Protein AF-A0A2A5DKU2-F1 (afdb_monomer)

Foldseek 3Di:
DAPLVVPDDPVLCLQFDDQPPVLDFLQLLLLQLLLLLLLLVVCVPPVQAPFNLVQLCVQQQHDNRGQGDQVSSQVSCNVLVAGEGEGDWDFDPLSQLSCLLSRYQYAHSAGDGPVQSQHALTGHNLLRVSQQRSCSVVSLVSVLSNVLSVLLNFFQAAPLVVQLSVLVVQLSLLVRFPPRDPVSNVVSVVSNVVSVVPCPDQGLNLLSVLLCCLPQAFAWEADQLRTHDRHSVLSSHSVLVVVQNDPQAAEAEDALCSSVDDDDSVDRHNYHYYYNDSVSSVVRSVVSSCVGQFQAWADVSLVSQQNRQAWKWWAFPQQKIKTARWPDFDADPRFTFKTKGAAQMWIDGNLGTDPPDASVVANGTAMEGAAAAPVCRVVLWAAPVVCVVQVDDQQDWGWGAHPLRKIKIFHFHDWDDDPRTTFWTKGAQMWIQHNVRDIDTDRIHTYGNHRGTRGMGGDDSDPVRSDDPHTDRSDHRSPPSPDDDPLRVLLSVLSVLLVVQVPQDPVGRDPCNVVSLVVSLCCCVVDLNLALSSLLSSLLSLVVCVVVDVVSVVSNVVSVCSLCPCVSDDPVSNVSSVSSVVSSVVVVVVVVVD

Solvent-accessible surface area (backbone atoms only — not comparable to full-atom values): 31641 Å² total; per-residue (Å²): 130,16,68,27,57,76,64,51,65,72,74,59,54,66,52,49,57,80,72,67,67,88,71,60,47,42,55,50,27,46,46,44,22,52,52,45,49,51,37,44,57,61,36,66,76,68,67,41,31,69,49,61,56,67,58,18,26,57,61,34,42,47,58,55,75,38,72,60,56,55,70,49,25,6,59,35,24,35,85,75,62,21,16,44,44,32,23,41,51,82,66,60,67,59,59,55,30,42,35,26,39,51,32,24,46,73,24,18,64,50,70,73,53,85,88,36,73,78,58,65,99,61,72,17,31,54,39,36,48,60,12,49,45,24,48,47,77,42,58,66,54,40,53,44,46,25,51,48,14,57,54,57,48,37,34,44,53,38,52,62,56,54,52,31,50,53,29,48,48,56,32,49,42,40,71,72,23,93,81,56,49,73,66,58,43,52,52,31,50,50,48,27,58,50,40,62,68,66,61,87,70,85,37,60,35,57,31,50,51,26,43,42,44,44,34,64,30,44,14,28,39,38,48,82,90,68,53,18,44,65,6,12,57,36,56,51,18,65,67,54,43,59,48,62,78,36,90,85,24,43,74,40,76,60,51,65,70,47,40,77,50,83,84,60,91,93,52,83,67,68,57,38,26,25,24,70,41,66,63,50,52,51,50,34,51,53,56,52,49,62,73,32,35,44,61,59,12,42,69,70,22,50,52,51,40,36,72,18,64,40,49,22,23,43,28,34,76,78,33,42,30,43,14,22,23,38,71,50,68,45,72,56,95,91,38,56,44,32,43,30,31,41,40,53,39,40,46,24,48,74,86,38,71,42,87,90,51,53,33,79,81,26,56,90,27,48,40,34,39,35,44,49,54,58,96,28,58,88,73,65,59,41,49,62,63,56,39,65,76,68,66,64,48,75,78,37,78,47,77,46,70,37,69,76,66,26,35,44,36,24,31,29,65,46,77,44,69,55,98,73,28,47,45,31,42,32,24,36,68,16,35,43,32,37,64,87,72,50,72,48,80,35,70,52,33,38,38,32,42,37,66,49,45,47,21,26,25,26,40,58,78,48,67,74,83,70,49,80,88,81,66,80,80,69,59,79,54,55,74,65,78,74,74,69,54,76,69,50,45,55,49,28,57,50,40,42,51,54,47,55,59,67,70,41,46,94,91,54,63,53,96,54,49,63,62,52,50,53,50,51,51,47,51,48,73,74,43,91,62,76,45,51,69,59,52,50,55,52,48,50,56,47,70,75,48,34,90,80,40,76,68,48,51,57,51,48,52,54,50,50,49,57,74,68,38,72,87,72,40,55,76,67,50,42,50,53,37,53,54,50,50,53,51,53,56,52,54,53,56,53,63,76,77,109

Sequence (594 aa):
MSRAVDQLPQYLSKYITQQNYENYTFINHAVWRYILRQNLQFFGKEKKSLACYGKGLIETGIPIDSIPKISAIDQKLDHLGWGAVPVCGFIPPVAFLEFQANCVLPIARDIRSYKHVNYTPAPDIIHEAAGHAPILIETNYADFLKMYGSIATKTIDSKENIELYESIRVLSDLKEAKRSTKEEILVAEKSFNQCLKQIDDVSESAEIVRLYWWTAEYGLLGDLKSPKIYGAGLLSSVGESYNSLTDKVKKLPLTIDCINYGYDITKQQPQLFVADSFQNMVDVLKEFEKTMAYRVGGLESLKKAQKAGIVTTTTFKNKLSISGILYDMKIHFDNIQTIQWTIAVQAGVDSTPIKEWDTADHQNGLMGLLSVPLDYKDSGMVDKDYLQKGGFKIGENISVQLDNDVIVKGCLFDIYEFEGYLQSFYLKEAKIIWSNKKENDYEELFWIFDTKVTSVYGGPLDQQSFGEHLIGEASTSPNDLSGLNEEEIIMNEALQKIRELRESSETQIPLNFIEELECLAKIYLSSNLKHWLFALELYEICIINFHLNPMLFSWLNELAIIVNDGDLFNEEDSKLLDDGLKIINNKLKGRKNA

Nearest PDB structures (foldseek):
  7vgm-assembly1_A  TM=9.073E-01  e=1.807E-50  Bacillus cereus ATCC 14579
  4esm-assembly1_A  TM=8.416E-01  e=5.212E-16  Chromobacterium violaceum ATCC 12472
  4etl-assembly1_A  TM=8.514E-01  e=5.749E-16  Chromobacterium violaceum ATCC 12472
  3tk4-assembly1_A  TM=8.416E-01  e=9.394E-16  Chromobacterium violaceum
  1ltz-assembly1_A  TM=8.751E-01  e=3.052E-15  Chromobacterium violaceum

pLDDT: mean 86.21, std 11.24, range [34.41, 98.56]

Mean predicted aligned error: 8.33 Å

Radius of gyration: 30.23 Å; Cα contacts (8 Å, |Δi|>4): 1051; chains: 1; bounding box: 75×45×93 Å

Structure (mmCIF, N/CA/C/O backbone):
data_AF-A0A2A5DKU2-F1
#
_entry.id   AF-A0A2A5DKU2-F1
#
loop_
_atom_site.group_PDB
_atom_site.id
_atom_site.type_symbol
_atom_site.label_atom_id
_atom_site.label_alt_id
_atom_site.label_comp_id
_atom_site.label_asym_id
_atom_site.label_entity_id
_atom_site.label_seq_id
_atom_site.pdbx_PDB_ins_code
_atom_site.Cartn_x
_atom_site.Cartn_y
_atom_site.Cartn_z
_atom_site.occupancy
_atom_site.B_iso_or_equiv
_atom_site.auth_seq_id
_atom_site.auth_comp_id
_atom_site.auth_asym_id
_atom_site.auth_atom_id
_atom_site.pdbx_PDB_model_num
ATOM 1 N N . MET A 1 1 ? -2.839 21.452 -9.598 1.00 83.38 1 MET A N 1
ATOM 2 C CA . MET A 1 1 ? -2.710 20.026 -9.260 1.00 83.38 1 MET A CA 1
ATOM 3 C C . MET A 1 1 ? -4.006 19.353 -9.679 1.00 83.38 1 MET A C 1
ATOM 5 O O . MET A 1 1 ? -4.928 20.069 -10.070 1.00 83.38 1 MET A O 1
ATOM 9 N N . SER A 1 2 ? -4.055 18.027 -9.719 1.00 92.94 2 SER A N 1
ATOM 10 C CA . SER A 1 2 ? -5.308 17.297 -9.930 1.00 92.94 2 SER A CA 1
ATOM 11 C C . SER A 1 2 ? -6.274 17.502 -8.760 1.00 92.94 2 SER A C 1
ATOM 13 O O . SER A 1 2 ? -5.868 17.835 -7.643 1.00 92.94 2 SER A O 1
ATOM 15 N N . ARG A 1 3 ? -7.563 17.243 -8.998 1.00 95.06 3 ARG A N 1
ATOM 16 C CA . ARG A 1 3 ? -8.593 17.318 -7.951 1.00 95.06 3 ARG A CA 1
ATOM 17 C C . ARG A 1 3 ? -8.357 16.310 -6.830 1.00 95.06 3 ARG A C 1
ATOM 19 O O . ARG A 1 3 ? -8.675 16.613 -5.687 1.00 95.06 3 ARG A O 1
ATOM 26 N N . ALA A 1 4 ? -7.813 15.136 -7.157 1.00 94.88 4 ALA A N 1
ATOM 27 C CA . ALA A 1 4 ? -7.487 14.107 -6.173 1.00 94.88 4 ALA A CA 1
ATOM 28 C C . ALA A 1 4 ? -6.402 14.599 -5.202 1.00 94.88 4 ALA A C 1
ATOM 30 O O . ALA A 1 4 ? -6.559 14.474 -3.992 1.00 94.88 4 ALA A O 1
ATOM 31 N N . VAL A 1 5 ? -5.349 15.242 -5.721 1.00 95.81 5 VAL A N 1
ATOM 32 C CA . VAL A 1 5 ? -4.280 15.819 -4.891 1.00 95.81 5 VAL A CA 1
ATOM 33 C C . VAL A 1 5 ? -4.787 16.983 -4.037 1.00 95.81 5 VAL A C 1
ATOM 35 O O . VAL A 1 5 ? -4.440 17.062 -2.863 1.00 95.81 5 VAL A O 1
ATOM 38 N N . ASP A 1 6 ? -5.650 17.846 -4.580 1.00 94.81 6 ASP A N 1
ATOM 39 C CA . ASP A 1 6 ? -6.237 18.969 -3.829 1.00 94.81 6 ASP A CA 1
ATOM 40 C C . ASP A 1 6 ? -7.149 18.513 -2.667 1.00 94.81 6 ASP A C 1
ATOM 42 O O . ASP A 1 6 ? -7.383 19.275 -1.729 1.00 94.81 6 ASP A O 1
ATOM 46 N N . GLN A 1 7 ? -7.671 17.282 -2.723 1.00 94.31 7 GLN A N 1
ATOM 47 C CA . GLN A 1 7 ? -8.542 16.685 -1.701 1.00 94.31 7 GLN A CA 1
ATOM 48 C C . GLN A 1 7 ? -7.791 15.810 -0.690 1.00 94.31 7 GLN A C 1
ATOM 50 O O . GLN A 1 7 ? -8.422 15.263 0.216 1.00 94.31 7 GLN A O 1
ATOM 55 N N . LEU A 1 8 ? -6.469 15.665 -0.828 1.00 93.69 8 LEU A N 1
ATOM 56 C CA . LEU A 1 8 ? -5.686 14.833 0.077 1.00 93.69 8 LEU A CA 1
ATOM 57 C C . LEU A 1 8 ? -5.777 15.335 1.524 1.00 93.69 8 LEU A C 1
ATOM 59 O O . LEU A 1 8 ? -5.641 16.539 1.771 1.00 93.69 8 LEU A O 1
ATOM 63 N N . PRO A 1 9 ? -5.913 14.420 2.498 1.00 90.88 9 PRO A N 1
ATOM 64 C CA . PRO A 1 9 ? -5.773 14.767 3.901 1.00 90.88 9 PRO A CA 1
ATOM 65 C C . PRO A 1 9 ? -4.437 15.461 4.185 1.00 90.88 9 PRO A C 1
ATOM 67 O O . PRO A 1 9 ? -3.373 15.008 3.757 1.00 90.88 9 PRO A O 1
ATOM 70 N N . GLN A 1 10 ? -4.480 16.559 4.943 1.00 88.56 10 GLN A N 1
ATOM 71 C CA . GLN A 1 10 ? -3.320 17.429 5.141 1.00 88.56 10 GLN A CA 1
ATOM 72 C C . GLN A 1 10 ? -2.131 16.702 5.786 1.00 88.56 10 GLN A C 1
ATOM 74 O O . GLN A 1 10 ? -0.990 16.982 5.438 1.00 88.56 10 GLN A O 1
ATOM 79 N N . TYR A 1 11 ? -2.362 15.741 6.685 1.00 86.75 11 TYR A N 1
ATOM 80 C CA . TYR A 1 11 ? -1.273 14.998 7.334 1.00 86.75 11 TYR A CA 1
ATOM 81 C C . TYR A 1 11 ? -0.466 14.124 6.366 1.00 86.75 11 TYR A C 1
ATOM 83 O O . TYR A 1 11 ? 0.673 13.790 6.682 1.00 86.75 11 TYR A O 1
ATOM 91 N N . LEU A 1 12 ? -0.999 13.776 5.188 1.00 89.62 12 LEU A N 1
ATOM 92 C CA . LEU A 1 12 ? -0.234 13.058 4.167 1.00 89.62 12 LEU A CA 1
ATOM 93 C C . LEU A 1 12 ? 0.782 13.962 3.463 1.00 89.62 12 LEU A C 1
ATOM 95 O O . LEU A 1 12 ? 1.741 13.460 2.874 1.00 89.62 12 LEU A O 1
ATOM 99 N N . SER A 1 13 ? 0.638 15.291 3.554 1.00 88.75 13 SER A N 1
ATOM 100 C CA . SER A 1 13 ? 1.531 16.226 2.865 1.00 88.75 13 SER A CA 1
ATOM 101 C C . SER A 1 13 ? 2.982 16.120 3.328 1.00 88.75 13 SER A C 1
ATOM 103 O O . SER A 1 13 ? 3.875 16.486 2.572 1.00 88.75 13 SER A O 1
ATOM 105 N N . LYS A 1 14 ? 3.241 15.606 4.538 1.00 85.75 14 LYS A N 1
ATOM 106 C CA . LYS A 1 14 ? 4.607 15.398 5.043 1.00 85.75 14 LYS A CA 1
ATOM 107 C C . LYS A 1 14 ? 5.389 14.343 4.258 1.00 85.75 14 LYS A C 1
ATOM 109 O O . LYS A 1 14 ? 6.610 14.409 4.227 1.00 85.75 14 LYS A O 1
ATOM 114 N N . TYR A 1 15 ? 4.700 13.405 3.604 1.00 88.06 15 TYR A N 1
ATOM 115 C CA . TYR A 1 15 ? 5.321 12.397 2.735 1.00 88.06 15 TYR A CA 1
ATOM 116 C C . TYR A 1 15 ? 5.567 12.913 1.314 1.00 88.06 15 TYR A C 1
ATOM 118 O O . TYR A 1 15 ? 6.329 12.309 0.558 1.00 88.06 15 TYR A O 1
ATOM 126 N N . ILE A 1 16 ? 4.940 14.036 0.949 1.00 91.25 16 ILE A N 1
ATOM 127 C CA . ILE A 1 16 ? 5.096 14.664 -0.360 1.00 91.25 16 ILE A CA 1
ATOM 128 C C . ILE A 1 16 ? 6.370 15.508 -0.356 1.00 91.25 16 ILE A C 1
ATOM 130 O O . ILE A 1 16 ? 6.590 16.343 0.519 1.00 91.25 16 ILE A O 1
ATOM 134 N N . THR A 1 17 ? 7.211 15.317 -1.367 1.00 89.50 17 THR A N 1
ATOM 135 C CA . THR A 1 17 ? 8.458 16.070 -1.541 1.00 89.50 17 THR A CA 1
ATOM 136 C C . THR A 1 17 ? 8.422 16.953 -2.792 1.00 89.50 17 THR A C 1
ATOM 138 O O . THR A 1 17 ? 7.383 17.155 -3.410 1.00 89.50 17 THR A O 1
ATOM 141 N N . GLN A 1 18 ? 9.558 17.524 -3.185 1.00 89.25 18 GLN A N 1
ATOM 142 C CA . GLN A 1 18 ? 9.715 18.167 -4.488 1.00 89.25 18 GLN A CA 1
ATOM 143 C C . GLN A 1 18 ? 10.496 17.257 -5.435 1.00 89.25 18 GLN A C 1
ATOM 145 O O . GLN A 1 18 ? 11.501 16.646 -5.057 1.00 89.25 18 GLN A O 1
ATOM 150 N N . GLN A 1 19 ? 10.051 17.181 -6.688 1.00 91.69 19 GLN A N 1
ATOM 151 C CA . GLN A 1 19 ? 10.846 16.597 -7.761 1.00 91.69 19 GLN A CA 1
ATOM 152 C C . GLN A 1 19 ? 11.788 17.678 -8.302 1.00 91.69 19 GLN A C 1
ATOM 154 O O . GLN A 1 19 ? 11.411 18.473 -9.164 1.00 91.69 19 GLN A O 1
ATOM 159 N N . ASN A 1 20 ? 13.018 17.711 -7.796 1.00 88.69 20 ASN A N 1
ATOM 160 C CA . ASN A 1 20 ? 14.067 18.557 -8.358 1.00 88.69 20 ASN A CA 1
ATOM 161 C C . ASN A 1 20 ? 14.441 17.985 -9.730 1.00 88.69 20 ASN A C 1
ATOM 163 O O . ASN A 1 20 ? 15.185 17.021 -9.817 1.00 88.69 20 ASN A O 1
ATOM 167 N N . TYR A 1 21 ? 13.861 18.506 -10.809 1.00 89.94 21 TYR A N 1
ATOM 168 C CA . TYR A 1 21 ? 14.032 17.900 -12.135 1.00 89.94 21 TYR A CA 1
ATOM 169 C C . TYR A 1 21 ? 15.458 18.069 -12.683 1.00 89.94 21 TYR A C 1
ATOM 171 O O . TYR A 1 21 ? 15.994 17.153 -13.294 1.00 89.94 21 TYR A O 1
ATOM 179 N N . GLU A 1 22 ? 16.099 19.204 -12.390 1.00 89.06 22 GLU A N 1
ATOM 180 C CA . GLU A 1 22 ? 17.475 19.529 -12.819 1.00 89.06 22 GLU A CA 1
ATOM 181 C C . GLU A 1 22 ? 18.542 18.597 -12.227 1.00 89.06 22 GLU A C 1
ATOM 183 O O . GLU A 1 22 ? 19.691 18.576 -12.655 1.00 89.06 22 GLU A O 1
ATOM 188 N N . ASN A 1 23 ? 18.152 17.820 -11.224 1.00 87.56 23 ASN A N 1
ATOM 189 C CA . ASN A 1 23 ? 18.995 16.854 -10.547 1.00 87.56 23 ASN A CA 1
ATOM 190 C C . ASN A 1 23 ? 19.135 15.546 -11.360 1.00 87.56 23 ASN A C 1
ATOM 192 O O . ASN A 1 23 ? 20.064 14.774 -11.116 1.00 87.56 23 ASN A O 1
ATOM 196 N N . TYR A 1 24 ? 18.257 15.289 -12.341 1.00 90.56 24 TYR A N 1
ATOM 197 C CA . TYR A 1 24 ? 18.423 14.157 -13.250 1.00 90.56 24 TYR A CA 1
ATOM 198 C C . TYR A 1 24 ? 19.539 14.424 -14.255 1.00 90.56 24 TYR A C 1
ATOM 200 O O . TYR A 1 24 ? 19.489 15.344 -15.068 1.00 90.56 24 TYR A O 1
ATOM 208 N N . THR A 1 25 ? 20.528 13.544 -14.248 1.00 92.62 25 THR A N 1
ATOM 209 C CA . THR A 1 25 ? 21.622 13.566 -15.217 1.00 92.62 25 THR A CA 1
ATOM 210 C C . THR A 1 25 ? 21.158 13.029 -16.575 1.00 92.62 25 THR A C 1
ATOM 212 O O . THR A 1 25 ? 20.168 12.298 -16.691 1.00 92.62 25 THR A O 1
ATOM 215 N N . PHE A 1 26 ? 21.899 13.320 -17.641 1.00 93.44 26 PHE A N 1
ATOM 216 C CA . PHE A 1 26 ? 21.654 12.735 -18.961 1.00 93.44 26 PHE A CA 1
ATOM 217 C C . PHE A 1 26 ? 21.873 11.218 -18.969 1.00 93.44 26 PHE A C 1
ATOM 219 O O . PHE A 1 26 ? 21.216 10.514 -19.739 1.00 93.44 26 PHE A O 1
ATOM 226 N N . ILE A 1 27 ? 22.704 10.708 -18.053 1.00 92.81 27 ILE A N 1
ATOM 227 C CA . ILE A 1 27 ? 22.825 9.276 -17.757 1.00 92.81 27 ILE A CA 1
ATOM 228 C C . ILE A 1 27 ? 21.477 8.724 -17.284 1.00 92.81 27 ILE A C 1
ATOM 230 O O . ILE A 1 27 ? 20.988 7.741 -17.836 1.00 92.81 27 ILE A O 1
ATOM 234 N N . ASN A 1 28 ? 20.830 9.386 -16.319 1.00 93.00 28 ASN A N 1
ATOM 235 C CA . ASN A 1 28 ? 19.519 8.968 -15.822 1.00 93.00 28 ASN A CA 1
ATOM 236 C C . ASN A 1 28 ? 18.463 8.960 -16.938 1.00 93.00 28 ASN A C 1
ATOM 238 O O . ASN A 1 28 ? 17.713 7.994 -17.081 1.00 93.00 28 ASN A O 1
ATOM 242 N N . HIS A 1 29 ? 18.432 9.999 -17.776 1.00 95.06 29 HIS A N 1
ATOM 243 C CA . HIS A 1 29 ? 17.532 10.040 -18.931 1.00 95.06 29 HIS A CA 1
ATOM 244 C C . HIS A 1 29 ? 17.796 8.912 -19.941 1.00 95.06 29 HIS A C 1
ATOM 246 O O . HIS A 1 29 ? 16.848 8.397 -20.536 1.00 95.06 29 HIS A O 1
ATOM 252 N N . ALA A 1 30 ? 19.057 8.518 -20.139 1.00 94.88 30 ALA A N 1
ATOM 253 C CA . ALA A 1 30 ? 19.415 7.393 -20.998 1.00 94.88 30 ALA A CA 1
ATOM 254 C C . ALA A 1 30 ? 18.987 6.043 -20.406 1.00 94.88 30 ALA A C 1
ATOM 256 O O . ALA A 1 30 ? 18.407 5.233 -21.126 1.00 94.88 30 ALA A O 1
ATOM 257 N N . VAL A 1 31 ? 19.168 5.834 -19.096 1.00 93.56 31 VAL A N 1
ATOM 258 C CA . VAL A 1 31 ? 18.673 4.640 -18.385 1.00 93.56 31 VAL A CA 1
ATOM 259 C C . VAL A 1 31 ? 17.155 4.513 -18.520 1.00 93.56 31 VAL A C 1
ATOM 261 O O . VAL A 1 31 ? 16.661 3.463 -18.933 1.00 93.56 31 VAL A O 1
ATOM 264 N N . TRP A 1 32 ? 16.419 5.599 -18.254 1.00 95.12 32 TRP A N 1
ATOM 265 C CA . TRP A 1 32 ? 14.967 5.658 -18.445 1.00 95.12 32 TRP A CA 1
ATOM 266 C C . TRP A 1 32 ? 14.571 5.225 -19.858 1.00 95.12 32 TRP A C 1
ATOM 268 O O . TRP A 1 32 ? 13.784 4.299 -20.048 1.00 95.12 32 TRP A O 1
ATOM 278 N N . ARG A 1 33 ? 15.160 5.870 -20.867 1.00 94.88 33 ARG A N 1
ATOM 279 C CA . ARG A 1 33 ? 14.844 5.618 -22.273 1.00 94.88 33 ARG A CA 1
ATOM 280 C C . ARG A 1 33 ? 15.151 4.189 -22.694 1.00 94.88 33 ARG A C 1
ATOM 282 O O . ARG A 1 33 ? 14.356 3.590 -23.418 1.00 94.88 33 ARG A O 1
ATOM 289 N N . TYR A 1 34 ? 16.283 3.651 -22.252 1.00 94.12 34 TYR A N 1
ATOM 290 C CA . TYR A 1 34 ? 16.650 2.267 -22.503 1.00 94.12 34 TYR A CA 1
ATOM 291 C C . TYR A 1 34 ? 15.564 1.319 -21.972 1.00 94.12 34 TYR A C 1
ATOM 293 O O . TYR A 1 34 ? 14.987 0.556 -22.749 1.00 94.12 34 TYR A O 1
ATOM 301 N N . ILE A 1 35 ? 15.196 1.436 -20.691 1.00 92.38 35 ILE A N 1
ATOM 302 C CA . ILE A 1 35 ? 14.215 0.545 -20.052 1.00 92.38 35 ILE A CA 1
ATOM 303 C C . ILE A 1 35 ? 12.828 0.674 -20.696 1.00 92.38 35 ILE A C 1
ATOM 305 O O . ILE A 1 35 ? 12.220 -0.331 -21.066 1.00 92.38 35 ILE A O 1
ATOM 309 N N . LEU A 1 36 ? 12.333 1.895 -20.914 1.00 92.88 36 LEU A N 1
ATOM 310 C CA . LEU A 1 36 ? 11.000 2.113 -21.486 1.00 92.88 36 LEU A CA 1
ATOM 311 C C . LEU A 1 36 ? 10.882 1.563 -22.916 1.00 92.88 36 LEU A C 1
ATOM 313 O O . LEU A 1 36 ? 9.843 1.012 -23.289 1.00 92.88 36 LEU A O 1
ATOM 317 N N . ARG A 1 37 ? 11.945 1.657 -23.724 1.00 91.81 37 ARG A N 1
ATOM 318 C CA . ARG A 1 37 ? 11.971 1.065 -25.072 1.00 91.81 37 ARG A CA 1
ATOM 319 C C . ARG A 1 37 ? 11.966 -0.463 -25.025 1.00 91.81 37 ARG A C 1
ATOM 321 O O . ARG A 1 37 ? 11.273 -1.080 -25.838 1.00 91.81 37 ARG A O 1
ATOM 328 N N . GLN A 1 38 ? 12.685 -1.062 -24.075 1.00 89.44 38 GLN A N 1
ATOM 329 C CA . GLN A 1 38 ? 12.661 -2.506 -23.824 1.00 89.44 38 GLN A CA 1
ATOM 330 C C . GLN A 1 38 ? 11.262 -2.984 -23.431 1.00 89.44 38 GLN A C 1
ATOM 332 O O . GLN A 1 38 ? 10.724 -3.890 -24.076 1.00 89.44 38 GLN A O 1
ATOM 337 N N . ASN A 1 39 ? 10.626 -2.310 -22.470 1.00 88.94 39 ASN A N 1
ATOM 338 C CA . ASN A 1 39 ? 9.259 -2.618 -22.049 1.00 88.94 39 ASN A CA 1
ATOM 339 C C . ASN A 1 39 ? 8.280 -2.508 -23.228 1.00 88.94 39 ASN A C 1
ATOM 341 O O . ASN A 1 39 ? 7.533 -3.444 -23.513 1.00 88.94 39 ASN A O 1
ATOM 345 N N . LEU A 1 40 ? 8.319 -1.405 -23.985 1.00 87.94 40 LEU A N 1
ATOM 346 C CA . LEU A 1 40 ? 7.454 -1.214 -25.152 1.00 87.94 40 LEU A CA 1
ATOM 347 C C . LEU A 1 40 ? 7.636 -2.294 -26.218 1.00 87.94 40 LEU A C 1
ATOM 349 O O . LEU A 1 40 ? 6.650 -2.745 -26.804 1.00 87.94 40 LEU A O 1
ATOM 353 N N . GLN A 1 41 ? 8.873 -2.712 -26.493 1.00 86.56 41 GLN A N 1
ATOM 354 C CA . GLN A 1 41 ? 9.118 -3.773 -27.463 1.00 86.56 41 GLN A CA 1
ATOM 355 C C . GLN A 1 41 ? 8.508 -5.100 -27.000 1.00 86.56 41 GLN A C 1
ATOM 357 O O . GLN A 1 41 ? 7.899 -5.803 -27.814 1.00 86.56 41 GLN A O 1
ATOM 362 N N . PHE A 1 42 ? 8.671 -5.437 -25.720 1.00 85.75 42 PHE A N 1
ATOM 363 C CA . PHE A 1 42 ? 8.160 -6.677 -25.149 1.00 85.75 42 PHE A CA 1
ATOM 364 C C . PHE A 1 42 ? 6.625 -6.699 -25.109 1.00 85.75 42 PHE A C 1
ATOM 366 O O . PHE A 1 42 ? 6.002 -7.634 -25.619 1.00 85.75 42 PHE A O 1
ATOM 373 N N . PHE A 1 43 ? 6.000 -5.645 -24.578 1.00 85.31 43 PHE A N 1
ATOM 374 C CA . PHE A 1 43 ? 4.545 -5.579 -24.425 1.00 85.31 43 PHE A CA 1
ATOM 375 C C . PHE A 1 43 ? 3.810 -5.263 -25.737 1.00 85.31 43 PHE A C 1
ATOM 377 O O . PHE A 1 43 ? 2.693 -5.741 -25.950 1.00 85.31 43 PHE A O 1
ATOM 384 N N . GLY A 1 44 ? 4.435 -4.514 -26.651 1.00 71.06 44 GLY A N 1
ATOM 385 C CA . GLY A 1 44 ? 3.820 -4.068 -27.904 1.00 71.06 44 GLY A CA 1
ATOM 386 C C . GLY A 1 44 ? 3.662 -5.149 -28.979 1.00 71.06 44 GLY A C 1
ATOM 387 O O . GLY A 1 44 ? 2.727 -5.075 -29.773 1.00 71.06 44 GLY A O 1
ATOM 388 N N . LYS A 1 45 ? 4.535 -6.167 -29.024 1.00 61.22 45 LYS A N 1
ATOM 389 C CA . LYS A 1 45 ? 4.532 -7.173 -30.108 1.00 61.22 45 LYS A CA 1
ATOM 390 C C . LYS A 1 45 ? 3.488 -8.280 -29.954 1.00 61.22 45 LYS A C 1
ATOM 392 O O . LYS A 1 45 ? 3.047 -8.830 -30.957 1.00 61.22 45 LYS A O 1
ATOM 397 N N . GLU A 1 46 ? 3.102 -8.620 -28.726 1.00 58.34 46 GLU A N 1
ATOM 398 C CA . GLU A 1 46 ? 2.386 -9.878 -28.455 1.00 58.34 46 GLU A CA 1
ATOM 399 C C . GLU A 1 46 ? 1.111 -9.710 -27.609 1.00 58.34 46 GLU A C 1
ATOM 401 O O . GLU A 1 46 ? 0.536 -10.702 -27.174 1.00 58.34 46 GLU A O 1
ATOM 406 N N . LYS A 1 47 ? 0.635 -8.473 -27.375 1.00 68.06 47 LYS A N 1
ATOM 407 C CA . LYS A 1 47 ? -0.521 -8.190 -26.489 1.00 68.06 47 LYS A CA 1
ATOM 408 C C . LYS A 1 47 ? -0.393 -8.885 -25.116 1.00 68.06 47 LYS A C 1
ATOM 410 O O . LYS A 1 47 ? -1.385 -9.346 -24.550 1.00 68.06 47 LYS A O 1
ATOM 415 N N . LYS A 1 48 ? 0.848 -8.963 -24.615 1.00 78.94 48 LYS A N 1
ATOM 416 C CA . LYS A 1 48 ? 1.241 -9.625 -23.358 1.00 78.94 48 LYS A CA 1
ATOM 417 C C . LYS A 1 48 ? 0.792 -8.873 -22.112 1.00 78.94 48 LYS A C 1
ATOM 419 O O . LYS A 1 48 ? 0.726 -9.476 -21.050 1.00 78.94 48 LYS A O 1
ATOM 424 N N . SER A 1 49 ? 0.499 -7.582 -22.235 1.00 80.81 49 SER A N 1
ATOM 425 C CA . SER A 1 49 ? -0.036 -6.754 -21.158 1.00 80.81 49 SER A CA 1
ATOM 426 C C . SER A 1 49 ? -1.545 -6.564 -21.300 1.00 80.81 49 SER A C 1
ATOM 428 O O . SER A 1 49 ? -2.093 -6.594 -22.408 1.00 80.81 49 SER A O 1
ATOM 430 N N . LEU A 1 50 ? -2.217 -6.370 -20.167 1.00 69.00 50 LEU A N 1
ATOM 431 C CA . LEU A 1 50 ? -3.662 -6.190 -20.093 1.00 69.00 50 LEU A CA 1
ATOM 432 C C . LEU A 1 50 ? -4.136 -4.907 -20.788 1.00 69.00 50 LEU A C 1
ATOM 434 O O . LEU A 1 50 ? -4.899 -4.982 -21.754 1.00 69.00 50 LEU A O 1
ATOM 438 N N . ALA A 1 51 ? -3.621 -3.761 -20.343 1.00 62.84 51 ALA A N 1
ATOM 439 C CA . ALA A 1 51 ? -3.710 -2.512 -21.079 1.00 62.84 51 ALA A CA 1
ATOM 440 C C . ALA A 1 51 ? -2.736 -2.579 -22.262 1.00 62.84 51 ALA A C 1
ATOM 442 O O . ALA A 1 51 ? -1.670 -3.198 -22.169 1.00 62.84 51 ALA A O 1
ATOM 443 N N . CYS A 1 52 ? -3.047 -1.927 -23.384 1.00 75.94 52 CYS A N 1
ATOM 444 C CA . CYS A 1 52 ? -2.007 -1.629 -24.367 1.00 75.94 52 CYS A CA 1
ATOM 445 C C . CYS A 1 52 ? -0.979 -0.741 -23.654 1.00 75.94 52 CYS A C 1
ATOM 447 O O . CYS A 1 52 ? -1.230 0.447 -23.485 1.00 75.94 52 CYS A O 1
ATOM 449 N N . TYR A 1 53 ? 0.133 -1.318 -23.186 1.00 87.50 53 TYR A N 1
ATOM 450 C CA . TYR A 1 53 ? 1.078 -0.649 -22.286 1.00 87.50 53 TYR A CA 1
ATOM 451 C C . TYR A 1 53 ? 1.519 0.712 -22.840 1.00 87.50 53 TYR A C 1
ATOM 453 O O . TYR A 1 53 ? 1.499 1.715 -22.136 1.00 87.50 53 TYR A O 1
ATOM 461 N N . GLY A 1 54 ? 1.777 0.780 -24.151 1.00 88.69 54 GLY A N 1
ATOM 462 C CA . GLY A 1 54 ? 2.086 2.036 -24.837 1.00 88.69 54 GLY A CA 1
ATOM 463 C C . GLY A 1 54 ? 0.951 3.064 -24.833 1.00 88.69 54 GLY A C 1
ATOM 464 O O . GLY A 1 54 ? 1.222 4.250 -24.686 1.00 88.69 54 GLY A O 1
ATOM 465 N N . LYS A 1 55 ? -0.314 2.635 -24.945 1.00 90.56 55 LYS A N 1
ATOM 466 C CA . LYS A 1 55 ? -1.474 3.528 -24.785 1.00 90.56 55 LYS A CA 1
ATOM 467 C C . LYS A 1 55 ? -1.537 4.074 -23.355 1.00 90.56 55 LYS A C 1
ATOM 469 O O . LYS A 1 55 ? -1.712 5.275 -23.192 1.00 90.56 55 LYS A O 1
ATOM 474 N N . GLY A 1 56 ? -1.342 3.207 -22.358 1.00 92.88 56 GLY A N 1
ATOM 475 C CA . GLY A 1 56 ? -1.298 3.581 -20.944 1.00 92.88 56 GLY A CA 1
ATOM 476 C C . GLY A 1 56 ? -0.263 4.661 -20.671 1.00 92.88 56 GLY A C 1
ATOM 477 O O . GLY A 1 56 ? -0.623 5.725 -20.187 1.00 92.88 56 GLY A O 1
ATOM 478 N N . LEU A 1 57 ? 0.984 4.447 -21.103 1.00 94.19 57 LEU A N 1
ATOM 479 C CA . LEU A 1 57 ? 2.056 5.439 -20.968 1.00 94.19 57 LEU A CA 1
ATOM 480 C C . LEU A 1 57 ? 1.666 6.807 -21.557 1.00 94.19 57 LEU A C 1
ATOM 482 O O . LEU A 1 57 ? 1.906 7.840 -20.939 1.00 94.19 57 LEU A O 1
ATOM 486 N N . ILE A 1 58 ? 1.038 6.834 -22.738 1.00 93.44 58 ILE A N 1
ATOM 487 C CA . ILE A 1 58 ? 0.620 8.084 -23.392 1.00 93.44 58 ILE A CA 1
ATOM 488 C C . ILE A 1 58 ? -0.482 8.793 -22.595 1.00 93.44 58 ILE A C 1
ATOM 490 O O . ILE A 1 58 ? -0.391 9.999 -22.352 1.00 93.44 58 ILE A O 1
ATOM 494 N N . GLU A 1 59 ? -1.530 8.066 -22.205 1.00 94.00 59 GLU A N 1
ATOM 495 C CA . GLU A 1 59 ? -2.688 8.641 -21.510 1.00 94.00 59 GLU A CA 1
ATOM 496 C C . GLU A 1 59 ? -2.339 9.117 -20.095 1.00 94.00 59 GLU A C 1
ATOM 498 O O . GLU A 1 59 ? -2.926 10.093 -19.629 1.00 94.00 59 GLU A O 1
ATOM 503 N N . THR A 1 60 ? -1.319 8.529 -19.465 1.00 95.44 60 THR A N 1
ATOM 504 C CA . THR A 1 60 ? -0.836 8.914 -18.130 1.00 95.44 60 THR A CA 1
ATOM 505 C C . THR A 1 60 ? 0.350 9.880 -18.155 1.00 95.44 60 THR A C 1
ATOM 507 O O . THR A 1 60 ? 0.913 10.196 -17.111 1.00 95.44 60 THR A O 1
ATOM 510 N N . GLY A 1 61 ? 0.730 10.399 -19.328 1.00 94.88 61 GLY A N 1
ATOM 511 C CA . GLY A 1 61 ? 1.735 11.462 -19.435 1.00 94.88 61 GLY A CA 1
ATOM 512 C C . GLY A 1 61 ? 3.183 11.005 -19.294 1.00 94.88 61 GLY A C 1
ATOM 513 O O . GLY A 1 61 ? 4.025 11.791 -18.863 1.00 94.88 61 GLY A O 1
ATOM 514 N N . ILE A 1 62 ? 3.480 9.759 -19.655 1.00 96.25 62 ILE A N 1
ATOM 515 C CA . ILE A 1 62 ? 4.793 9.138 -19.498 1.00 96.25 62 ILE A CA 1
ATOM 516 C C . ILE A 1 62 ? 5.510 9.090 -20.855 1.00 96.25 62 ILE A C 1
ATOM 518 O O . ILE A 1 62 ? 5.153 8.287 -21.723 1.00 96.25 62 ILE A O 1
ATOM 522 N N . PRO A 1 63 ? 6.535 9.935 -21.071 1.00 95.19 63 PRO A N 1
ATOM 523 C CA . PRO A 1 63 ? 7.315 9.916 -22.293 1.00 95.19 63 PRO A CA 1
ATOM 524 C C . PRO A 1 63 ? 8.329 8.771 -22.292 1.00 95.19 63 PRO A C 1
ATOM 526 O O . PRO A 1 63 ? 8.830 8.333 -21.257 1.00 95.19 63 PRO A O 1
ATOM 529 N N . ILE A 1 64 ? 8.683 8.318 -23.493 1.00 93.12 64 ILE A N 1
ATOM 530 C CA . ILE A 1 64 ? 9.626 7.209 -23.680 1.00 93.12 64 ILE A CA 1
ATOM 531 C C . ILE A 1 64 ? 11.073 7.682 -23.587 1.00 93.12 64 ILE A C 1
ATOM 533 O O . ILE A 1 64 ? 11.911 6.984 -23.034 1.00 93.12 64 ILE A O 1
ATOM 537 N N . ASP A 1 65 ? 11.381 8.866 -24.115 1.00 92.31 65 ASP A N 1
ATOM 538 C CA . ASP A 1 65 ? 12.769 9.294 -24.307 1.00 92.31 65 ASP A CA 1
ATOM 539 C C . ASP A 1 65 ? 13.343 10.123 -23.147 1.00 92.31 65 ASP A C 1
ATOM 541 O O . ASP A 1 65 ? 14.537 10.427 -23.154 1.00 92.31 65 ASP A O 1
ATOM 545 N N . SER A 1 66 ? 12.535 10.459 -22.138 1.00 93.88 66 SER A N 1
ATOM 546 C CA . SER A 1 66 ? 12.957 11.251 -20.980 1.00 93.88 66 SER A CA 1
ATOM 547 C C . SER A 1 66 ? 12.117 10.946 -19.743 1.00 93.88 66 SER A C 1
ATOM 549 O O . SER A 1 66 ? 10.911 10.758 -19.860 1.00 93.88 66 SER A O 1
ATOM 551 N N . ILE A 1 67 ? 12.733 11.014 -18.561 1.00 96.81 67 ILE A N 1
ATOM 552 C CA . ILE A 1 67 ? 12.046 10.970 -17.266 1.00 96.81 67 ILE A CA 1
ATOM 553 C C . ILE A 1 67 ? 10.925 12.031 -17.218 1.00 96.81 67 ILE A C 1
ATOM 555 O O . ILE A 1 67 ? 11.187 13.199 -17.538 1.00 96.81 67 ILE A O 1
ATOM 559 N N . PRO A 1 68 ? 9.686 11.663 -16.845 1.00 96.75 68 PRO A N 1
ATOM 560 C CA . PRO A 1 68 ? 8.563 12.587 -16.759 1.00 96.75 68 PRO A CA 1
ATOM 561 C C . PRO A 1 68 ? 8.700 13.554 -15.584 1.00 96.75 68 PRO A C 1
ATOM 563 O O . PRO A 1 68 ? 9.239 13.227 -14.524 1.00 96.75 68 PRO A O 1
ATOM 566 N N . LYS A 1 69 ? 8.108 14.740 -15.743 1.00 96.88 69 LYS A N 1
ATOM 567 C CA . LYS A 1 69 ? 7.739 15.561 -14.588 1.00 96.88 69 LYS A CA 1
ATOM 568 C C . LYS A 1 69 ? 6.515 14.926 -13.931 1.00 96.88 69 LYS A C 1
ATOM 570 O O . LYS A 1 69 ? 5.501 14.744 -14.600 1.00 96.88 69 LYS A O 1
ATOM 575 N N . ILE A 1 70 ? 6.577 14.633 -12.636 1.00 97.19 70 ILE A N 1
ATOM 576 C CA . ILE A 1 70 ? 5.463 14.039 -11.880 1.00 97.19 70 ILE A CA 1
ATOM 577 C C . ILE A 1 70 ? 4.240 14.963 -11.908 1.00 97.19 70 ILE A C 1
ATOM 579 O O . ILE A 1 70 ? 3.117 14.491 -12.014 1.00 97.19 70 ILE A O 1
ATOM 583 N N . SER A 1 71 ? 4.443 16.282 -11.967 1.00 96.62 71 SER A N 1
ATOM 584 C CA . SER A 1 71 ? 3.357 17.247 -12.181 1.00 96.62 71 SER A CA 1
ATOM 585 C C . SER A 1 71 ? 2.657 17.115 -13.540 1.00 96.62 71 SER A C 1
ATOM 587 O O . SER A 1 71 ? 1.479 17.444 -13.652 1.00 96.62 71 SER A O 1
ATOM 589 N N . ALA A 1 72 ? 3.347 16.632 -14.579 1.00 96.31 72 ALA A N 1
ATOM 590 C CA . ALA A 1 72 ? 2.725 16.341 -15.870 1.00 96.31 72 ALA A CA 1
ATOM 591 C C . ALA A 1 72 ? 1.915 15.036 -15.821 1.00 96.31 72 ALA A C 1
ATOM 593 O O . ALA A 1 72 ? 0.847 14.973 -16.428 1.00 96.31 72 ALA A O 1
ATOM 594 N N . ILE A 1 73 ? 2.389 14.033 -15.069 1.00 97.75 73 ILE A N 1
ATOM 595 C CA . ILE A 1 73 ? 1.624 12.809 -14.781 1.00 97.75 73 ILE A CA 1
ATOM 596 C C . ILE A 1 73 ? 0.358 13.167 -13.994 1.00 97.75 73 ILE A C 1
ATOM 598 O O . ILE A 1 73 ? -0.731 12.797 -14.411 1.00 97.75 73 ILE A O 1
ATOM 602 N N . ASP A 1 74 ? 0.474 13.963 -12.928 1.00 98.00 74 ASP A N 1
ATOM 603 C CA . ASP A 1 74 ? -0.655 14.438 -12.115 1.00 98.00 74 ASP A CA 1
ATOM 604 C C . ASP A 1 74 ? -1.750 15.102 -12.968 1.00 98.00 74 ASP A C 1
ATOM 606 O O . ASP A 1 74 ? -2.914 14.709 -12.929 1.00 98.00 74 ASP A O 1
ATOM 610 N N . GLN A 1 75 ? -1.367 16.051 -13.829 1.00 96.62 75 GLN A N 1
ATOM 611 C CA . GLN A 1 75 ? -2.300 16.704 -14.754 1.00 96.62 75 GLN A CA 1
ATOM 612 C C . GLN A 1 75 ? -2.973 15.718 -15.712 1.00 96.62 75 GLN A C 1
ATOM 614 O O . GLN A 1 75 ? -4.135 15.896 -16.079 1.00 96.62 75 GLN A O 1
ATOM 619 N N . LYS A 1 76 ? -2.240 14.693 -16.154 1.00 96.31 76 LYS A N 1
ATOM 620 C CA . LYS A 1 76 ? -2.769 13.664 -17.043 1.00 96.31 76 LYS A CA 1
ATOM 621 C C . LYS A 1 76 ? -3.666 12.681 -16.312 1.00 96.31 76 LYS A C 1
ATOM 623 O O . LYS A 1 76 ? -4.618 12.237 -16.926 1.00 96.31 76 LYS A O 1
ATOM 628 N N . LEU A 1 77 ? -3.457 12.388 -15.036 1.00 96.81 77 LEU A N 1
ATOM 629 C CA . LEU A 1 77 ? -4.329 11.485 -14.285 1.00 96.81 77 LEU A CA 1
ATOM 630 C C . LEU A 1 77 ? -5.672 12.123 -13.885 1.00 96.81 77 LEU A C 1
ATOM 632 O O . LEU A 1 77 ? -6.646 11.392 -13.709 1.00 96.81 77 LEU A O 1
ATOM 636 N N . ASP A 1 78 ? -5.781 13.458 -13.832 1.00 96.50 78 ASP A N 1
ATOM 637 C CA . ASP A 1 78 ? -6.993 14.145 -13.336 1.00 96.50 78 ASP A CA 1
ATOM 638 C C . ASP A 1 78 ? -8.282 13.775 -14.100 1.00 96.50 78 ASP A C 1
ATOM 640 O O . ASP A 1 78 ? -9.367 13.677 -13.515 1.00 96.50 78 ASP A O 1
ATOM 644 N N . HIS A 1 79 ? -8.181 13.508 -15.409 1.00 92.38 79 HIS A N 1
ATOM 645 C CA . HIS A 1 79 ? -9.332 13.076 -16.216 1.00 92.38 79 HIS A CA 1
ATOM 646 C C . HIS A 1 79 ? -9.783 11.636 -15.918 1.00 92.38 79 HIS A C 1
ATOM 648 O O . HIS A 1 79 ? -10.930 11.296 -16.201 1.00 92.38 79 HIS A O 1
ATOM 654 N N . LEU A 1 80 ? -8.908 10.816 -15.328 1.00 92.25 80 LEU A N 1
ATOM 655 C CA . LEU A 1 80 ? -9.207 9.469 -14.832 1.00 92.25 80 LEU A CA 1
ATOM 656 C C . LEU A 1 80 ? -9.724 9.494 -13.384 1.00 92.25 80 LEU A C 1
ATOM 658 O O . LEU A 1 80 ? -10.043 8.447 -12.831 1.00 92.25 80 LEU A O 1
ATOM 662 N N . GLY A 1 81 ? -9.807 10.675 -12.758 1.00 95.62 81 GLY A N 1
ATOM 663 C CA . GLY A 1 81 ? -10.148 10.818 -11.341 1.00 95.62 81 GLY A CA 1
ATOM 664 C C . GLY A 1 81 ? -9.000 10.462 -10.396 1.00 95.62 81 GLY A C 1
ATOM 665 O O . GLY A 1 81 ? -9.246 10.280 -9.206 1.00 95.62 81 GLY A O 1
ATOM 666 N N . TRP A 1 82 ? -7.775 10.367 -10.920 1.00 97.69 82 TRP A N 1
ATOM 667 C CA . TRP A 1 82 ? -6.564 10.079 -10.158 1.00 97.69 82 TRP A CA 1
ATOM 668 C C . TRP A 1 82 ? -5.611 11.276 -10.141 1.00 97.69 82 TRP A C 1
ATOM 670 O O . TRP A 1 82 ? -5.736 12.205 -10.935 1.00 97.69 82 TRP A O 1
ATOM 680 N N . GLY A 1 83 ? -4.637 11.243 -9.240 1.00 97.81 83 GLY A N 1
ATOM 681 C CA . GLY A 1 83 ? -3.550 12.214 -9.156 1.00 97.81 83 GLY A CA 1
ATOM 682 C C . GLY A 1 83 ? -2.203 11.546 -8.920 1.00 97.81 83 GLY A C 1
ATOM 683 O O . GLY A 1 83 ? -2.132 10.331 -8.730 1.00 97.81 83 GLY A O 1
ATOM 684 N N . ALA A 1 84 ? -1.128 12.331 -8.913 1.00 97.81 84 ALA A N 1
ATOM 685 C CA . ALA A 1 84 ? 0.199 11.829 -8.563 1.00 97.81 84 ALA A CA 1
ATOM 686 C C . ALA A 1 84 ? 0.989 12.832 -7.726 1.00 97.81 84 ALA A C 1
ATOM 688 O O . ALA A 1 84 ? 0.943 14.038 -7.972 1.00 97.81 84 ALA A O 1
ATOM 689 N N . VAL A 1 85 ? 1.760 12.324 -6.764 1.00 97.12 85 VAL A N 1
ATOM 690 C CA . VAL A 1 85 ? 2.616 13.143 -5.896 1.00 97.12 85 VAL A CA 1
ATOM 691 C C . VAL A 1 85 ? 4.028 12.564 -5.824 1.00 97.12 85 VAL A C 1
ATOM 693 O O . VAL A 1 85 ? 4.185 11.347 -5.766 1.00 97.12 85 VAL A O 1
ATOM 696 N N . PRO A 1 86 ? 5.077 13.400 -5.838 1.00 95.06 86 PRO A N 1
ATOM 697 C CA . PRO A 1 86 ? 6.441 12.929 -5.620 1.00 95.06 86 PRO A CA 1
ATOM 698 C C . PRO A 1 86 ? 6.671 12.551 -4.150 1.00 95.06 86 PRO A C 1
ATOM 700 O O . PRO A 1 86 ? 6.332 13.328 -3.257 1.00 95.06 86 PRO A O 1
ATOM 703 N N . VAL A 1 87 ? 7.331 11.419 -3.903 1.00 91.19 87 VAL A N 1
ATOM 704 C CA . VAL A 1 87 ? 7.756 10.972 -2.562 1.00 91.19 87 VAL A CA 1
ATOM 705 C C . VAL A 1 87 ? 9.256 10.643 -2.520 1.00 91.19 87 VAL A C 1
ATOM 707 O O . VAL A 1 87 ? 9.903 10.465 -3.559 1.00 91.19 87 VAL A O 1
ATOM 710 N N . CYS A 1 88 ? 9.831 10.610 -1.315 1.00 78.25 88 CYS A N 1
ATOM 711 C CA . CYS A 1 88 ? 11.216 10.193 -1.073 1.00 78.25 88 CYS A CA 1
ATOM 712 C C . CYS A 1 88 ? 11.274 8.676 -0.855 1.00 78.25 88 CYS A C 1
ATOM 714 O O . CYS A 1 88 ? 10.926 8.232 0.232 1.00 78.25 88 CYS A O 1
ATOM 716 N N . GLY A 1 89 ? 11.736 7.907 -1.848 1.00 73.38 89 GLY A N 1
ATOM 717 C CA . GLY A 1 89 ? 11.945 6.459 -1.710 1.00 73.38 89 GLY A CA 1
ATOM 718 C C . GLY A 1 89 ? 10.776 5.727 -1.036 1.00 73.38 89 GLY A C 1
ATOM 719 O O . GLY A 1 89 ? 9.623 5.888 -1.437 1.00 73.38 89 GLY A O 1
ATOM 720 N N . PHE A 1 90 ? 11.086 4.944 0.001 1.00 75.62 90 PHE A N 1
ATOM 721 C CA . PHE A 1 90 ? 10.093 4.252 0.822 1.00 75.62 90 PHE A CA 1
ATOM 722 C C . PHE A 1 90 ? 9.338 5.220 1.738 1.00 75.62 90 PHE A C 1
ATOM 724 O O . PHE A 1 90 ? 9.930 5.911 2.569 1.00 75.62 90 PHE A O 1
ATOM 731 N N . ILE A 1 91 ? 8.012 5.184 1.639 1.00 83.19 91 ILE A N 1
ATOM 732 C CA . ILE A 1 91 ? 7.108 5.769 2.629 1.00 83.19 91 ILE A CA 1
ATOM 733 C C . ILE A 1 91 ? 6.420 4.651 3.424 1.00 83.19 91 ILE A C 1
ATOM 735 O O . ILE A 1 91 ? 6.294 3.534 2.912 1.00 83.19 91 ILE A O 1
ATOM 739 N N . PRO A 1 92 ? 5.965 4.928 4.661 1.00 84.00 92 PRO A N 1
ATOM 740 C CA . PRO A 1 92 ? 5.278 3.936 5.479 1.00 84.00 92 PRO A CA 1
ATOM 741 C C . PRO A 1 92 ? 4.132 3.265 4.703 1.00 84.00 92 PRO A C 1
ATOM 743 O O . PRO A 1 92 ? 3.340 3.984 4.083 1.00 84.00 92 PRO A O 1
ATOM 746 N N . PRO A 1 93 ? 3.997 1.923 4.734 1.00 83.81 93 PRO A N 1
ATOM 747 C CA . PRO A 1 93 ? 3.025 1.211 3.902 1.00 83.81 93 PRO A CA 1
ATOM 748 C C . PRO A 1 93 ? 1.588 1.714 4.071 1.00 83.81 93 PRO A C 1
ATOM 750 O O . PRO A 1 93 ? 0.881 1.905 3.087 1.00 83.81 93 PRO A O 1
ATOM 753 N N . VAL A 1 94 ? 1.173 2.021 5.304 1.00 84.19 94 VAL A N 1
ATOM 754 C CA . VAL A 1 94 ? -0.161 2.579 5.584 1.00 84.19 94 VAL A CA 1
ATOM 755 C C . VAL A 1 94 ? -0.375 3.913 4.860 1.00 84.19 94 VAL A C 1
ATOM 757 O O . VAL A 1 94 ? -1.427 4.109 4.258 1.00 84.19 94 VAL A O 1
ATOM 760 N N . ALA A 1 95 ? 0.632 4.793 4.834 1.00 88.12 95 ALA A N 1
ATOM 761 C CA . ALA A 1 95 ? 0.549 6.071 4.127 1.00 88.12 95 ALA A CA 1
ATOM 762 C C . ALA A 1 95 ? 0.469 5.873 2.604 1.00 88.12 95 ALA A C 1
ATOM 764 O O . ALA A 1 95 ? -0.340 6.521 1.943 1.00 88.12 95 ALA A O 1
ATOM 765 N N . PHE A 1 96 ? 1.259 4.948 2.044 1.00 90.31 96 PHE A N 1
ATOM 766 C CA . PHE A 1 96 ? 1.188 4.588 0.622 1.00 90.31 96 PHE A CA 1
ATOM 767 C C . PHE A 1 96 ? -0.221 4.128 0.221 1.00 90.31 96 PHE A C 1
ATOM 769 O O . PHE A 1 96 ? -0.789 4.600 -0.765 1.00 90.31 96 PHE A O 1
ATOM 776 N N . LEU A 1 97 ? -0.811 3.243 1.022 1.00 91.62 97 LEU A N 1
ATOM 777 C CA . LEU A 1 97 ? -2.145 2.694 0.785 1.00 91.62 97 LEU A CA 1
ATOM 778 C C . LEU A 1 97 ? -3.245 3.741 0.954 1.00 91.62 97 LEU A C 1
ATOM 780 O O . LEU A 1 97 ? -4.247 3.719 0.238 1.00 91.62 97 LEU A O 1
ATOM 784 N N . GLU A 1 98 ? -3.042 4.695 1.853 1.00 93.56 98 GLU A N 1
ATOM 785 C CA . GLU A 1 98 ? -3.961 5.804 2.046 1.00 93.56 98 GLU A CA 1
ATOM 786 C C . GLU A 1 98 ? -3.939 6.809 0.888 1.00 93.56 98 GLU A C 1
ATOM 788 O O . GLU A 1 98 ? -4.998 7.309 0.498 1.00 93.56 98 GLU A O 1
ATOM 793 N N . PHE A 1 99 ? -2.781 7.052 0.262 1.00 96.19 99 PHE A N 1
ATOM 794 C CA . PHE A 1 99 ? -2.741 7.790 -1.004 1.00 96.19 99 PHE A CA 1
ATOM 795 C C . PHE A 1 99 ? -3.612 7.099 -2.063 1.00 96.19 99 PHE A C 1
ATOM 797 O O . PHE A 1 99 ? -4.446 7.757 -2.689 1.00 96.19 99 PHE A O 1
ATOM 804 N N . GLN A 1 100 ? -3.511 5.773 -2.202 1.00 95.69 100 GLN A N 1
ATOM 805 C CA . GLN A 1 100 ? -4.334 5.023 -3.159 1.00 95.69 100 GLN A CA 1
ATOM 806 C C . GLN A 1 100 ? -5.829 5.051 -2.819 1.00 95.69 100 GLN A C 1
ATOM 808 O O . GLN A 1 100 ? -6.657 5.195 -3.720 1.00 95.69 100 GLN A O 1
ATOM 813 N N . ALA A 1 101 ? -6.193 4.986 -1.534 1.00 96.31 101 ALA A N 1
ATOM 814 C CA . ALA A 1 101 ? -7.580 5.153 -1.086 1.00 96.31 101 ALA A CA 1
ATOM 815 C C . ALA A 1 101 ? -8.169 6.506 -1.535 1.00 96.31 101 ALA A C 1
ATOM 817 O O . ALA A 1 101 ? -9.350 6.604 -1.884 1.00 96.31 101 ALA A O 1
ATOM 818 N N . ASN A 1 102 ? -7.317 7.532 -1.603 1.00 97.25 102 ASN A N 1
ATOM 819 C CA . ASN A 1 102 ? -7.634 8.875 -2.082 1.00 97.25 102 ASN A CA 1
ATOM 820 C C . ASN A 1 102 ? -7.370 9.077 -3.588 1.00 97.25 102 ASN A C 1
ATOM 822 O O . ASN A 1 102 ? -7.384 10.207 -4.067 1.00 97.25 102 ASN A O 1
ATOM 826 N N . CYS A 1 103 ? -7.190 7.996 -4.357 1.00 97.62 103 CYS A N 1
ATOM 827 C CA . CYS A 1 103 ? -6.944 8.032 -5.806 1.00 97.62 103 CYS A CA 1
ATOM 828 C C . CYS A 1 103 ? -5.678 8.821 -6.187 1.00 97.62 103 CYS A C 1
ATOM 830 O O . CYS A 1 103 ? -5.622 9.459 -7.237 1.00 97.62 103 CYS A O 1
ATOM 832 N N . VAL A 1 104 ? -4.651 8.809 -5.342 1.00 98.00 104 VAL A N 1
ATOM 833 C CA . VAL A 1 104 ? -3.363 9.444 -5.622 1.00 98.00 104 VAL A CA 1
ATOM 834 C C . VAL A 1 104 ? -2.274 8.383 -5.680 1.00 98.00 104 VAL A C 1
ATOM 836 O O . VAL A 1 104 ? -2.167 7.539 -4.797 1.00 98.00 104 VAL A O 1
ATOM 839 N N . LEU A 1 105 ? -1.450 8.438 -6.725 1.00 96.69 105 LEU A N 1
ATOM 840 C CA . LEU A 1 105 ? -0.277 7.590 -6.878 1.00 96.69 105 LEU A CA 1
ATOM 841 C C . LEU A 1 105 ? 0.962 8.300 -6.295 1.00 96.69 105 LEU A C 1
ATOM 843 O O . LEU A 1 105 ? 1.397 9.316 -6.853 1.00 96.69 105 LEU A O 1
ATOM 847 N N . PRO A 1 106 ? 1.543 7.812 -5.188 1.00 95.88 106 PRO A N 1
ATOM 848 C CA . PRO A 1 106 ? 2.838 8.289 -4.721 1.00 95.88 106 PRO A CA 1
ATOM 849 C C . PRO A 1 106 ? 3.941 7.737 -5.634 1.00 95.88 106 PRO A C 1
ATOM 851 O O . PRO A 1 106 ? 4.051 6.535 -5.837 1.00 95.88 106 PRO A O 1
ATOM 854 N N . ILE A 1 107 ? 4.757 8.620 -6.209 1.00 95.25 107 ILE A N 1
ATOM 855 C CA . ILE A 1 107 ? 5.817 8.260 -7.155 1.00 95.25 107 ILE A CA 1
ATOM 856 C C . ILE A 1 107 ? 7.168 8.600 -6.537 1.00 95.25 107 ILE A C 1
ATOM 858 O O . ILE A 1 107 ? 7.473 9.773 -6.295 1.00 95.25 107 ILE A O 1
ATOM 862 N N . ALA A 1 108 ? 7.997 7.581 -6.309 1.00 91.38 108 ALA A N 1
ATOM 863 C CA . ALA A 1 108 ? 9.381 7.769 -5.901 1.00 91.38 108 ALA A CA 1
ATOM 864 C C . ALA A 1 108 ? 10.108 8.623 -6.950 1.00 91.38 108 ALA A C 1
ATOM 866 O O . ALA A 1 108 ? 10.081 8.326 -8.144 1.00 91.38 108 ALA A O 1
ATOM 867 N N . ARG A 1 109 ? 10.742 9.719 -6.523 1.00 89.50 109 ARG A N 1
ATOM 868 C CA . ARG A 1 109 ? 11.438 10.631 -7.451 1.00 89.50 109 ARG A CA 1
ATOM 869 C C . ARG A 1 109 ? 12.785 10.092 -7.937 1.00 89.50 109 ARG A C 1
ATOM 871 O O . ARG A 1 109 ? 13.295 10.557 -8.951 1.00 89.50 109 ARG A O 1
ATOM 878 N N . ASP A 1 110 ? 13.386 9.169 -7.203 1.00 86.06 110 ASP A N 1
ATOM 879 C CA . ASP A 1 110 ? 14.707 8.630 -7.508 1.00 86.06 110 ASP A CA 1
ATOM 880 C C . ASP A 1 110 ? 14.649 7.658 -8.690 1.00 86.06 110 ASP A C 1
ATOM 882 O O . ASP A 1 110 ? 13.610 7.076 -8.972 1.00 86.06 110 ASP A O 1
ATOM 886 N N . ILE A 1 111 ? 15.754 7.492 -9.413 1.00 88.00 111 ILE A N 1
ATOM 887 C CA . ILE A 1 111 ? 15.878 6.538 -10.523 1.00 88.00 111 ILE A CA 1
ATOM 888 C C . ILE A 1 111 ? 17.093 5.653 -10.283 1.00 88.00 111 ILE A C 1
ATOM 890 O O . ILE A 1 111 ? 18.142 6.145 -9.864 1.00 88.00 111 ILE A O 1
ATOM 894 N N . ARG A 1 112 ? 16.960 4.358 -10.577 1.00 85.81 112 ARG A N 1
ATOM 895 C CA . ARG A 1 11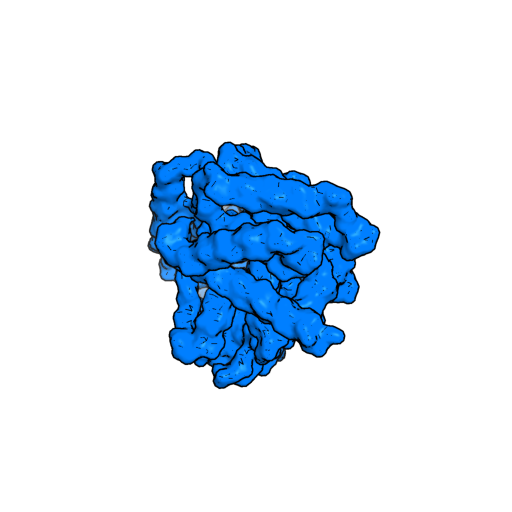2 ? 18.060 3.397 -10.461 1.00 85.81 112 ARG A CA 1
ATOM 896 C C . ARG A 1 112 ? 19.280 3.776 -11.313 1.00 85.81 112 ARG A C 1
ATOM 898 O O . ARG A 1 112 ? 19.174 4.416 -12.364 1.00 85.81 112 ARG A O 1
ATOM 905 N N . SER A 1 113 ? 20.451 3.323 -10.872 1.00 84.19 113 SER A N 1
ATOM 906 C CA . SER A 1 113 ? 21.716 3.477 -11.599 1.00 84.19 113 SER A CA 1
ATOM 907 C C . SER A 1 113 ? 21.774 2.607 -12.863 1.00 84.19 113 SER A C 1
ATOM 909 O O . SER A 1 113 ? 21.138 1.556 -12.945 1.00 84.19 113 SER A O 1
ATOM 911 N N . TYR A 1 114 ? 22.624 2.987 -13.823 1.00 85.44 114 TYR A N 1
ATOM 912 C CA . TYR A 1 114 ? 22.945 2.168 -15.001 1.00 85.44 114 TYR A CA 1
ATOM 913 C C . TYR A 1 114 ? 23.580 0.810 -14.645 1.00 85.44 114 TYR A C 1
ATOM 915 O O . TYR A 1 114 ? 23.610 -0.079 -15.488 1.00 85.44 114 TYR A O 1
ATOM 923 N N . LYS A 1 115 ? 24.068 0.642 -13.407 1.00 81.62 115 LYS A N 1
ATOM 924 C CA . LYS A 1 115 ? 24.589 -0.630 -12.878 1.00 81.62 115 LYS A CA 1
ATOM 925 C C . LYS A 1 115 ? 23.489 -1.592 -12.420 1.00 81.62 115 LYS A C 1
ATOM 927 O O . LYS A 1 115 ? 23.743 -2.778 -12.287 1.00 81.62 115 LYS A O 1
ATOM 932 N N . HIS A 1 116 ? 22.281 -1.087 -12.167 1.00 79.50 116 HIS A N 1
ATOM 933 C CA . HIS A 1 116 ? 21.161 -1.839 -11.589 1.00 79.50 116 HIS A CA 1
ATOM 934 C C . HIS A 1 116 ? 19.943 -1.832 -12.532 1.00 79.50 116 HIS A C 1
ATOM 936 O O . HIS A 1 116 ? 18.795 -1.776 -12.101 1.00 79.50 116 HIS A O 1
ATOM 942 N N . VAL A 1 117 ? 20.170 -1.856 -13.853 1.00 83.00 117 VAL A N 1
ATOM 943 C CA . VAL A 1 117 ? 19.097 -1.742 -14.863 1.00 83.00 117 VAL A CA 1
ATOM 944 C C . VAL A 1 117 ? 18.086 -2.883 -14.763 1.00 83.00 117 VAL A C 1
ATOM 946 O O . VAL A 1 117 ? 16.880 -2.642 -14.835 1.00 83.00 117 VAL A O 1
ATOM 949 N N . ASN A 1 118 ? 18.568 -4.113 -14.574 1.00 75.00 118 ASN A N 1
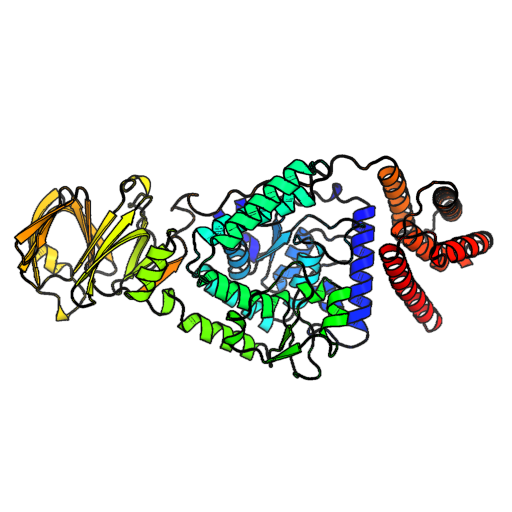ATOM 950 C CA . ASN A 1 118 ? 17.731 -5.312 -14.574 1.00 75.00 118 ASN A CA 1
ATOM 951 C C . ASN A 1 118 ? 16.868 -5.457 -13.314 1.00 75.00 118 ASN A C 1
ATOM 953 O O . ASN A 1 118 ? 15.813 -6.085 -13.380 1.00 75.00 118 ASN A O 1
ATOM 957 N N . TYR A 1 119 ? 17.314 -4.911 -12.181 1.00 67.31 119 TYR A N 1
ATOM 958 C CA . TYR A 1 119 ? 16.638 -5.034 -10.894 1.00 67.31 119 TYR A CA 1
ATOM 959 C C . TYR A 1 119 ? 17.169 -3.987 -9.907 1.00 67.31 119 TYR A C 1
ATOM 961 O O . TYR A 1 119 ? 18.378 -3.785 -9.816 1.00 67.31 119 TYR A O 1
ATOM 969 N N . THR A 1 120 ? 16.268 -3.377 -9.136 1.00 68.31 120 THR A N 1
ATOM 970 C CA . THR A 1 120 ? 16.592 -2.517 -7.989 1.00 68.31 120 THR A CA 1
ATOM 971 C C . THR A 1 120 ? 15.829 -3.022 -6.762 1.00 68.31 120 THR A C 1
ATOM 973 O O . THR A 1 120 ? 14.650 -3.351 -6.889 1.00 68.31 120 THR A O 1
ATOM 976 N N . PRO A 1 121 ? 16.463 -3.099 -5.578 1.00 59.88 121 PRO A N 1
ATOM 977 C CA . PRO A 1 121 ? 15.777 -3.466 -4.341 1.00 59.88 121 PRO A CA 1
ATOM 978 C C . PRO A 1 121 ? 14.817 -2.381 -3.825 1.00 59.88 121 PRO A C 1
ATOM 980 O O . PRO A 1 121 ? 13.967 -2.688 -2.993 1.00 59.88 121 PRO A O 1
ATOM 983 N N . ALA A 1 122 ? 14.943 -1.140 -4.306 1.00 68.94 122 ALA A N 1
ATOM 984 C CA . ALA A 1 122 ? 14.117 -0.006 -3.897 1.00 68.94 122 ALA A CA 1
ATOM 985 C C . ALA A 1 122 ? 13.171 0.440 -5.025 1.00 68.94 122 ALA A C 1
ATOM 987 O O . ALA A 1 122 ? 13.625 0.515 -6.175 1.00 68.94 122 ALA A O 1
ATOM 988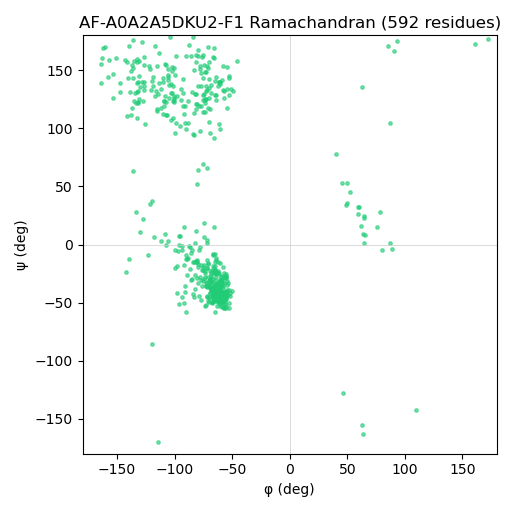 N N . PRO A 1 123 ? 11.908 0.802 -4.724 1.00 77.69 123 PRO A N 1
ATOM 989 C CA . PRO A 1 123 ? 11.020 1.443 -5.685 1.00 77.69 123 PRO A CA 1
ATOM 990 C C . PRO A 1 123 ? 11.635 2.738 -6.221 1.00 77.69 123 PRO A C 1
ATOM 992 O O . PRO A 1 123 ? 12.126 3.579 -5.467 1.00 77.69 123 PRO A O 1
ATOM 995 N N . ASP A 1 124 ? 11.605 2.895 -7.539 1.00 88.38 124 ASP A N 1
ATOM 996 C CA . ASP A 1 124 ? 12.125 4.059 -8.247 1.00 88.38 124 ASP A CA 1
ATOM 997 C C . ASP A 1 124 ? 11.064 4.624 -9.202 1.00 88.38 124 ASP A C 1
ATOM 999 O O . ASP A 1 124 ? 9.995 4.043 -9.401 1.00 88.38 124 ASP A O 1
ATOM 1003 N N . ILE A 1 125 ? 11.348 5.763 -9.829 1.00 92.94 125 ILE A N 1
ATOM 1004 C CA . ILE A 1 125 ? 10.408 6.441 -10.725 1.00 92.94 125 ILE A CA 1
ATOM 1005 C C . ILE A 1 125 ? 9.990 5.561 -11.907 1.00 92.94 125 ILE A C 1
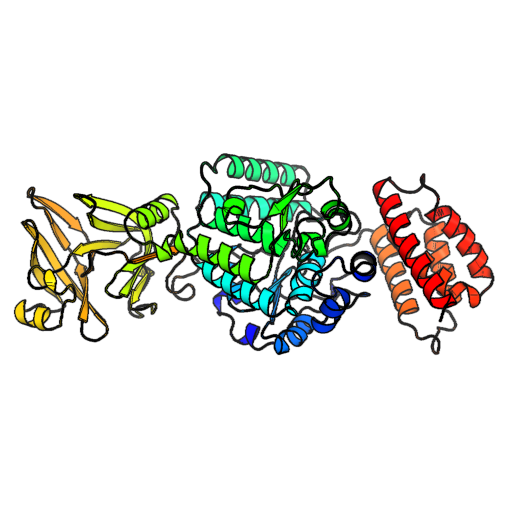ATOM 1007 O O . ILE A 1 125 ? 8.897 5.731 -12.436 1.00 92.94 125 ILE A O 1
ATOM 1011 N N . ILE A 1 126 ? 10.829 4.611 -12.335 1.00 92.81 126 ILE A N 1
ATOM 1012 C CA . ILE A 1 126 ? 10.470 3.654 -13.387 1.00 92.81 126 ILE A CA 1
ATOM 1013 C C . ILE A 1 126 ? 9.417 2.679 -12.867 1.00 92.81 126 ILE A C 1
ATOM 1015 O O . ILE A 1 126 ? 8.407 2.476 -13.538 1.00 92.81 126 ILE A O 1
ATOM 1019 N N . HIS A 1 127 ? 9.640 2.090 -11.693 1.00 92.06 127 HIS A N 1
ATOM 1020 C CA . HIS A 1 127 ? 8.685 1.185 -11.064 1.00 92.06 127 HIS A CA 1
ATOM 1021 C C . HIS A 1 127 ? 7.331 1.865 -10.833 1.00 92.06 127 HIS A C 1
ATOM 1023 O O . HIS A 1 127 ? 6.308 1.397 -11.329 1.00 92.06 127 HIS A O 1
ATOM 1029 N N . GLU A 1 128 ? 7.337 3.022 -10.178 1.00 93.25 128 GLU A N 1
ATOM 1030 C CA . GLU A 1 128 ? 6.101 3.705 -9.799 1.00 93.25 128 GLU A CA 1
ATOM 1031 C C . GLU A 1 128 ? 5.398 4.338 -11.002 1.00 93.25 128 GLU A C 1
ATOM 1033 O O . GLU A 1 128 ? 4.226 4.072 -11.272 1.00 93.25 128 GLU A O 1
ATOM 1038 N N . ALA A 1 129 ? 6.112 5.148 -11.793 1.00 95.06 129 ALA A N 1
ATOM 1039 C CA . ALA A 1 129 ? 5.480 5.823 -12.916 1.00 95.06 129 ALA A CA 1
ATOM 1040 C C . ALA A 1 129 ? 5.192 4.842 -14.051 1.00 95.06 129 ALA A C 1
ATOM 1042 O O . ALA A 1 129 ? 4.062 4.784 -14.511 1.00 95.06 129 ALA A O 1
ATOM 1043 N N . ALA A 1 130 ? 6.172 4.068 -14.522 1.00 93.06 130 ALA A N 1
ATOM 1044 C CA . ALA A 1 130 ? 5.999 3.223 -15.705 1.00 93.06 130 ALA A CA 1
ATOM 1045 C C . ALA A 1 130 ? 5.465 1.812 -15.400 1.00 93.06 130 ALA A C 1
ATOM 1047 O O . ALA A 1 130 ? 5.068 1.122 -16.339 1.00 93.06 130 ALA A O 1
ATOM 1048 N N . GLY A 1 131 ? 5.447 1.372 -14.139 1.00 93.19 131 GLY A N 1
ATOM 1049 C CA . GLY A 1 131 ? 4.808 0.123 -13.716 1.00 93.19 131 GLY A CA 1
ATOM 1050 C C . GLY A 1 131 ? 3.343 0.324 -13.328 1.00 93.19 131 GLY A C 1
ATOM 1051 O O . GLY A 1 131 ? 2.469 -0.280 -13.949 1.00 93.19 131 GLY A O 1
ATOM 1052 N N . HIS A 1 132 ? 3.065 1.197 -12.351 1.00 94.62 132 HIS A N 1
ATOM 1053 C CA . HIS A 1 132 ? 1.718 1.365 -11.780 1.00 94.62 132 HIS A CA 1
ATOM 1054 C C . HIS A 1 132 ? 0.808 2.299 -12.577 1.00 94.62 132 HIS A C 1
ATOM 1056 O O . HIS A 1 132 ? -0.366 1.989 -12.778 1.00 94.62 132 HIS A O 1
ATOM 1062 N N . ALA A 1 133 ? 1.304 3.440 -13.063 1.00 95.31 133 ALA A N 1
ATOM 1063 C CA . ALA A 1 133 ? 0.415 4.416 -13.696 1.00 95.31 133 ALA A CA 1
ATOM 1064 C C . ALA A 1 133 ? -0.270 3.909 -14.987 1.00 95.31 133 ALA A C 1
ATOM 1066 O O . ALA A 1 133 ? -1.477 4.114 -15.107 1.00 95.31 133 ALA A O 1
ATOM 1067 N N . PRO A 1 134 ? 0.402 3.228 -15.948 1.00 94.12 134 PRO A N 1
ATOM 1068 C CA . PRO A 1 134 ? -0.171 2.950 -17.270 1.00 94.12 134 PRO A CA 1
ATOM 1069 C C . PRO A 1 134 ? -1.436 2.098 -17.245 1.00 94.12 134 PRO A C 1
ATOM 1071 O O . PRO A 1 134 ? -2.225 2.149 -18.185 1.00 94.12 134 PRO A O 1
ATOM 1074 N N . ILE A 1 135 ? -1.621 1.294 -16.199 1.00 93.50 135 ILE A N 1
ATOM 1075 C CA . ILE A 1 135 ? -2.796 0.443 -16.042 1.00 93.50 135 ILE A CA 1
ATOM 1076 C C . ILE A 1 135 ? -3.997 1.186 -15.439 1.00 93.50 135 ILE A C 1
ATOM 1078 O O . ILE A 1 135 ? -5.122 0.723 -15.593 1.00 93.50 135 ILE A O 1
ATOM 1082 N N . LEU A 1 136 ? -3.814 2.375 -14.852 1.00 95.00 136 LEU A N 1
ATOM 1083 C CA . LEU A 1 136 ? -4.914 3.183 -14.301 1.00 95.00 136 LEU A CA 1
ATOM 1084 C C . LEU A 1 136 ? -5.940 3.627 -15.358 1.00 95.00 136 LEU A C 1
ATOM 1086 O O . LEU A 1 136 ? -7.048 4.022 -15.006 1.00 95.00 136 LEU A O 1
ATOM 1090 N N . ILE A 1 137 ? -5.614 3.521 -16.652 1.00 93.81 137 ILE A N 1
ATOM 1091 C CA . ILE A 1 137 ? -6.587 3.724 -17.737 1.00 93.81 137 ILE A CA 1
ATOM 1092 C C . ILE A 1 137 ? -7.697 2.654 -17.736 1.00 93.81 137 ILE A C 1
ATOM 1094 O O . ILE A 1 137 ? -8.773 2.868 -18.296 1.00 93.81 137 ILE A O 1
ATOM 1098 N N . GLU A 1 138 ? -7.444 1.492 -17.124 1.00 94.06 138 GLU A N 1
ATOM 1099 C CA . GLU A 1 138 ? -8.428 0.435 -16.908 1.00 94.06 138 GLU A CA 1
ATOM 1100 C C . GLU A 1 138 ? -9.239 0.758 -15.647 1.00 94.06 138 GLU A C 1
ATOM 1102 O O . GLU A 1 138 ? -8.854 0.424 -14.530 1.00 94.06 138 GLU A O 1
ATOM 1107 N N . THR A 1 139 ? -10.390 1.403 -15.826 1.00 92.44 139 THR A N 1
ATOM 1108 C CA . THR A 1 139 ? -11.254 1.885 -14.725 1.00 92.44 139 THR A CA 1
ATOM 1109 C C . THR A 1 139 ? -11.571 0.833 -13.657 1.00 92.44 139 THR A C 1
ATOM 1111 O O . THR A 1 139 ? -11.489 1.132 -12.473 1.00 92.44 139 THR A O 1
ATOM 1114 N N . ASN A 1 140 ? -11.829 -0.421 -14.043 1.00 94.38 140 ASN A N 1
ATOM 1115 C CA . ASN A 1 140 ? -12.066 -1.508 -13.082 1.00 94.38 140 ASN A CA 1
ATOM 1116 C C . ASN A 1 140 ? -10.841 -1.801 -12.193 1.00 94.38 140 ASN A C 1
ATOM 1118 O O . ASN A 1 140 ? -10.998 -2.189 -11.037 1.00 94.38 140 ASN A O 1
ATOM 1122 N N . TYR A 1 141 ? -9.625 -1.642 -12.727 1.00 95.56 141 TYR A N 1
ATOM 1123 C CA . TYR A 1 141 ? -8.392 -1.771 -11.948 1.00 95.56 141 TYR A CA 1
ATOM 1124 C C . TYR A 1 141 ? -8.217 -0.590 -10.996 1.00 95.56 141 TYR A C 1
ATOM 1126 O O . TYR A 1 141 ? -7.900 -0.775 -9.825 1.00 95.56 141 TYR A O 1
ATOM 1134 N N . ALA A 1 142 ? -8.461 0.621 -11.497 1.00 95.38 142 ALA A N 1
ATOM 1135 C CA . ALA A 1 142 ? -8.398 1.840 -10.708 1.00 95.38 142 ALA A CA 1
ATOM 1136 C C . ALA A 1 142 ? -9.384 1.787 -9.521 1.00 95.38 142 ALA A C 1
ATOM 1138 O O . ALA A 1 142 ? -9.006 2.050 -8.380 1.00 95.38 142 ALA A O 1
ATOM 1139 N N . ASP A 1 143 ? -10.620 1.344 -9.754 1.00 96.00 143 ASP A N 1
ATOM 1140 C CA . ASP A 1 143 ? -11.618 1.147 -8.698 1.00 96.00 143 ASP A CA 1
ATOM 1141 C C . ASP A 1 143 ? -11.194 0.063 -7.695 1.00 96.00 143 ASP A C 1
ATOM 1143 O O . ASP A 1 143 ? -11.384 0.225 -6.485 1.00 96.00 143 ASP A O 1
ATOM 1147 N N . PHE A 1 144 ? -10.578 -1.023 -8.178 1.00 97.19 144 PHE A N 1
ATOM 1148 C CA . PHE A 1 144 ? -10.002 -2.054 -7.316 1.00 97.19 144 PHE A CA 1
ATOM 1149 C C . PHE A 1 144 ? -8.902 -1.488 -6.409 1.00 97.19 144 PHE A C 1
ATOM 1151 O O . PHE A 1 144 ? -8.972 -1.714 -5.205 1.00 97.19 144 PHE A O 1
ATOM 1158 N N . LEU A 1 145 ? -7.939 -0.720 -6.936 1.00 96.56 145 LEU A N 1
ATOM 1159 C CA . LEU A 1 145 ? -6.865 -0.118 -6.133 1.00 96.56 145 LEU A CA 1
ATOM 1160 C C . LEU A 1 145 ? -7.405 0.849 -5.075 1.00 96.56 145 LEU A C 1
ATOM 1162 O O . LEU A 1 145 ? -6.984 0.802 -3.920 1.00 96.56 145 LEU A O 1
ATOM 1166 N N . LYS A 1 146 ? -8.390 1.680 -5.433 1.00 97.12 146 LYS A N 1
ATOM 1167 C CA . LYS A 1 146 ? -9.051 2.580 -4.479 1.00 97.12 146 LYS A CA 1
ATOM 1168 C C . LYS A 1 146 ? -9.706 1.809 -3.332 1.00 97.12 146 LYS A C 1
ATOM 1170 O O . LYS A 1 146 ? -9.562 2.167 -2.159 1.00 97.12 146 LYS A O 1
ATOM 1175 N N . MET A 1 147 ? -10.450 0.754 -3.667 1.00 97.88 147 MET A N 1
ATOM 1176 C CA . MET A 1 147 ? -11.111 -0.094 -2.677 1.00 97.88 147 MET A CA 1
ATOM 1177 C C . MET A 1 147 ? -10.088 -0.850 -1.826 1.00 97.88 147 MET A C 1
ATOM 1179 O O . MET A 1 147 ? -10.248 -0.907 -0.609 1.00 97.88 147 MET A O 1
ATOM 1183 N N . TYR A 1 148 ? -9.027 -1.368 -2.448 1.00 97.94 148 TYR A N 1
ATOM 1184 C CA . TYR A 1 148 ? -7.913 -2.013 -1.767 1.00 97.94 148 TYR A CA 1
ATOM 1185 C C . TYR A 1 148 ? -7.304 -1.073 -0.725 1.00 97.94 148 TYR A C 1
ATOM 1187 O O . TYR A 1 148 ? -7.290 -1.424 0.451 1.00 97.94 148 TYR A O 1
ATOM 1195 N N . GLY A 1 149 ? -6.901 0.144 -1.108 1.00 96.62 149 GLY A N 1
ATOM 1196 C CA . GLY A 1 149 ? -6.347 1.130 -0.173 1.00 96.62 149 GLY A CA 1
ATOM 1197 C C . GLY A 1 149 ? -7.310 1.468 0.972 1.00 96.62 149 GLY A C 1
ATOM 1198 O O . GLY A 1 149 ? -6.915 1.525 2.137 1.00 96.62 149 GLY A O 1
ATOM 1199 N N . SER A 1 150 ? -8.604 1.609 0.673 1.00 95.94 150 SER A N 1
ATOM 1200 C CA . SER A 1 150 ? -9.631 1.920 1.682 1.00 95.94 150 SER A CA 1
ATOM 1201 C C . SER A 1 150 ? -9.808 0.810 2.726 1.00 95.94 150 SER A C 1
ATOM 1203 O O . SER A 1 150 ? -10.067 1.096 3.892 1.00 95.94 150 SER A O 1
ATOM 1205 N N . ILE A 1 151 ? -9.673 -0.455 2.321 1.00 97.00 151 ILE A N 1
ATOM 1206 C CA . ILE A 1 151 ? -9.740 -1.615 3.221 1.00 97.00 151 ILE A CA 1
ATOM 1207 C C . ILE A 1 151 ? -8.413 -1.772 3.971 1.00 97.00 151 ILE A C 1
ATOM 1209 O O . ILE A 1 151 ? -8.397 -1.969 5.185 1.00 97.00 151 ILE A O 1
ATOM 1213 N N . ALA A 1 152 ? -7.294 -1.641 3.260 1.00 95.00 152 ALA A N 1
ATOM 1214 C CA . ALA A 1 152 ? -5.964 -1.870 3.801 1.00 95.00 152 ALA A CA 1
ATOM 1215 C C . ALA A 1 152 ? -5.581 -0.856 4.888 1.00 95.00 152 ALA A C 1
ATOM 1217 O O . ALA A 1 152 ? -4.958 -1.223 5.874 1.00 95.00 152 ALA A O 1
ATOM 1218 N N . THR A 1 153 ? -6.040 0.394 4.791 1.00 92.19 153 THR A N 1
ATOM 1219 C CA . THR A 1 153 ? -5.841 1.398 5.856 1.00 92.19 153 THR A CA 1
ATOM 1220 C C . THR A 1 153 ? -6.539 1.050 7.177 1.00 92.19 153 THR A C 1
ATOM 1222 O O . THR A 1 153 ? -6.263 1.680 8.193 1.00 92.19 153 THR A O 1
ATOM 1225 N N . LYS A 1 154 ? -7.432 0.050 7.201 1.00 94.38 154 LYS A N 1
ATOM 1226 C CA . LYS A 1 154 ? -8.112 -0.428 8.416 1.00 94.38 154 LYS A CA 1
ATOM 1227 C C . LYS A 1 154 ? -7.461 -1.658 9.048 1.00 94.38 154 LYS A C 1
ATOM 1229 O O . LYS A 1 154 ? -7.900 -2.063 10.127 1.00 94.38 154 LYS A O 1
ATOM 1234 N N . THR A 1 155 ? -6.441 -2.252 8.426 1.00 94.38 155 THR A N 1
ATOM 1235 C CA . THR A 1 155 ? -5.770 -3.433 8.987 1.00 94.38 155 THR A CA 1
ATOM 1236 C C . THR A 1 155 ? -5.081 -3.121 10.304 1.00 94.38 155 THR A C 1
ATOM 1238 O O . THR A 1 155 ? -4.472 -2.063 10.456 1.00 94.38 155 THR A O 1
ATOM 1241 N N . ILE A 1 156 ? -5.094 -4.079 11.224 1.00 93.94 156 ILE A N 1
ATOM 1242 C CA . ILE A 1 156 ? -4.236 -4.036 12.409 1.00 93.94 156 ILE A CA 1
ATOM 1243 C C . ILE A 1 156 ? -2.847 -4.578 12.035 1.00 93.94 156 ILE A C 1
ATOM 1245 O O . ILE A 1 156 ? -2.695 -5.763 11.723 1.00 93.94 156 ILE A O 1
ATOM 1249 N N . ASP A 1 157 ? -1.838 -3.707 12.061 1.00 90.12 157 ASP A N 1
ATOM 1250 C CA . ASP A 1 157 ? -0.433 -4.101 11.907 1.00 90.12 157 ASP A CA 1
ATOM 1251 C C . ASP A 1 157 ? 0.183 -4.559 13.238 1.00 90.12 157 ASP A C 1
ATOM 1253 O O . ASP A 1 157 ? -0.489 -4.541 14.263 1.00 90.12 157 ASP A O 1
ATOM 1257 N N . SER A 1 158 ? 1.447 -4.978 13.244 1.00 88.12 158 SER A N 1
ATOM 1258 C CA . SER A 1 158 ? 2.200 -5.272 14.466 1.00 88.12 158 SER A CA 1
ATOM 1259 C C . SER A 1 158 ? 3.379 -4.323 14.644 1.00 88.12 158 SER A C 1
ATOM 1261 O O . SER A 1 158 ? 3.951 -3.808 13.680 1.00 88.12 158 SER A O 1
ATOM 1263 N N . LYS A 1 159 ? 3.781 -4.120 15.899 1.00 85.56 159 LYS A N 1
ATOM 1264 C CA . LYS A 1 159 ? 4.981 -3.352 16.229 1.00 85.56 159 LYS A CA 1
ATOM 1265 C C . LYS A 1 159 ? 6.233 -3.922 15.548 1.00 85.56 159 LYS A C 1
ATOM 1267 O O . LYS A 1 159 ? 7.037 -3.161 15.017 1.00 85.56 159 LYS A O 1
ATOM 1272 N N . GLU A 1 160 ? 6.366 -5.245 15.500 1.00 87.38 160 GLU A N 1
ATOM 1273 C CA . GLU A 1 160 ? 7.504 -5.935 14.883 1.00 87.38 160 GLU A CA 1
ATOM 1274 C C . GLU A 1 160 ? 7.584 -5.670 13.372 1.00 87.38 160 GLU A C 1
ATOM 1276 O O . GLU A 1 160 ? 8.676 -5.505 12.828 1.00 87.38 160 GLU A O 1
ATOM 1281 N N . ASN A 1 161 ? 6.441 -5.572 12.684 1.00 85.69 161 ASN A N 1
ATOM 1282 C CA . ASN A 1 161 ? 6.409 -5.234 11.261 1.00 85.69 161 ASN A CA 1
ATOM 1283 C C . ASN A 1 161 ? 6.832 -3.788 10.998 1.00 85.69 161 ASN A C 1
ATOM 1285 O O . ASN A 1 161 ? 7.537 -3.529 10.023 1.00 85.69 161 ASN A O 1
ATOM 1289 N N . ILE A 1 162 ? 6.431 -2.851 11.864 1.00 83.69 162 ILE A N 1
ATOM 1290 C CA . ILE A 1 162 ? 6.854 -1.447 11.774 1.00 83.69 162 ILE A CA 1
ATOM 1291 C C . ILE A 1 162 ? 8.377 -1.352 11.945 1.00 83.69 162 ILE A C 1
ATOM 1293 O O . ILE A 1 162 ? 9.050 -0.682 11.162 1.00 83.69 162 ILE A O 1
ATOM 1297 N N . GLU A 1 163 ? 8.940 -2.073 12.917 1.00 85.81 163 GLU A N 1
ATOM 1298 C CA . GLU A 1 163 ? 10.391 -2.141 13.127 1.00 85.81 163 GLU A CA 1
ATOM 1299 C C . GLU A 1 163 ? 11.118 -2.798 11.939 1.00 85.81 163 GLU A C 1
ATOM 1301 O O . GLU A 1 163 ? 12.156 -2.298 11.493 1.00 85.81 163 GLU A O 1
ATOM 1306 N N . LEU A 1 164 ? 10.556 -3.874 11.369 1.00 86.38 164 LEU A N 1
ATOM 1307 C CA . LEU A 1 164 ? 11.090 -4.494 10.157 1.00 86.38 164 LEU A CA 1
ATOM 1308 C C . LEU A 1 164 ? 11.107 -3.501 8.990 1.00 86.38 164 LEU A C 1
ATOM 1310 O O . LEU A 1 164 ? 12.138 -3.383 8.325 1.00 86.38 164 LEU A O 1
ATOM 1314 N N . TYR A 1 165 ? 10.006 -2.782 8.760 1.00 85.12 165 TYR A N 1
ATOM 1315 C CA . TYR A 1 165 ? 9.901 -1.763 7.716 1.00 85.12 165 TYR A CA 1
ATOM 1316 C C . TYR A 1 165 ? 10.992 -0.690 7.861 1.00 85.12 165 TYR A C 1
ATOM 1318 O O . TYR A 1 165 ? 11.719 -0.412 6.906 1.00 85.12 165 TYR A O 1
ATOM 1326 N N . GLU A 1 166 ? 11.174 -0.135 9.060 1.00 83.88 166 GLU A N 1
ATOM 1327 C CA . GLU A 1 166 ? 12.218 0.869 9.284 1.00 83.88 166 GLU A CA 1
ATOM 1328 C C . GLU A 1 166 ? 13.621 0.293 9.042 1.00 83.88 166 GLU A C 1
ATOM 1330 O O . GLU A 1 166 ? 14.473 0.950 8.442 1.00 83.88 166 GLU A O 1
ATOM 1335 N N . SER A 1 167 ? 13.864 -0.963 9.431 1.00 85.44 167 SER A N 1
ATOM 1336 C CA . SER A 1 167 ? 15.162 -1.609 9.216 1.00 85.44 167 SER A CA 1
ATOM 1337 C C . SER A 1 167 ? 15.488 -1.844 7.732 1.00 85.44 167 SER A C 1
ATOM 1339 O O . SER A 1 167 ? 16.627 -1.609 7.319 1.00 85.44 167 SER A O 1
ATOM 1341 N N . ILE A 1 168 ? 14.509 -2.259 6.910 1.00 83.69 168 ILE A N 1
ATOM 1342 C CA . ILE A 1 168 ? 14.719 -2.453 5.466 1.00 83.69 168 ILE A CA 1
ATOM 1343 C C . ILE A 1 168 ? 14.853 -1.121 4.739 1.00 83.69 168 ILE A C 1
ATOM 1345 O O . ILE A 1 168 ? 15.678 -1.013 3.834 1.00 83.69 168 ILE A O 1
ATOM 1349 N N . ARG A 1 169 ? 14.113 -0.093 5.169 1.00 82.56 169 ARG A N 1
ATOM 1350 C CA . ARG A 1 169 ? 14.249 1.263 4.638 1.00 82.56 169 ARG A CA 1
ATOM 1351 C C . ARG A 1 169 ? 15.671 1.779 4.837 1.00 82.56 169 ARG A C 1
ATOM 1353 O O . ARG A 1 169 ? 16.324 2.126 3.860 1.00 82.56 169 ARG A O 1
ATOM 1360 N N . VAL A 1 170 ? 16.182 1.738 6.071 1.00 81.88 170 VAL A N 1
ATOM 1361 C CA . VAL A 1 170 ? 17.557 2.165 6.392 1.00 81.88 170 VAL A CA 1
ATOM 1362 C C . VAL A 1 170 ? 18.593 1.374 5.588 1.00 81.88 170 VAL A C 1
ATOM 1364 O O . VAL A 1 170 ? 19.551 1.946 5.071 1.00 81.88 170 VAL A O 1
ATOM 1367 N N . LEU A 1 171 ? 18.409 0.058 5.451 1.00 83.31 171 LEU A N 1
ATOM 1368 C CA . LEU A 1 171 ? 19.300 -0.774 4.647 1.00 83.31 171 LEU A CA 1
ATOM 1369 C C . LEU A 1 171 ? 19.275 -0.389 3.160 1.00 83.31 171 LEU A C 1
ATOM 1371 O O . LEU A 1 171 ? 20.329 -0.306 2.530 1.00 83.31 171 LEU A O 1
ATOM 1375 N N . SER A 1 172 ? 18.085 -0.177 2.601 1.00 78.50 172 SER A N 1
ATOM 1376 C CA . SER A 1 172 ? 17.906 0.237 1.210 1.00 78.50 172 SER A CA 1
ATOM 1377 C C . SER A 1 172 ? 18.561 1.590 0.951 1.00 78.50 172 SER A C 1
ATOM 1379 O O . SER A 1 172 ? 19.312 1.745 -0.010 1.00 78.50 172 SER A O 1
ATOM 1381 N N . ASP A 1 173 ? 18.327 2.539 1.853 1.00 76.31 173 ASP A N 1
ATOM 1382 C CA . ASP A 1 173 ? 18.892 3.879 1.818 1.00 76.31 173 ASP A CA 1
ATOM 1383 C C . ASP A 1 173 ? 20.432 3.836 1.771 1.00 76.31 173 ASP A C 1
ATOM 1385 O O . ASP A 1 173 ? 21.060 4.463 0.917 1.00 76.31 173 ASP A O 1
ATOM 1389 N N . LEU A 1 174 ? 21.057 3.026 2.631 1.00 78.19 174 LEU A N 1
ATOM 1390 C CA . LEU A 1 174 ? 22.514 2.861 2.657 1.00 78.19 174 LEU A CA 1
ATOM 1391 C C . LEU A 1 174 ? 23.075 2.130 1.426 1.00 78.19 174 LEU A C 1
ATOM 1393 O O . LEU A 1 174 ? 24.221 2.368 1.053 1.00 78.19 174 LEU A O 1
ATOM 1397 N N . LYS A 1 175 ? 22.313 1.228 0.796 1.00 76.38 175 LYS A N 1
ATOM 1398 C CA . LYS A 1 175 ? 22.771 0.496 -0.401 1.00 76.38 175 LYS A CA 1
ATOM 1399 C C . LYS A 1 175 ? 22.824 1.369 -1.650 1.00 76.38 175 LYS A C 1
ATOM 1401 O O . LYS A 1 175 ? 23.705 1.164 -2.482 1.00 76.38 175 LYS A O 1
ATOM 1406 N N . GLU A 1 176 ? 21.917 2.333 -1.766 1.00 70.38 176 GLU A N 1
ATOM 1407 C CA . GLU A 1 176 ? 21.873 3.257 -2.905 1.00 70.38 176 GLU A CA 1
ATOM 1408 C C . GLU A 1 176 ? 22.674 4.549 -2.657 1.00 70.38 176 GLU A C 1
ATOM 1410 O O . GLU A 1 176 ? 23.057 5.244 -3.600 1.00 70.38 176 GLU A O 1
ATOM 1415 N N . ALA A 1 177 ? 23.003 4.863 -1.401 1.00 70.56 177 ALA A N 1
ATOM 1416 C CA . ALA A 1 177 ? 23.816 6.021 -1.058 1.00 70.56 177 ALA A CA 1
ATOM 1417 C C . ALA A 1 177 ? 25.251 5.922 -1.613 1.00 70.56 177 ALA A C 1
ATOM 1419 O O . ALA A 1 177 ? 26.030 5.029 -1.277 1.00 70.56 177 ALA A O 1
ATOM 1420 N N . LYS A 1 178 ? 25.668 6.936 -2.386 1.00 65.38 178 LYS A N 1
ATOM 1421 C CA . LYS A 1 178 ? 27.008 7.009 -3.009 1.00 65.38 178 LYS A CA 1
ATOM 1422 C C . LYS A 1 178 ? 28.185 6.930 -2.026 1.00 65.38 178 LYS A C 1
ATOM 1424 O O . LYS A 1 178 ? 29.290 6.578 -2.433 1.00 65.38 178 LYS A O 1
ATOM 1429 N N . ARG A 1 179 ? 27.988 7.348 -0.770 1.00 71.69 179 ARG A N 1
ATOM 1430 C CA . ARG A 1 179 ? 29.055 7.510 0.240 1.00 71.69 179 ARG A CA 1
ATOM 1431 C C . ARG A 1 179 ? 28.982 6.513 1.392 1.00 71.69 179 ARG A C 1
ATOM 1433 O O . ARG A 1 179 ? 29.796 6.617 2.305 1.00 71.69 179 ARG A O 1
ATOM 1440 N N . SER A 1 180 ? 28.038 5.578 1.365 1.00 79.06 180 SER A N 1
ATOM 1441 C CA . SER A 1 180 ? 27.917 4.598 2.438 1.00 79.06 180 SER A CA 1
ATOM 1442 C C . SER A 1 180 ? 29.098 3.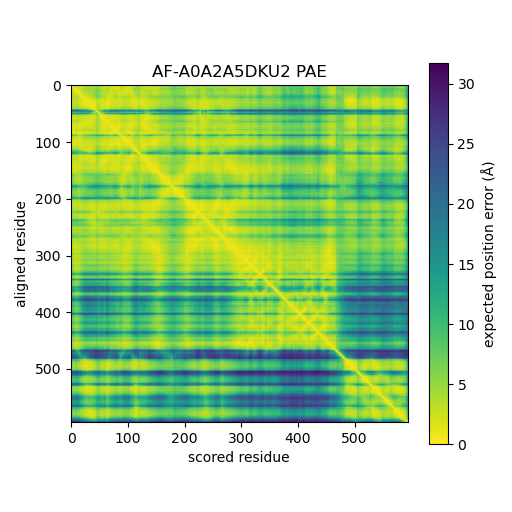634 2.450 1.00 79.06 180 SER A C 1
ATOM 1444 O O . SER A 1 180 ? 29.575 3.157 1.418 1.00 79.06 180 SER A O 1
ATOM 1446 N N . THR A 1 181 ? 29.593 3.364 3.650 1.00 85.06 181 THR A N 1
ATOM 1447 C CA . THR A 1 181 ? 30.682 2.424 3.905 1.00 85.06 181 THR A CA 1
ATOM 1448 C C . THR A 1 181 ? 30.160 0.988 3.933 1.00 85.06 181 THR A C 1
ATOM 1450 O O . THR A 1 181 ? 28.984 0.725 4.198 1.00 85.06 181 THR A O 1
ATOM 1453 N N . LYS A 1 182 ? 31.049 0.017 3.690 1.00 88.12 182 LYS A N 1
ATOM 1454 C CA . LYS A 1 182 ? 30.684 -1.406 3.783 1.00 88.12 182 LYS A CA 1
ATOM 1455 C C . LYS A 1 182 ? 30.273 -1.778 5.207 1.00 88.12 182 LYS A C 1
ATOM 1457 O O . LYS A 1 182 ? 29.394 -2.612 5.392 1.00 88.12 182 LYS A O 1
ATOM 1462 N N . GLU A 1 183 ? 30.896 -1.156 6.200 1.00 90.62 183 GLU A N 1
ATOM 1463 C CA . GLU A 1 183 ? 30.607 -1.341 7.616 1.00 90.62 183 GLU A CA 1
ATOM 1464 C C . GLU A 1 183 ? 29.191 -0.869 7.975 1.00 90.62 183 GLU A C 1
ATOM 1466 O O . GLU A 1 183 ? 28.470 -1.604 8.648 1.00 90.62 183 GLU A O 1
ATOM 1471 N N . GLU A 1 184 ? 28.758 0.301 7.490 1.00 87.81 184 GLU A N 1
ATOM 1472 C CA . GLU A 1 184 ? 27.387 0.802 7.688 1.00 87.81 184 GLU A CA 1
ATOM 1473 C C . GLU A 1 184 ? 26.345 -0.141 7.080 1.00 87.81 184 GLU A C 1
ATOM 1475 O O . GLU A 1 184 ? 25.371 -0.497 7.747 1.00 87.81 184 GLU A O 1
ATOM 1480 N N . ILE A 1 185 ? 26.583 -0.609 5.850 1.00 86.75 185 ILE A N 1
ATOM 1481 C CA . ILE A 1 185 ? 25.697 -1.568 5.178 1.00 86.75 185 ILE A CA 1
ATOM 1482 C C . ILE A 1 185 ? 25.622 -2.873 5.981 1.00 86.75 185 ILE A C 1
ATOM 1484 O O . ILE A 1 185 ? 24.527 -3.362 6.240 1.00 86.75 185 ILE A O 1
ATOM 1488 N N . LEU A 1 186 ? 26.753 -3.412 6.452 1.00 91.81 186 LEU A N 1
ATOM 1489 C CA . LEU A 1 186 ? 26.778 -4.640 7.260 1.00 91.81 186 LEU A CA 1
ATOM 1490 C C . LEU A 1 186 ? 26.017 -4.499 8.587 1.00 91.81 186 LEU A C 1
ATOM 1492 O O . LEU A 1 186 ? 25.358 -5.445 9.028 1.00 91.81 186 LEU A O 1
ATOM 1496 N N . VAL A 1 187 ? 26.096 -3.335 9.240 1.00 92.81 187 VAL A N 1
ATOM 1497 C CA . VAL A 1 187 ? 25.333 -3.055 10.467 1.00 92.81 187 VAL A CA 1
ATOM 1498 C C . VAL A 1 187 ? 23.833 -3.023 10.172 1.00 92.81 187 VAL A C 1
ATOM 1500 O O . VAL A 1 187 ? 23.065 -3.674 10.886 1.00 92.81 187 VAL A O 1
ATOM 1503 N N . ALA A 1 188 ? 23.418 -2.336 9.105 1.00 88.38 188 ALA A N 1
ATOM 1504 C CA . ALA A 1 188 ? 22.018 -2.287 8.691 1.00 88.38 188 ALA A CA 1
ATOM 1505 C C . ALA A 1 188 ? 21.486 -3.671 8.281 1.00 88.38 188 ALA A C 1
ATOM 1507 O O . ALA A 1 188 ? 20.400 -4.061 8.707 1.00 88.38 188 ALA A O 1
ATOM 1508 N N . GLU A 1 189 ? 22.276 -4.471 7.555 1.00 91.31 189 GLU A N 1
ATOM 1509 C CA . GLU A 1 189 ? 21.928 -5.854 7.204 1.00 91.31 189 GLU A CA 1
ATOM 1510 C C . GLU A 1 189 ? 21.745 -6.724 8.447 1.00 91.31 189 GLU A C 1
ATOM 1512 O O . GLU A 1 189 ? 20.821 -7.538 8.513 1.00 91.31 189 GLU A O 1
ATOM 1517 N N . LYS A 1 190 ? 22.602 -6.566 9.460 1.00 92.50 190 LYS A N 1
ATOM 1518 C CA . LYS A 1 190 ? 22.461 -7.303 10.718 1.00 92.50 190 LYS A CA 1
ATOM 1519 C C . LYS A 1 190 ? 21.190 -6.901 11.467 1.00 92.50 190 LYS A C 1
ATOM 1521 O O . LYS A 1 190 ? 20.514 -7.794 11.972 1.00 92.50 190 LYS A O 1
ATOM 1526 N N . SER A 1 191 ? 20.877 -5.605 11.515 1.00 91.19 191 SER A N 1
ATOM 1527 C CA . SER A 1 191 ? 19.651 -5.083 12.132 1.00 91.19 191 SER A CA 1
ATOM 1528 C C . SER A 1 191 ? 18.402 -5.649 11.446 1.00 91.19 191 SER A C 1
ATOM 1530 O O . SER A 1 191 ? 17.576 -6.287 12.094 1.00 91.19 191 SER A O 1
ATOM 1532 N N . PHE A 1 192 ? 18.335 -5.557 10.114 1.00 89.81 192 PHE A N 1
ATOM 1533 C CA . PHE A 1 192 ? 17.244 -6.120 9.313 1.00 89.81 192 PHE A CA 1
ATOM 1534 C C . PHE A 1 192 ? 17.046 -7.622 9.569 1.00 89.81 192 PHE A C 1
ATOM 1536 O O . PHE A 1 192 ? 15.940 -8.083 9.849 1.00 89.81 192 PHE A O 1
ATOM 1543 N N . ASN A 1 193 ? 18.135 -8.397 9.564 1.00 89.81 193 ASN A N 1
ATOM 1544 C CA . ASN A 1 193 ? 18.082 -9.833 9.843 1.00 89.81 193 ASN A CA 1
ATOM 1545 C C . ASN A 1 193 ? 17.664 -10.168 11.286 1.00 89.81 193 ASN A C 1
ATOM 1547 O O . ASN A 1 193 ? 17.244 -11.297 11.546 1.00 89.81 193 ASN A O 1
ATOM 1551 N N . GLN A 1 194 ? 17.836 -9.250 12.242 1.00 91.50 194 GLN A N 1
ATOM 1552 C CA . GLN A 1 194 ? 17.352 -9.421 13.612 1.00 91.50 194 GLN A CA 1
ATOM 1553 C C . GLN A 1 194 ? 15.846 -9.173 13.691 1.00 91.50 194 GLN A C 1
ATOM 1555 O O . GLN A 1 194 ? 15.150 -10.039 14.216 1.00 91.50 194 GLN A O 1
ATOM 1560 N N . CYS A 1 195 ? 15.349 -8.076 13.110 1.00 88.19 195 CYS A N 1
ATOM 1561 C CA . CYS A 1 195 ? 13.913 -7.788 13.029 1.00 88.19 195 CYS A CA 1
ATOM 1562 C C . CYS A 1 195 ? 13.159 -8.925 12.324 1.00 88.19 195 CYS A C 1
ATOM 1564 O O . CYS A 1 195 ? 12.154 -9.414 12.829 1.00 88.19 195 CYS A O 1
ATOM 1566 N N . LEU A 1 196 ? 13.704 -9.447 11.218 1.00 86.12 196 LEU A N 1
ATOM 1567 C CA . LEU A 1 196 ? 13.090 -10.550 10.472 1.00 86.12 196 LEU A CA 1
ATOM 1568 C C . LEU A 1 196 ? 12.917 -11.830 11.312 1.00 86.12 196 LEU A C 1
ATOM 1570 O O . LEU A 1 196 ? 11.987 -12.595 11.083 1.00 86.12 196 LEU A O 1
ATOM 1574 N N . LYS A 1 197 ? 13.801 -12.074 12.290 1.00 87.25 197 LYS A N 1
ATOM 1575 C CA . LYS A 1 197 ? 13.736 -13.245 13.184 1.00 87.25 197 LYS A CA 1
ATOM 1576 C C . LYS A 1 197 ? 12.757 -13.085 14.345 1.00 87.25 197 LYS A C 1
ATOM 1578 O O . LYS A 1 197 ? 12.500 -14.074 15.018 1.00 87.25 197 LYS A O 1
ATOM 1583 N N . GLN A 1 198 ? 12.296 -11.867 14.620 1.00 85.56 198 GLN A N 1
ATOM 1584 C CA . GLN A 1 198 ? 11.351 -11.573 15.703 1.00 85.56 198 GLN A CA 1
ATOM 1585 C C . GLN A 1 198 ? 9.891 -11.706 15.257 1.00 85.56 198 GLN A C 1
ATOM 1587 O O . GLN A 1 198 ? 8.992 -11.697 16.093 1.00 85.56 198 GLN A O 1
ATOM 1592 N N . ILE A 1 199 ? 9.646 -11.830 13.951 1.00 83.38 199 ILE A N 1
ATOM 1593 C CA . ILE A 1 199 ? 8.304 -12.034 13.414 1.00 83.38 199 ILE A CA 1
ATOM 1594 C C . ILE A 1 199 ? 7.914 -13.499 13.619 1.00 83.38 199 ILE A C 1
ATOM 1596 O O . ILE A 1 199 ? 8.284 -14.371 12.832 1.00 83.38 199 ILE A O 1
ATOM 1600 N N . ASP A 1 200 ? 7.162 -13.746 14.689 1.00 75.62 200 ASP A N 1
ATOM 1601 C CA . ASP A 1 200 ? 6.673 -15.080 15.048 1.00 75.62 200 ASP A CA 1
ATOM 1602 C C . ASP A 1 200 ? 5.357 -15.444 14.335 1.00 75.62 200 ASP A C 1
ATOM 1604 O O . ASP A 1 200 ? 5.128 -16.613 14.034 1.00 75.62 200 ASP A O 1
ATOM 1608 N N . ASP A 1 201 ? 4.510 -14.453 14.024 1.00 82.12 201 ASP A N 1
ATOM 1609 C CA . ASP A 1 201 ? 3.194 -14.643 13.400 1.00 82.12 201 ASP A CA 1
ATOM 1610 C C . ASP A 1 201 ? 2.929 -13.621 12.286 1.00 82.12 201 ASP A C 1
ATOM 1612 O O . ASP A 1 201 ? 3.443 -12.503 12.293 1.00 82.12 201 ASP A O 1
ATOM 1616 N N . VAL A 1 202 ? 2.068 -13.994 11.336 1.00 85.81 202 VAL A N 1
ATOM 1617 C CA . VAL A 1 202 ? 1.628 -13.106 10.252 1.00 85.81 202 VAL A CA 1
ATOM 1618 C C . VAL A 1 202 ? 0.521 -12.187 10.775 1.00 85.81 202 VAL A C 1
ATOM 1620 O O . VAL A 1 202 ? -0.509 -12.663 11.250 1.00 85.81 202 VAL A O 1
ATOM 1623 N N . SER A 1 203 ? 0.733 -10.870 10.714 1.00 91.00 203 SER A N 1
ATOM 1624 C CA . SER A 1 203 ? -0.296 -9.885 11.069 1.00 91.00 203 SER A CA 1
ATOM 1625 C C . SER A 1 203 ? -1.361 -9.756 9.972 1.00 91.00 203 SER A C 1
ATOM 1627 O O . SER A 1 203 ? -1.129 -10.110 8.817 1.00 91.00 203 SER A O 1
ATOM 1629 N N . GLU A 1 204 ? -2.514 -9.177 10.317 1.00 93.06 204 GLU A N 1
ATOM 1630 C CA . GLU A 1 204 ? -3.578 -8.878 9.345 1.00 93.06 204 GLU A CA 1
ATOM 1631 C C . GLU A 1 204 ? -3.088 -7.919 8.240 1.00 93.06 204 GLU A C 1
ATOM 1633 O O . GLU A 1 204 ? -3.436 -8.088 7.072 1.00 93.06 204 GLU A O 1
ATOM 1638 N N . SER A 1 205 ? -2.219 -6.959 8.585 1.00 92.06 205 SER A N 1
ATOM 1639 C CA . SER A 1 205 ? -1.518 -6.102 7.614 1.00 92.06 205 SER A CA 1
ATOM 1640 C C . SER A 1 205 ? -0.619 -6.919 6.671 1.00 92.06 205 SER A C 1
ATOM 1642 O O . SER A 1 205 ? -0.680 -6.768 5.452 1.00 92.06 205 SER A O 1
ATOM 1644 N N . ALA A 1 206 ? 0.166 -7.868 7.193 1.00 90.94 206 ALA A N 1
ATOM 1645 C CA . ALA A 1 206 ? 1.038 -8.700 6.362 1.00 90.94 206 ALA A CA 1
ATOM 1646 C C . ALA A 1 206 ? 0.255 -9.614 5.396 1.00 90.94 206 ALA A C 1
ATOM 1648 O O . ALA A 1 206 ? 0.704 -9.847 4.272 1.00 90.94 206 ALA A O 1
ATOM 1649 N N . GLU A 1 207 ? -0.915 -10.116 5.799 1.00 94.81 207 GLU A N 1
ATOM 1650 C CA . GLU A 1 207 ? -1.808 -10.888 4.924 1.00 94.81 207 GLU A CA 1
ATOM 1651 C C . GLU A 1 207 ? -2.321 -10.048 3.751 1.00 94.81 207 GLU A C 1
ATOM 1653 O O . GLU A 1 207 ? -2.227 -10.487 2.600 1.00 94.81 207 GLU A O 1
ATOM 1658 N N . ILE A 1 208 ? -2.806 -8.827 4.013 1.00 95.06 208 ILE A N 1
ATOM 1659 C CA . ILE A 1 208 ? -3.307 -7.972 2.935 1.00 95.06 208 ILE A CA 1
ATOM 1660 C C . ILE A 1 208 ? -2.171 -7.541 2.003 1.00 95.06 208 ILE A C 1
ATOM 1662 O O . ILE A 1 208 ? -2.324 -7.586 0.786 1.00 95.06 208 ILE A O 1
ATOM 1666 N N . VAL A 1 209 ? -0.989 -7.229 2.543 1.00 93.12 209 VAL A N 1
ATOM 1667 C CA . VAL A 1 209 ? 0.188 -6.868 1.740 1.00 93.12 209 VAL A CA 1
ATOM 1668 C C . VAL A 1 209 ? 0.593 -8.007 0.799 1.00 93.12 209 VAL A C 1
ATOM 1670 O O . VAL A 1 209 ? 0.964 -7.749 -0.345 1.00 93.12 209 VAL A O 1
ATOM 1673 N N . ARG A 1 210 ? 0.456 -9.276 1.207 1.00 95.56 210 ARG A N 1
ATOM 1674 C CA . ARG A 1 210 ? 0.644 -10.418 0.291 1.00 95.56 210 ARG A CA 1
ATOM 1675 C C . ARG A 1 210 ? -0.406 -10.440 -0.816 1.00 95.56 210 ARG A C 1
ATOM 1677 O O . ARG A 1 210 ? -0.053 -10.713 -1.959 1.00 95.56 210 ARG A O 1
ATOM 1684 N N . LEU A 1 211 ? -1.667 -10.123 -0.513 1.00 97.12 211 LEU A N 1
ATOM 1685 C CA . LEU A 1 211 ? -2.705 -9.973 -1.539 1.00 97.12 211 LEU A CA 1
ATOM 1686 C C . LEU A 1 211 ? -2.303 -8.894 -2.552 1.00 97.12 211 LEU A C 1
ATOM 1688 O O . LEU A 1 211 ? -2.365 -9.152 -3.752 1.00 97.12 211 LEU A O 1
ATOM 1692 N N . TYR A 1 212 ? -1.829 -7.729 -2.099 1.00 96.06 212 TYR A N 1
ATOM 1693 C CA . TYR A 1 212 ? -1.312 -6.676 -2.985 1.00 96.06 212 TYR A CA 1
ATOM 1694 C C . TYR A 1 212 ? -0.137 -7.158 -3.833 1.00 96.06 212 TYR A C 1
ATOM 1696 O O . TYR A 1 212 ? -0.130 -6.974 -5.050 1.00 96.06 212 TYR A O 1
ATOM 1704 N N . TRP A 1 213 ? 0.823 -7.846 -3.211 1.00 95.88 213 TRP A N 1
ATOM 1705 C CA . TRP A 1 213 ? 1.994 -8.384 -3.894 1.00 95.88 213 TRP A CA 1
ATOM 1706 C C . TRP A 1 213 ? 1.605 -9.330 -5.033 1.00 95.88 213 TRP A C 1
ATOM 1708 O O . TRP A 1 213 ? 2.051 -9.184 -6.169 1.00 95.88 213 TRP A O 1
ATOM 1718 N N . TRP A 1 214 ? 0.704 -10.272 -4.760 1.00 97.56 214 TRP A N 1
ATOM 1719 C CA . TRP A 1 214 ? 0.237 -11.242 -5.750 1.00 97.56 214 TRP A CA 1
ATOM 1720 C C . TRP A 1 214 ? -0.794 -10.685 -6.736 1.00 97.56 214 TRP A C 1
ATOM 1722 O O . TRP A 1 214 ? -1.206 -11.406 -7.646 1.00 97.56 214 TRP A O 1
ATOM 1732 N N . THR A 1 215 ? -1.187 -9.417 -6.584 1.00 97.00 215 THR A N 1
ATOM 1733 C CA . THR A 1 215 ? -2.104 -8.724 -7.489 1.00 97.00 215 THR A CA 1
ATOM 1734 C C . THR A 1 215 ? -1.458 -7.491 -8.127 1.00 97.00 215 THR A C 1
ATOM 1736 O O . THR A 1 215 ? -0.934 -7.579 -9.233 1.00 97.00 215 THR A O 1
ATOM 1739 N N . ALA A 1 216 ? -1.483 -6.337 -7.471 1.00 95.69 216 ALA A N 1
ATOM 1740 C CA . ALA A 1 216 ? -0.990 -5.075 -8.017 1.00 95.69 216 ALA A CA 1
ATOM 1741 C C . ALA A 1 216 ? 0.502 -5.100 -8.408 1.00 95.69 216 ALA A C 1
ATOM 1743 O O . ALA A 1 216 ? 0.881 -4.434 -9.369 1.00 95.69 216 ALA A O 1
ATOM 1744 N N . GLU A 1 217 ? 1.341 -5.894 -7.733 1.00 94.62 217 GLU A N 1
ATOM 1745 C CA . GLU A 1 217 ? 2.782 -5.962 -8.034 1.00 94.62 217 GLU A CA 1
ATOM 1746 C C . GLU A 1 217 ? 3.150 -7.061 -9.040 1.00 94.62 217 GLU A C 1
ATOM 1748 O O . GLU A 1 217 ? 3.815 -6.802 -10.044 1.00 94.62 217 GLU A O 1
ATOM 1753 N N . TYR A 1 218 ? 2.689 -8.291 -8.808 1.00 95.56 218 TYR A N 1
ATOM 1754 C CA . TYR A 1 218 ? 3.078 -9.483 -9.577 1.00 95.56 218 TYR A CA 1
ATOM 1755 C C . TYR A 1 218 ? 1.878 -10.270 -10.123 1.00 95.56 218 TYR A C 1
ATOM 1757 O O . TYR A 1 218 ? 1.980 -11.456 -10.444 1.00 95.56 218 TYR A O 1
ATOM 1765 N N . GLY A 1 219 ? 0.724 -9.622 -10.249 1.00 96.00 219 GLY A N 1
ATOM 1766 C CA . GLY A 1 219 ? -0.494 -10.248 -10.739 1.00 96.00 219 GLY A CA 1
ATOM 1767 C C . GLY A 1 219 ? -0.543 -10.424 -12.253 1.00 96.00 219 GLY A C 1
ATOM 1768 O O . GLY A 1 219 ? 0.003 -9.649 -13.054 1.00 96.00 219 GLY A O 1
ATOM 1769 N N . LEU A 1 220 ? -1.273 -11.467 -12.636 1.00 96.69 220 LEU A N 1
ATOM 1770 C CA . LEU A 1 220 ? -1.624 -11.808 -14.004 1.00 96.69 220 LEU A CA 1
ATOM 1771 C C . LEU A 1 220 ? -3.155 -11.859 -14.159 1.00 96.69 220 LEU A C 1
ATOM 1773 O O . LEU A 1 220 ? -3.865 -12.172 -13.208 1.00 96.69 220 LEU A O 1
ATOM 1777 N N . LEU A 1 221 ? -3.682 -11.574 -15.352 1.00 95.44 221 LEU A N 1
ATOM 1778 C CA . LEU A 1 221 ? -5.127 -11.567 -15.622 1.00 95.44 221 LEU A CA 1
ATOM 1779 C C . LEU A 1 221 ? -5.489 -12.412 -16.851 1.00 95.44 221 LEU A C 1
ATOM 1781 O O . LEU A 1 221 ? -4.831 -12.321 -17.890 1.00 95.44 221 LEU A O 1
ATOM 1785 N N . GLY A 1 222 ? -6.594 -13.148 -16.773 1.00 94.69 222 GLY A N 1
ATOM 1786 C CA . GLY A 1 222 ? -7.219 -13.855 -17.887 1.00 94.69 222 GLY A CA 1
ATOM 1787 C C . GLY A 1 222 ? -7.075 -15.369 -17.776 1.00 94.69 222 GLY A C 1
ATOM 1788 O O . GLY A 1 222 ? -7.178 -15.933 -16.696 1.00 94.69 222 GLY A O 1
ATOM 1789 N N . ASP A 1 223 ? -6.865 -16.040 -18.908 1.00 93.12 223 ASP A N 1
ATOM 1790 C CA . ASP A 1 223 ? -6.773 -17.501 -18.942 1.00 93.12 223 ASP A CA 1
ATOM 1791 C C . ASP A 1 223 ? -5.483 -18.004 -18.278 1.00 93.12 223 ASP A C 1
ATOM 1793 O O . ASP A 1 223 ? -4.396 -17.517 -18.579 1.00 93.12 223 ASP A O 1
ATOM 1797 N N . LEU A 1 224 ? -5.585 -19.028 -17.429 1.00 93.69 224 LEU A N 1
ATOM 1798 C CA . LEU A 1 224 ? -4.455 -19.591 -16.679 1.00 93.69 224 LEU A CA 1
ATOM 1799 C C . LEU A 1 224 ? -3.297 -20.085 -17.575 1.00 93.69 224 LEU A C 1
ATOM 1801 O O . LEU A 1 224 ? -2.146 -20.089 -17.138 1.00 93.69 224 LEU A O 1
ATOM 1805 N N . LYS A 1 225 ? -3.578 -20.511 -18.816 1.00 91.44 225 LYS A N 1
ATOM 1806 C CA . LYS A 1 225 ? -2.572 -20.989 -19.783 1.00 91.44 225 LYS A CA 1
ATOM 1807 C C . LYS A 1 225 ? -2.008 -19.870 -20.649 1.00 91.44 225 LYS A C 1
ATOM 1809 O O . LYS A 1 225 ? -0.893 -19.997 -21.147 1.00 91.44 225 LYS A O 1
ATOM 1814 N N . SER A 1 226 ? -2.766 -18.799 -20.854 1.00 91.38 226 SER A N 1
ATOM 1815 C CA . SER A 1 226 ? -2.335 -17.636 -21.632 1.00 91.38 226 SER A CA 1
ATOM 1816 C C . SER A 1 226 ? -2.711 -16.322 -20.941 1.00 91.38 226 SER A C 1
ATOM 1818 O O . SER A 1 226 ? -3.519 -15.555 -21.482 1.00 91.38 226 SER A O 1
ATOM 1820 N N . PRO A 1 227 ? -2.165 -16.054 -19.744 1.00 94.00 227 PRO A N 1
ATOM 1821 C CA . PRO A 1 227 ? -2.534 -14.872 -18.993 1.00 94.00 227 PRO A CA 1
ATOM 1822 C C . PRO A 1 227 ? -1.805 -13.634 -19.521 1.00 94.00 227 PRO A C 1
ATOM 1824 O O . PRO A 1 227 ? -0.782 -13.723 -20.205 1.00 94.00 227 PRO A O 1
ATOM 1827 N N . LYS A 1 228 ? -2.322 -12.460 -19.167 1.00 93.38 228 LYS A N 1
ATOM 1828 C CA . LYS A 1 228 ? -1.703 -11.165 -19.450 1.00 93.38 228 LYS A CA 1
ATOM 1829 C C . LYS A 1 228 ? -1.095 -10.565 -18.194 1.00 93.38 228 LYS A C 1
ATOM 1831 O O . LYS A 1 228 ? -1.648 -10.692 -17.108 1.00 93.38 228 LYS A O 1
ATOM 1836 N N . ILE A 1 229 ? 0.013 -9.859 -18.369 1.00 93.50 229 ILE A N 1
ATOM 1837 C CA . ILE A 1 229 ? 0.694 -9.119 -17.312 1.00 93.50 229 ILE A CA 1
ATOM 1838 C C . ILE A 1 229 ? -0.062 -7.827 -17.020 1.00 93.50 229 ILE A C 1
ATOM 1840 O O . ILE A 1 229 ? -0.479 -7.109 -17.937 1.00 93.50 229 ILE A O 1
ATOM 1844 N N . TYR A 1 230 ? -0.210 -7.529 -15.736 1.00 93.56 230 TYR A N 1
ATOM 1845 C CA . TYR A 1 230 ? -0.777 -6.271 -15.273 1.00 93.56 230 TYR A CA 1
ATOM 1846 C C . TYR A 1 230 ? -0.069 -5.743 -14.015 1.00 93.56 230 TYR A C 1
ATOM 1848 O O . TYR A 1 230 ? -0.080 -4.537 -13.800 1.00 93.56 230 TYR A O 1
ATOM 1856 N N . GLY A 1 231 ? 0.576 -6.619 -13.233 1.00 94.62 231 GLY A N 1
ATOM 1857 C CA . GLY A 1 231 ? 1.344 -6.223 -12.056 1.00 94.62 231 GLY A CA 1
ATOM 1858 C C . GLY A 1 231 ? 2.539 -5.319 -12.380 1.00 94.62 231 GLY A C 1
ATOM 1859 O O . GLY A 1 231 ? 3.284 -5.570 -13.334 1.00 94.62 231 GLY A O 1
ATOM 1860 N N . ALA A 1 232 ? 2.728 -4.269 -11.584 1.00 92.81 232 ALA A N 1
ATOM 1861 C CA . ALA A 1 232 ? 3.717 -3.220 -11.816 1.00 92.81 232 ALA A CA 1
ATOM 1862 C C . ALA A 1 232 ? 5.175 -3.690 -11.719 1.00 92.81 232 ALA A C 1
ATOM 1864 O O . ALA A 1 232 ? 6.010 -3.254 -12.519 1.00 92.81 232 ALA A O 1
ATOM 1865 N N . GLY A 1 233 ? 5.489 -4.614 -10.807 1.00 91.00 233 GLY A N 1
ATOM 1866 C CA . GLY A 1 233 ? 6.805 -5.250 -10.710 1.00 91.00 233 GLY A CA 1
ATOM 1867 C C . GLY A 1 233 ? 7.199 -5.932 -12.021 1.00 91.00 233 GLY A C 1
ATOM 1868 O O . GLY A 1 233 ? 8.290 -5.715 -12.546 1.00 91.00 233 GLY A O 1
ATOM 1869 N N . LEU A 1 234 ? 6.253 -6.640 -12.646 1.00 91.00 234 LEU A N 1
ATOM 1870 C CA . LEU A 1 234 ? 6.461 -7.232 -13.968 1.00 91.00 234 LEU A CA 1
ATOM 1871 C C . LEU A 1 234 ? 6.538 -6.157 -15.062 1.00 91.00 234 LEU A C 1
ATOM 1873 O O . LEU A 1 234 ? 7.452 -6.190 -15.884 1.00 91.00 234 LEU A O 1
ATOM 1877 N N . LEU A 1 235 ? 5.628 -5.177 -15.071 1.00 90.06 235 LEU A N 1
ATOM 1878 C CA . LEU A 1 235 ? 5.601 -4.104 -16.079 1.00 90.06 235 LEU A CA 1
ATOM 1879 C C . LEU A 1 235 ? 6.860 -3.222 -16.080 1.00 90.06 235 LEU A C 1
ATOM 1881 O O . LEU A 1 235 ? 7.194 -2.641 -17.113 1.00 90.06 235 LEU A O 1
ATOM 1885 N N . SER A 1 236 ? 7.565 -3.142 -14.954 1.00 87.19 236 SER A N 1
ATOM 1886 C CA . SER A 1 236 ? 8.785 -2.347 -14.784 1.00 87.19 236 SER A CA 1
ATOM 1887 C C . SER A 1 236 ? 10.086 -3.155 -14.893 1.00 87.19 236 SER A C 1
ATOM 1889 O O . SER A 1 236 ? 11.165 -2.560 -14.918 1.00 87.19 236 SER A O 1
ATOM 1891 N N . SER A 1 237 ? 10.006 -4.486 -15.024 1.00 84.00 237 SER A N 1
ATOM 1892 C CA . SER A 1 237 ? 11.158 -5.391 -15.131 1.00 84.00 237 SER A CA 1
ATOM 1893 C C . SER A 1 237 ? 11.072 -6.280 -16.372 1.00 84.00 237 SER A C 1
ATOM 1895 O O . SER A 1 237 ? 10.356 -7.281 -16.401 1.00 84.00 237 SER A O 1
ATOM 1897 N N . VAL A 1 238 ? 11.858 -5.963 -17.409 1.00 74.00 238 VAL A N 1
ATOM 1898 C CA . VAL A 1 238 ? 11.907 -6.738 -18.669 1.00 74.00 238 VAL A CA 1
ATOM 1899 C C . VAL A 1 238 ? 12.298 -8.197 -18.416 1.00 74.00 238 VAL A C 1
ATOM 1901 O O . VAL A 1 238 ? 11.700 -9.116 -18.982 1.00 74.00 238 VAL A O 1
ATOM 1904 N N . GLY A 1 239 ? 13.311 -8.412 -17.569 1.00 76.00 239 GLY A N 1
ATOM 1905 C CA . GLY A 1 239 ? 13.850 -9.739 -17.283 1.00 76.00 239 GLY A CA 1
ATOM 1906 C C . GLY A 1 239 ? 12.823 -10.645 -16.605 1.00 76.00 239 GLY A C 1
ATOM 1907 O O . GLY A 1 239 ? 12.626 -11.786 -17.030 1.00 76.00 239 GLY A O 1
ATOM 1908 N N . GLU A 1 240 ? 12.126 -10.129 -15.593 1.00 81.44 240 GLU A N 1
ATOM 1909 C CA . GLU A 1 240 ? 11.074 -10.880 -14.905 1.00 81.44 240 GLU A CA 1
ATOM 1910 C C . GLU A 1 240 ? 9.822 -11.034 -15.762 1.00 81.44 240 GLU A C 1
ATOM 1912 O O . GLU A 1 240 ? 9.230 -12.112 -15.786 1.00 81.44 240 GLU A O 1
ATOM 1917 N N . SER A 1 241 ? 9.469 -10.015 -16.547 1.00 84.44 241 SER A N 1
ATOM 1918 C CA . SER A 1 241 ? 8.382 -10.077 -17.524 1.00 84.44 241 SER A CA 1
ATOM 1919 C C . SER A 1 241 ? 8.531 -11.215 -18.528 1.00 84.44 241 SER A C 1
ATOM 1921 O O . SER A 1 241 ? 7.551 -11.885 -18.850 1.00 84.44 241 SER A O 1
ATOM 1923 N N . TYR A 1 242 ? 9.742 -11.467 -19.029 1.00 82.31 242 TYR A N 1
ATOM 1924 C CA . TYR A 1 242 ? 9.960 -12.582 -19.947 1.00 82.31 242 TYR A CA 1
ATOM 1925 C C . TYR A 1 242 ? 9.751 -13.923 -19.240 1.00 82.31 242 TYR A C 1
ATOM 1927 O O . TYR A 1 242 ? 9.028 -14.784 -19.741 1.00 82.31 242 TYR A O 1
ATOM 1935 N N . ASN A 1 243 ? 10.359 -14.095 -18.064 1.00 85.44 243 ASN A N 1
ATOM 1936 C CA . ASN A 1 243 ? 10.310 -15.353 -17.321 1.00 85.44 243 ASN A CA 1
ATOM 1937 C C . ASN A 1 243 ? 8.906 -15.666 -16.783 1.00 85.44 243 ASN A C 1
ATOM 1939 O O . ASN A 1 243 ? 8.510 -16.837 -16.782 1.00 85.44 243 ASN A O 1
ATOM 1943 N N . SER A 1 244 ? 8.140 -14.642 -16.393 1.00 88.06 244 SER A N 1
ATOM 1944 C CA . SER A 1 244 ? 6.807 -14.761 -15.791 1.00 88.06 244 SER A CA 1
ATOM 1945 C C . SER A 1 244 ? 5.802 -15.493 -16.677 1.00 88.06 244 SER A C 1
ATOM 1947 O O . SER A 1 244 ? 4.946 -16.203 -16.155 1.00 88.06 244 SER A O 1
ATOM 1949 N N . LEU A 1 245 ? 5.933 -15.413 -18.005 1.00 88.00 245 LEU A N 1
ATOM 1950 C CA . LEU A 1 245 ? 5.043 -16.078 -18.964 1.00 88.00 245 LEU A CA 1
ATOM 1951 C C . LEU A 1 245 ? 5.538 -17.462 -19.420 1.00 88.00 245 LEU A C 1
ATOM 1953 O O . LEU A 1 245 ? 4.843 -18.138 -20.170 1.00 88.00 245 LEU A O 1
ATOM 1957 N N . THR A 1 246 ? 6.706 -17.920 -18.956 1.00 88.75 246 THR A N 1
ATOM 1958 C CA . THR A 1 246 ? 7.250 -19.253 -19.296 1.00 88.75 246 THR A CA 1
ATOM 1959 C C . THR A 1 246 ? 6.810 -20.334 -18.311 1.00 88.75 246 THR A C 1
ATOM 1961 O O . THR A 1 246 ? 6.469 -20.031 -17.171 1.00 88.75 246 THR A O 1
ATOM 1964 N N . ASP A 1 247 ? 6.918 -21.611 -18.675 1.00 87.88 247 ASP A N 1
ATOM 1965 C CA . ASP A 1 247 ? 6.589 -22.734 -17.777 1.00 87.88 247 ASP A CA 1
ATOM 1966 C C . ASP A 1 247 ? 7.504 -22.849 -16.539 1.00 87.88 247 ASP A C 1
ATOM 1968 O O . ASP A 1 247 ? 7.227 -23.637 -15.636 1.00 87.88 247 ASP A O 1
ATOM 1972 N N . LYS A 1 248 ? 8.586 -22.057 -16.462 1.00 89.50 248 LYS A N 1
ATOM 1973 C CA . LYS A 1 248 ? 9.486 -22.021 -15.296 1.00 89.50 248 LYS A CA 1
ATOM 1974 C C . LYS A 1 248 ? 8.827 -21.427 -14.050 1.00 89.50 248 LYS A C 1
ATOM 1976 O O . LYS A 1 248 ? 9.235 -21.762 -12.944 1.00 89.50 248 LYS A O 1
ATOM 1981 N N . VAL A 1 249 ? 7.846 -20.542 -14.231 1.00 93.56 249 VAL A N 1
ATOM 1982 C CA . VAL A 1 249 ? 7.121 -19.877 -13.139 1.00 93.56 249 VAL A CA 1
ATOM 1983 C C . VAL A 1 249 ? 5.740 -20.504 -13.027 1.00 93.56 249 VAL A C 1
ATOM 1985 O O . VAL A 1 249 ? 5.005 -20.548 -14.015 1.00 93.56 249 VAL A O 1
ATOM 1988 N N . LYS A 1 250 ? 5.358 -20.986 -11.843 1.00 95.62 250 LYS A N 1
ATOM 1989 C CA . LYS A 1 250 ? 4.062 -21.652 -11.648 1.00 95.62 250 LYS A CA 1
ATOM 1990 C C . LYS A 1 250 ? 2.913 -20.638 -11.706 1.00 95.62 250 LYS A C 1
ATOM 1992 O O . LYS A 1 250 ? 2.986 -19.605 -11.054 1.00 95.62 250 LYS A O 1
ATOM 1997 N N . LYS A 1 251 ? 1.842 -20.939 -12.450 1.00 97.12 251 LYS A N 1
ATOM 1998 C CA . LYS A 1 251 ? 0.617 -20.116 -12.495 1.00 97.12 251 LYS A CA 1
ATOM 1999 C C . LYS A 1 251 ? -0.435 -20.754 -11.599 1.00 97.12 251 LYS A C 1
ATOM 2001 O O . LYS A 1 251 ? -0.721 -21.943 -11.749 1.00 97.12 251 LYS A O 1
ATOM 2006 N N . LEU A 1 252 ? -0.983 -19.981 -10.672 1.00 97.81 252 LEU A N 1
ATOM 2007 C CA . LEU A 1 252 ? -2.038 -20.401 -9.752 1.00 97.81 252 LEU A CA 1
ATOM 2008 C C . LEU A 1 252 ? -3.281 -19.531 -9.969 1.00 97.81 252 LEU A C 1
ATOM 2010 O O . LEU A 1 252 ? -3.119 -18.349 -10.249 1.00 97.81 252 LEU A O 1
ATOM 2014 N N . PRO A 1 253 ? -4.507 -20.060 -9.847 1.00 98.19 253 PRO A N 1
ATOM 2015 C CA . PRO A 1 253 ? -5.701 -19.218 -9.853 1.00 98.19 253 PRO A CA 1
ATOM 2016 C C . PRO A 1 253 ? -5.712 -18.300 -8.624 1.00 98.19 253 PRO A C 1
ATOM 2018 O O . PRO A 1 253 ? -5.347 -18.729 -7.524 1.00 98.19 253 PRO A O 1
ATOM 2021 N N . LEU A 1 254 ? -6.136 -17.047 -8.797 1.00 98.56 254 LEU A N 1
ATOM 2022 C CA . LEU A 1 254 ? -6.275 -16.111 -7.687 1.00 98.56 254 LEU A CA 1
ATOM 2023 C C . LEU A 1 254 ? -7.462 -16.508 -6.801 1.00 98.56 254 LEU A C 1
ATOM 2025 O O . LEU A 1 254 ? -8.621 -16.493 -7.214 1.00 98.56 254 LEU A O 1
ATOM 2029 N N . THR A 1 255 ? -7.146 -16.825 -5.553 1.00 98.31 255 THR A N 1
ATOM 2030 C CA . THR A 1 255 ? -8.094 -17.112 -4.474 1.00 98.31 255 THR A CA 1
ATOM 2031 C C . THR A 1 255 ? -7.580 -16.466 -3.190 1.00 98.31 255 THR A C 1
ATOM 2033 O O . THR A 1 255 ? -6.436 -15.998 -3.145 1.00 98.31 255 THR A O 1
ATOM 2036 N N . ILE A 1 256 ? -8.397 -16.464 -2.135 1.00 97.50 256 ILE A N 1
ATOM 2037 C CA . ILE A 1 256 ? -7.989 -15.953 -0.823 1.00 97.50 256 ILE A CA 1
ATOM 2038 C C . ILE A 1 256 ? -6.717 -16.627 -0.289 1.00 97.50 256 ILE A C 1
ATOM 2040 O O . ILE A 1 256 ? -5.932 -15.983 0.398 1.00 97.50 256 ILE A O 1
ATOM 2044 N N . ASP A 1 257 ? -6.434 -17.871 -0.697 1.00 97.12 257 ASP A N 1
ATOM 2045 C CA . ASP A 1 257 ? -5.243 -18.614 -0.279 1.00 97.12 257 ASP A CA 1
ATOM 2046 C C . ASP A 1 257 ? -3.923 -17.903 -0.612 1.00 97.12 257 ASP A C 1
ATOM 2048 O O . ASP A 1 257 ? -2.907 -18.215 0.009 1.00 97.12 257 ASP A O 1
ATOM 2052 N N . CYS A 1 258 ? -3.907 -16.935 -1.541 1.00 96.75 258 CYS A N 1
ATOM 2053 C CA . CYS A 1 258 ? -2.706 -16.157 -1.863 1.00 96.75 258 CYS A CA 1
ATOM 2054 C C . CYS A 1 258 ? -2.096 -15.443 -0.640 1.00 96.75 258 CYS A C 1
ATOM 2056 O O . CYS A 1 258 ? -0.873 -15.304 -0.576 1.00 96.75 258 CYS A O 1
ATOM 2058 N N . ILE A 1 259 ? -2.895 -15.092 0.377 1.00 96.19 259 ILE A N 1
ATOM 2059 C CA . ILE A 1 259 ? -2.400 -14.472 1.620 1.00 96.19 259 ILE A CA 1
ATOM 2060 C C . ILE A 1 259 ? -1.483 -15.406 2.425 1.00 96.19 259 ILE A C 1
ATOM 2062 O O . ILE A 1 259 ? -0.689 -14.953 3.248 1.00 96.19 259 ILE A O 1
ATOM 2066 N N . ASN A 1 260 ? -1.530 -16.715 2.165 1.00 95.38 260 ASN A N 1
ATOM 2067 C CA . ASN A 1 260 ? -0.669 -17.707 2.812 1.00 95.38 260 ASN A CA 1
ATOM 2068 C C . ASN A 1 260 ? 0.696 -17.862 2.119 1.00 95.38 260 ASN A C 1
ATOM 2070 O O . ASN A 1 260 ? 1.562 -18.586 2.612 1.00 95.38 260 ASN A O 1
ATOM 2074 N N . TYR A 1 261 ? 0.917 -17.182 0.990 1.00 94.69 261 TYR A N 1
ATOM 2075 C CA . TYR A 1 261 ? 2.165 -17.246 0.235 1.00 94.69 261 TYR A CA 1
ATOM 2076 C C . TYR A 1 261 ? 3.041 -16.038 0.568 1.00 94.69 261 TYR A C 1
ATOM 2078 O O . TYR A 1 261 ? 2.800 -14.926 0.101 1.00 94.69 261 TYR A O 1
ATOM 2086 N N . GLY A 1 262 ? 4.083 -16.263 1.370 1.00 91.06 262 GLY A N 1
ATOM 2087 C CA . GLY A 1 262 ? 5.164 -15.290 1.538 1.00 91.06 262 GLY A CA 1
ATOM 2088 C C . GLY A 1 262 ? 5.976 -15.110 0.250 1.00 91.06 262 GLY A C 1
ATOM 2089 O O . GLY A 1 262 ? 5.947 -15.963 -0.641 1.00 91.06 262 GLY A O 1
ATOM 2090 N N . TYR A 1 263 ? 6.719 -14.010 0.169 1.00 88.88 263 TYR A N 1
ATOM 2091 C CA . TYR A 1 263 ? 7.554 -13.664 -0.978 1.00 88.88 263 TYR A CA 1
ATOM 2092 C C . TYR A 1 263 ? 8.933 -13.171 -0.534 1.00 88.88 263 TYR A C 1
ATOM 2094 O O . TYR A 1 263 ? 9.123 -12.733 0.600 1.00 88.88 263 TYR A O 1
ATOM 2102 N N . ASP A 1 264 ? 9.898 -13.264 -1.446 1.00 83.81 264 ASP A N 1
ATOM 2103 C CA . ASP A 1 264 ? 11.239 -12.706 -1.296 1.00 83.81 264 ASP A CA 1
ATOM 2104 C C . ASP A 1 264 ? 11.397 -11.629 -2.366 1.00 83.81 264 ASP A C 1
ATOM 2106 O O . ASP A 1 264 ? 11.365 -11.928 -3.562 1.00 83.81 264 ASP A O 1
ATOM 2110 N N . ILE A 1 265 ? 11.531 -10.375 -1.934 1.00 78.88 265 ILE A N 1
ATOM 2111 C CA . ILE A 1 265 ? 11.661 -9.235 -2.846 1.00 78.88 265 ILE A CA 1
ATOM 2112 C C . ILE A 1 265 ? 12.951 -9.313 -3.667 1.00 78.88 265 ILE A C 1
ATOM 2114 O O . ILE A 1 265 ? 12.995 -8.788 -4.767 1.00 78.88 265 ILE A O 1
ATOM 2118 N N . THR A 1 266 ? 13.981 -10.007 -3.166 1.00 76.00 266 THR A N 1
ATOM 2119 C CA . THR A 1 266 ? 15.332 -10.039 -3.752 1.00 76.00 266 THR A CA 1
ATOM 2120 C C . THR A 1 266 ? 15.519 -11.091 -4.842 1.00 76.00 266 THR A C 1
ATOM 2122 O O . THR A 1 266 ? 16.611 -11.218 -5.403 1.00 76.00 266 THR A O 1
ATOM 2125 N N . LYS A 1 267 ? 14.485 -11.888 -5.129 1.00 82.50 267 LYS A N 1
ATOM 2126 C CA . LYS A 1 267 ? 14.546 -13.010 -6.069 1.00 82.50 267 LYS A CA 1
ATOM 2127 C C . LYS A 1 267 ? 13.366 -12.980 -7.021 1.00 82.50 267 LYS A C 1
ATOM 2129 O O . LYS A 1 267 ? 12.293 -12.491 -6.690 1.00 82.50 267 LYS A O 1
ATOM 2134 N N . GLN A 1 268 ? 13.549 -13.620 -8.173 1.00 84.38 268 GLN A N 1
ATOM 2135 C CA . GLN A 1 268 ? 12.446 -13.855 -9.097 1.00 84.38 268 GLN A CA 1
ATOM 2136 C C . GLN A 1 268 ? 11.360 -14.710 -8.444 1.00 84.38 268 GLN A C 1
ATOM 2138 O O . GLN A 1 268 ? 11.651 -15.696 -7.759 1.00 84.38 268 GLN A O 1
ATOM 2143 N N . GLN A 1 269 ? 10.106 -14.350 -8.710 1.00 91.00 269 GLN A N 1
ATOM 2144 C CA . GLN A 1 269 ? 8.963 -14.990 -8.074 1.00 91.00 269 GLN A CA 1
ATOM 2145 C C . GLN A 1 269 ? 8.787 -16.439 -8.579 1.00 91.00 269 GLN A C 1
ATOM 2147 O O . GLN A 1 269 ? 8.687 -16.659 -9.791 1.00 91.00 269 GLN A O 1
ATOM 2152 N N . PRO A 1 270 ? 8.729 -17.449 -7.684 1.00 92.56 270 PRO A N 1
ATOM 2153 C CA . PRO A 1 270 ? 8.618 -18.852 -8.096 1.00 92.56 270 PRO A CA 1
ATOM 2154 C C . PRO A 1 270 ? 7.221 -19.206 -8.630 1.00 92.56 270 PRO A C 1
ATOM 2156 O O . PRO A 1 270 ? 7.050 -20.158 -9.401 1.00 92.56 270 PRO A O 1
ATOM 2159 N N . GLN A 1 271 ? 6.220 -18.425 -8.233 1.00 95.62 271 GLN A N 1
ATOM 2160 C CA . GLN A 1 271 ? 4.835 -18.549 -8.645 1.00 95.62 271 GLN A CA 1
ATOM 2161 C C . GLN A 1 271 ? 4.212 -17.172 -8.840 1.00 95.62 271 GLN A C 1
ATOM 2163 O O . GLN A 1 271 ? 4.663 -16.196 -8.249 1.00 95.62 271 GLN A O 1
ATOM 2168 N N . LEU A 1 272 ? 3.151 -17.126 -9.641 1.00 97.19 272 LEU A N 1
ATOM 2169 C CA . LEU A 1 272 ? 2.312 -15.954 -9.860 1.00 97.19 272 LEU A CA 1
ATOM 2170 C C . LEU A 1 272 ? 0.843 -16.371 -9.825 1.00 97.19 272 LEU A C 1
ATOM 2172 O O . LEU A 1 272 ? 0.501 -17.510 -10.168 1.00 97.19 272 LEU A O 1
ATOM 2176 N N . PHE A 1 273 ? -0.017 -15.434 -9.438 1.00 98.25 273 PHE A N 1
ATOM 2177 C CA . PHE A 1 273 ? -1.457 -15.644 -9.378 1.00 98.25 273 PHE A CA 1
ATOM 2178 C C . PHE A 1 273 ? -2.142 -15.016 -10.592 1.00 98.25 273 PHE A C 1
ATOM 2180 O O . PHE A 1 273 ? -1.804 -13.912 -11.018 1.00 98.25 273 PHE A O 1
ATOM 2187 N N . VAL A 1 274 ? -3.087 -15.756 -11.164 1.00 98.38 274 VAL A N 1
ATOM 2188 C CA . VAL A 1 274 ? -3.881 -15.365 -12.323 1.00 98.38 274 VAL A CA 1
ATOM 2189 C C . VAL A 1 274 ? -5.307 -15.122 -11.859 1.00 98.38 274 VAL A C 1
ATOM 2191 O O . VAL A 1 274 ? -5.998 -16.058 -11.458 1.00 98.38 274 VAL A O 1
ATOM 2194 N N . ALA A 1 275 ? -5.739 -13.868 -11.907 1.00 97.94 275 ALA A N 1
ATOM 2195 C CA . ALA A 1 275 ? -7.133 -13.510 -11.722 1.00 97.94 275 ALA A CA 1
ATOM 2196 C C . ALA A 1 275 ? -7.919 -13.762 -13.012 1.00 97.94 275 ALA A C 1
ATOM 2198 O O . ALA A 1 275 ? -7.486 -13.375 -14.098 1.00 97.94 275 ALA A O 1
ATOM 2199 N N . ASP A 1 276 ? -9.110 -14.345 -12.904 1.00 96.50 276 ASP A N 1
ATOM 2200 C CA . ASP A 1 276 ? -9.952 -14.601 -14.082 1.00 96.50 276 ASP A CA 1
ATOM 2201 C C . ASP A 1 276 ? -10.508 -13.290 -14.670 1.00 96.50 276 ASP A C 1
ATOM 2203 O O . ASP A 1 276 ? -10.740 -13.157 -15.873 1.00 96.50 276 ASP A O 1
ATOM 2207 N N . SER A 1 277 ? -10.742 -12.300 -13.804 1.00 96.31 277 SER A N 1
ATOM 2208 C CA . SER A 1 277 ? -11.273 -10.979 -14.145 1.00 96.31 277 SER A CA 1
ATOM 2209 C C . SER A 1 277 ? -11.006 -9.970 -13.024 1.00 96.31 277 SER A C 1
ATOM 2211 O O . SER A 1 277 ? -10.658 -10.348 -11.905 1.00 96.31 277 SER A O 1
ATOM 2213 N N . PHE A 1 278 ? -11.234 -8.679 -13.289 1.00 95.62 278 PHE A N 1
ATOM 2214 C CA . PHE A 1 278 ? -11.216 -7.661 -12.232 1.00 95.62 278 PHE A CA 1
ATOM 2215 C C . PHE A 1 278 ? -12.226 -7.957 -11.119 1.00 95.62 278 PHE A C 1
ATOM 2217 O O . PHE A 1 278 ? -11.924 -7.749 -9.949 1.00 95.62 278 PHE A O 1
ATOM 2224 N N . GLN A 1 279 ? -13.388 -8.518 -11.468 1.00 97.50 279 GLN A N 1
ATOM 2225 C CA . GLN A 1 279 ? -14.388 -8.911 -10.480 1.00 97.50 279 GLN A CA 1
ATOM 2226 C C . GLN A 1 279 ? -13.858 -10.004 -9.543 1.00 97.50 279 GLN A C 1
ATOM 2228 O O . GLN A 1 279 ? -14.072 -9.912 -8.343 1.00 97.50 279 GLN A O 1
ATOM 2233 N N . ASN A 1 280 ? -13.091 -10.973 -10.052 1.00 97.94 280 ASN A N 1
ATOM 2234 C CA . ASN A 1 280 ? -12.463 -11.991 -9.206 1.00 97.94 280 ASN A CA 1
ATOM 2235 C C . ASN A 1 280 ? -11.479 -11.374 -8.192 1.00 97.94 280 ASN A C 1
ATOM 2237 O O . ASN A 1 280 ? -11.490 -11.782 -7.035 1.00 97.94 280 ASN A O 1
ATOM 2241 N N . MET A 1 281 ? -10.707 -10.347 -8.568 1.00 97.94 281 MET A N 1
ATOM 2242 C CA . MET A 1 281 ? -9.864 -9.615 -7.606 1.00 97.94 281 MET A CA 1
ATOM 2243 C C . MET A 1 281 ? -10.691 -8.908 -6.526 1.00 97.94 281 MET A C 1
ATOM 2245 O O . MET A 1 281 ? -10.366 -8.989 -5.343 1.00 97.94 281 MET A O 1
ATOM 2249 N N . VAL A 1 282 ? -11.783 -8.250 -6.925 1.00 98.31 282 VAL A N 1
ATOM 2250 C CA . VAL A 1 282 ? -12.728 -7.607 -5.999 1.00 98.31 282 VAL A CA 1
ATOM 2251 C C . VAL A 1 282 ? -13.353 -8.623 -5.043 1.00 98.31 282 VAL A C 1
ATOM 2253 O O . VAL A 1 282 ? -13.472 -8.346 -3.851 1.00 98.31 282 VAL A O 1
ATOM 2256 N N . ASP A 1 283 ? -13.744 -9.790 -5.548 1.00 98.50 283 ASP A N 1
ATOM 2257 C CA . ASP A 1 283 ? -14.384 -10.841 -4.760 1.00 98.50 283 ASP A CA 1
ATOM 2258 C C . ASP A 1 283 ? -13.420 -11.419 -3.722 1.00 98.50 283 ASP A C 1
ATOM 2260 O O . ASP A 1 283 ? -13.793 -11.529 -2.555 1.00 98.50 283 ASP A O 1
ATOM 2264 N N . VAL A 1 284 ? -12.170 -11.699 -4.113 1.00 98.56 284 VAL A N 1
ATOM 2265 C CA . VAL A 1 284 ? -11.118 -12.185 -3.202 1.00 98.56 284 VAL A CA 1
ATOM 2266 C C . VAL A 1 284 ? -10.788 -11.143 -2.131 1.00 98.56 284 VAL A C 1
ATOM 2268 O O . VAL A 1 284 ? -10.705 -11.477 -0.950 1.00 98.56 284 VAL A O 1
ATOM 2271 N N . LEU A 1 285 ? -10.675 -9.865 -2.502 1.00 98.44 285 LEU A N 1
ATOM 2272 C CA . LEU A 1 285 ? -10.461 -8.785 -1.537 1.00 98.44 285 LEU A CA 1
ATOM 2273 C C . LEU A 1 285 ? -11.632 -8.657 -0.548 1.00 98.44 285 LEU A C 1
ATOM 2275 O O . LEU A 1 285 ? -11.409 -8.496 0.647 1.00 98.44 285 LEU A O 1
ATOM 2279 N N . LYS A 1 286 ? -12.882 -8.767 -1.011 1.00 98.31 286 LYS A N 1
ATOM 2280 C CA . LYS A 1 286 ? -14.071 -8.741 -0.138 1.00 98.31 286 LYS A CA 1
ATOM 2281 C C . LYS A 1 286 ? -14.215 -9.995 0.718 1.00 98.31 286 LYS A C 1
ATOM 2283 O O . LYS A 1 286 ? -14.848 -9.948 1.772 1.00 98.31 286 LYS A O 1
ATOM 2288 N N . GLU A 1 287 ? -13.701 -11.130 0.258 1.00 98.38 287 GLU A N 1
ATOM 2289 C CA . GLU A 1 287 ? -13.605 -12.344 1.062 1.00 98.38 287 GLU A CA 1
ATOM 2290 C C . GLU A 1 287 ? -12.635 -12.135 2.227 1.00 98.38 287 GLU A C 1
ATOM 2292 O O . GLU A 1 287 ? -13.027 -12.381 3.367 1.00 98.38 287 GLU A O 1
ATOM 2297 N N . PHE A 1 288 ? -11.450 -11.573 1.958 1.00 98.00 288 PHE A N 1
ATOM 2298 C CA . PHE A 1 288 ? -10.500 -11.159 2.994 1.00 98.00 288 PHE A CA 1
ATOM 2299 C C . PHE A 1 288 ? -11.108 -10.126 3.950 1.00 98.00 288 PHE A C 1
ATOM 2301 O O . PHE A 1 288 ? -11.049 -10.273 5.165 1.00 98.00 288 PHE A O 1
ATOM 2308 N N . GLU A 1 289 ? -11.769 -9.098 3.415 1.00 98.06 289 GLU A N 1
ATOM 2309 C CA . GLU A 1 289 ? -12.361 -8.022 4.211 1.00 98.06 289 GLU A CA 1
ATOM 2310 C C . GLU A 1 289 ? -13.292 -8.553 5.315 1.00 98.06 289 GLU A C 1
ATOM 2312 O O . GLU A 1 289 ? -13.277 -8.063 6.444 1.00 98.06 289 GLU A O 1
ATOM 2317 N N . LYS A 1 290 ? -14.080 -9.596 5.024 1.00 97.94 290 LYS A N 1
ATOM 2318 C CA . LYS A 1 290 ? -15.010 -10.209 5.989 1.00 97.94 290 LYS A CA 1
ATOM 2319 C C . LYS A 1 290 ? -14.313 -10.829 7.199 1.00 97.94 290 LYS A C 1
ATOM 2321 O O . LYS A 1 290 ? -14.963 -10.976 8.232 1.00 97.94 290 LYS A O 1
ATOM 2326 N N . THR A 1 291 ? -13.042 -11.209 7.082 1.00 96.75 291 THR A N 1
ATOM 2327 C CA . THR A 1 291 ? -12.262 -11.795 8.181 1.00 96.75 291 THR A CA 1
ATOM 2328 C C . THR A 1 291 ? -11.530 -10.741 9.008 1.00 96.75 291 THR A C 1
ATOM 2330 O O . THR A 1 291 ? -10.986 -11.071 10.064 1.00 96.75 291 THR A O 1
ATOM 2333 N N . MET A 1 292 ? -11.513 -9.481 8.560 1.00 97.69 292 MET A N 1
ATOM 2334 C CA . MET A 1 292 ? -10.767 -8.414 9.219 1.00 97.69 292 MET A CA 1
ATOM 2335 C C . MET A 1 292 ? -11.414 -7.964 10.531 1.00 97.69 292 MET A C 1
ATOM 2337 O O . MET A 1 292 ? -12.640 -7.926 10.675 1.00 97.69 292 MET A O 1
ATOM 2341 N N . ALA A 1 293 ? -10.577 -7.545 11.479 1.00 97.81 293 ALA A N 1
ATOM 2342 C CA . ALA A 1 293 ? -10.978 -7.136 12.824 1.00 97.81 293 ALA A CA 1
ATOM 2343 C C . ALA A 1 293 ? -12.058 -6.036 12.832 1.00 97.81 293 ALA A C 1
ATOM 2345 O O . ALA A 1 293 ? -12.975 -6.053 13.657 1.00 97.81 293 ALA A O 1
ATOM 2346 N N . TYR A 1 294 ? -12.019 -5.115 11.868 1.00 97.19 294 TYR A N 1
ATOM 2347 C CA . TYR A 1 294 ? -12.993 -4.024 11.787 1.00 97.19 294 TYR A CA 1
ATOM 2348 C C . TYR A 1 294 ? -14.366 -4.464 11.264 1.00 97.19 294 TYR A C 1
ATOM 2350 O O . TYR A 1 294 ? -15.362 -3.775 11.477 1.00 97.19 294 TYR A O 1
ATOM 2358 N N . ARG A 1 295 ? -14.445 -5.619 10.591 1.00 97.31 295 ARG A N 1
ATOM 2359 C CA . ARG A 1 295 ? -15.711 -6.240 10.180 1.00 97.31 295 ARG A CA 1
ATOM 2360 C C . ARG A 1 295 ? -16.247 -7.205 11.233 1.00 97.31 295 ARG A C 1
ATOM 2362 O O . ARG A 1 295 ? -17.463 -7.291 11.397 1.00 97.31 295 ARG A O 1
ATOM 2369 N N . VAL A 1 296 ? -15.361 -7.919 11.929 1.00 97.06 296 VAL A N 1
ATOM 2370 C CA . VAL A 1 296 ? -15.728 -8.949 12.914 1.00 97.06 296 VAL A CA 1
ATOM 2371 C C . VAL A 1 296 ? -16.044 -8.348 14.289 1.00 97.06 296 VAL A C 1
ATOM 2373 O O . VAL A 1 296 ? -17.041 -8.722 14.907 1.00 97.06 296 VAL A O 1
ATOM 2376 N N . GLY A 1 297 ? -15.223 -7.414 14.778 1.00 95.81 297 GLY A N 1
ATOM 2377 C CA . GLY A 1 297 ? -15.353 -6.844 16.119 1.00 95.81 297 GLY A CA 1
ATOM 2378 C C . GLY A 1 297 ? -15.163 -7.876 17.242 1.00 95.81 297 GLY A C 1
ATOM 2379 O O . GLY A 1 297 ? -14.498 -8.902 17.074 1.00 95.81 297 GLY A O 1
ATOM 2380 N N . GLY A 1 298 ? -15.738 -7.597 18.412 1.00 95.44 298 GLY A N 1
ATOM 2381 C CA . GLY A 1 298 ? -15.725 -8.510 19.558 1.00 95.44 298 GLY A CA 1
ATOM 2382 C C . GLY A 1 298 ? -14.342 -8.816 20.153 1.00 95.44 298 GLY A C 1
ATOM 2383 O O . GLY A 1 298 ? -13.357 -8.110 19.930 1.00 95.44 298 GLY A O 1
ATOM 2384 N N . LEU A 1 299 ? -14.290 -9.889 20.949 1.00 95.44 299 LEU A N 1
ATOM 2385 C CA . LEU A 1 299 ? -13.129 -10.252 21.765 1.00 95.44 299 LEU A CA 1
ATOM 2386 C C . LEU A 1 299 ? -11.888 -10.614 20.935 1.00 95.44 299 LEU A C 1
ATOM 2388 O O . LEU A 1 299 ? -10.786 -10.200 21.280 1.00 95.44 299 LEU A O 1
ATOM 2392 N N . GLU A 1 300 ? -12.044 -11.362 19.843 1.00 94.81 300 GLU A N 1
ATOM 2393 C CA . GLU A 1 300 ? -10.903 -11.773 19.011 1.00 94.81 300 GLU A CA 1
ATOM 2394 C C . GLU A 1 300 ? -10.228 -10.572 18.332 1.00 94.81 300 GLU A C 1
ATOM 2396 O O . GLU A 1 300 ? -9.000 -10.500 18.271 1.00 94.81 300 GLU A O 1
ATOM 2401 N N . SER A 1 301 ? -11.012 -9.575 17.912 1.00 97.25 301 SER A N 1
ATOM 2402 C CA . SER A 1 301 ? -10.479 -8.331 17.345 1.00 97.25 301 SER A CA 1
ATOM 2403 C C . SER A 1 301 ? -9.726 -7.499 18.388 1.00 97.25 301 SER A C 1
ATOM 2405 O O . SER A 1 301 ? -8.673 -6.942 18.086 1.00 97.25 301 SER A O 1
ATOM 2407 N N . LEU A 1 302 ? -10.205 -7.471 19.639 1.00 96.69 302 LEU A N 1
ATOM 2408 C CA . LEU A 1 302 ? -9.493 -6.827 20.748 1.00 96.69 302 LEU A CA 1
ATOM 2409 C C . LEU A 1 302 ? -8.201 -7.561 21.118 1.00 96.69 302 LEU A C 1
ATOM 2411 O O . LEU A 1 302 ? -7.187 -6.910 21.342 1.00 96.69 302 LEU A O 1
ATOM 2415 N N . LYS A 1 303 ? -8.193 -8.902 21.130 1.00 95.38 303 LYS A N 1
ATOM 2416 C CA . LYS A 1 303 ? -6.959 -9.686 21.324 1.00 95.38 303 LYS A CA 1
ATOM 2417 C C . LYS A 1 303 ? -5.931 -9.379 20.237 1.00 95.38 303 LYS A C 1
ATOM 2419 O O . LYS A 1 303 ? -4.750 -9.242 20.547 1.00 95.38 303 LYS A O 1
ATOM 2424 N N . LYS A 1 304 ? -6.377 -9.244 18.980 1.00 95.25 304 LYS A N 1
ATOM 2425 C CA . LYS A 1 304 ? -5.516 -8.841 17.858 1.00 95.25 304 LYS A CA 1
ATOM 2426 C C . LYS A 1 304 ? -4.901 -7.459 18.108 1.00 95.25 304 LYS A C 1
ATOM 2428 O O . LYS A 1 304 ? -3.686 -7.328 18.017 1.00 95.25 304 LYS A O 1
ATOM 2433 N N . ALA A 1 305 ? -5.710 -6.473 18.502 1.00 95.12 305 ALA A N 1
ATOM 2434 C CA . ALA A 1 305 ? -5.241 -5.128 18.849 1.00 95.12 305 ALA A CA 1
ATOM 2435 C C . ALA A 1 305 ? -4.279 -5.104 20.052 1.00 95.12 305 ALA A C 1
ATOM 2437 O O . ALA A 1 305 ? -3.244 -4.445 19.997 1.00 95.12 305 ALA A O 1
ATOM 2438 N N . GLN A 1 306 ? -4.582 -5.856 21.115 1.00 94.88 306 GLN A N 1
ATOM 2439 C CA . GLN A 1 306 ? -3.728 -5.962 22.301 1.00 94.88 306 GLN A CA 1
ATOM 2440 C C . GLN A 1 306 ? -2.359 -6.548 21.951 1.00 94.88 306 GLN A C 1
ATOM 2442 O O . GLN A 1 306 ? -1.328 -6.010 22.347 1.00 94.88 306 GLN A O 1
ATOM 2447 N N . LYS A 1 307 ? -2.345 -7.648 21.187 1.00 93.62 307 LYS A N 1
ATOM 2448 C CA . LYS A 1 307 ? -1.107 -8.299 20.744 1.00 93.62 307 LYS A CA 1
ATOM 2449 C C . LYS A 1 307 ? -0.279 -7.384 19.845 1.00 93.62 307 LYS A C 1
ATOM 2451 O O . LYS A 1 307 ? 0.939 -7.379 19.955 1.00 93.62 307 LYS A O 1
ATOM 2456 N N . ALA A 1 308 ? -0.940 -6.634 18.968 1.00 91.56 308 ALA A N 1
ATOM 2457 C CA . ALA A 1 308 ? -0.287 -5.729 18.037 1.00 91.56 308 ALA A CA 1
ATOM 2458 C C . ALA A 1 308 ? 0.526 -4.625 18.731 1.00 91.56 308 ALA A C 1
ATOM 2460 O O . ALA A 1 308 ? 1.557 -4.212 18.203 1.00 91.56 308 ALA A O 1
ATOM 2461 N N . GLY A 1 309 ? 0.076 -4.151 19.901 1.00 90.00 309 GLY A N 1
ATOM 2462 C CA . GLY A 1 309 ? 0.804 -3.156 20.695 1.00 90.00 309 GLY A CA 1
ATOM 2463 C C . GLY A 1 309 ? 0.950 -1.791 20.011 1.00 90.00 309 GLY A C 1
ATOM 2464 O O . GLY A 1 309 ? 1.865 -1.037 20.336 1.00 90.00 309 GLY A O 1
ATOM 2465 N N . ILE A 1 310 ? 0.063 -1.481 19.063 1.00 89.19 310 ILE A N 1
ATOM 2466 C CA . ILE A 1 310 ? -0.006 -0.206 18.338 1.00 89.19 310 ILE A CA 1
ATOM 2467 C C . ILE A 1 310 ? -1.331 0.497 18.636 1.00 89.19 310 ILE A C 1
ATOM 2469 O O . ILE A 1 310 ? -2.240 -0.081 19.239 1.00 89.19 310 ILE A O 1
ATOM 2473 N N . VAL A 1 311 ? -1.467 1.748 18.197 1.00 91.19 311 VAL A N 1
ATOM 2474 C CA . VAL A 1 311 ? -2.753 2.439 18.301 1.00 91.19 311 VAL A CA 1
ATOM 2475 C C . VAL A 1 311 ? -3.763 1.801 17.362 1.00 91.19 311 VAL A C 1
ATOM 2477 O O . VAL A 1 311 ? -3.523 1.603 16.170 1.00 91.19 311 VAL A O 1
ATOM 2480 N N . THR A 1 312 ? -4.917 1.508 17.938 1.00 94.12 312 THR A N 1
ATOM 2481 C CA . THR A 1 312 ? -6.092 0.996 17.246 1.00 94.12 312 THR A CA 1
ATOM 2482 C C . THR A 1 312 ? -7.303 1.788 17.698 1.00 94.12 312 THR A C 1
ATOM 2484 O O . THR A 1 312 ? -7.295 2.393 18.772 1.00 94.12 312 THR A O 1
ATOM 2487 N N . THR A 1 313 ? -8.360 1.756 16.898 1.00 95.19 313 THR A N 1
ATOM 2488 C CA . THR A 1 313 ? -9.649 2.330 17.261 1.00 95.19 313 THR A CA 1
ATOM 2489 C C . THR A 1 313 ? -10.657 1.223 17.509 1.00 95.19 313 THR A C 1
ATOM 2491 O O . THR A 1 313 ? -10.909 0.390 16.640 1.00 95.19 313 THR A O 1
ATOM 2494 N N . THR A 1 314 ? -11.253 1.223 18.699 1.00 96.69 314 THR A N 1
ATOM 2495 C CA . THR A 1 314 ? -12.332 0.317 19.106 1.00 96.69 314 THR A CA 1
ATOM 2496 C C . THR A 1 314 ? -13.666 1.043 19.016 1.00 96.69 314 THR A C 1
ATOM 2498 O O . THR A 1 314 ? -13.840 2.060 19.679 1.00 96.69 314 THR A O 1
ATOM 2501 N N . THR A 1 315 ? -14.615 0.510 18.247 1.00 96.00 315 THR A N 1
ATOM 2502 C CA . THR A 1 315 ? -15.964 1.072 18.084 1.00 96.00 315 THR A CA 1
ATOM 2503 C C . THR A 1 315 ? -17.018 0.165 18.710 1.00 96.00 315 THR A C 1
ATOM 2505 O O . THR A 1 315 ? -17.044 -1.049 18.473 1.00 96.00 315 THR A O 1
ATOM 2508 N N . PHE A 1 316 ? -17.927 0.775 19.464 1.00 93.88 316 PHE A N 1
ATOM 2509 C CA . PHE A 1 316 ? -19.039 0.129 20.153 1.00 93.88 316 PHE A CA 1
ATOM 2510 C C . PHE A 1 316 ? -20.351 0.272 19.366 1.00 93.88 316 PHE A C 1
ATOM 2512 O O . PHE A 1 316 ? -20.478 1.121 18.477 1.00 93.88 316 PHE A O 1
ATOM 2519 N N . LYS A 1 317 ? -21.353 -0.557 19.684 1.00 91.62 317 LYS A N 1
ATOM 2520 C CA . LYS A 1 317 ? -22.661 -0.545 19.003 1.00 91.62 317 LYS A CA 1
ATOM 2521 C C . LYS A 1 317 ? -23.365 0.815 19.128 1.00 91.62 317 LYS A C 1
ATOM 2523 O O . LYS A 1 317 ? -24.036 1.225 18.181 1.00 91.62 317 LYS A O 1
ATOM 2528 N N . ASN A 1 318 ? -23.179 1.517 20.238 1.00 89.12 318 ASN A N 1
ATOM 2529 C CA . ASN A 1 318 ? -23.701 2.853 20.502 1.00 89.12 318 ASN A CA 1
ATOM 2530 C C . ASN A 1 318 ? -22.999 3.965 19.690 1.00 89.12 318 ASN A C 1
ATOM 2532 O O . ASN A 1 318 ? -23.403 5.116 19.775 1.00 89.12 318 ASN A O 1
ATOM 2536 N N . LYS A 1 319 ? -22.032 3.615 18.825 1.00 89.69 319 LYS A N 1
ATOM 2537 C CA . LYS A 1 319 ? -21.243 4.505 17.947 1.00 89.69 319 LYS A CA 1
ATOM 2538 C C . LYS A 1 319 ? -20.089 5.230 18.619 1.00 89.69 319 LYS A C 1
ATOM 2540 O O . LYS A 1 319 ? -19.306 5.862 17.907 1.00 89.69 319 LYS A O 1
ATOM 2545 N N . LEU A 1 320 ? -19.927 5.101 19.933 1.00 92.12 320 LEU A N 1
ATOM 2546 C CA . LEU A 1 320 ? -18.722 5.562 20.607 1.00 92.12 320 LEU A CA 1
ATOM 2547 C C . LEU A 1 320 ? -17.507 4.810 20.053 1.00 92.12 320 LEU A C 1
ATOM 2549 O O . LEU A 1 320 ? -17.564 3.609 19.781 1.00 92.12 320 LEU A O 1
ATOM 2553 N N . SER A 1 321 ? -16.409 5.525 19.865 1.00 93.94 321 SER A N 1
ATOM 2554 C CA . SER A 1 321 ? -15.129 4.989 19.424 1.00 93.94 321 SER A CA 1
ATOM 2555 C C . SER A 1 321 ? -14.014 5.521 20.307 1.00 93.94 321 SER A C 1
ATOM 2557 O O . SER A 1 321 ? -14.017 6.696 20.666 1.00 93.94 321 SER A O 1
ATOM 2559 N N . ILE A 1 322 ? -13.066 4.652 20.646 1.00 93.12 322 ILE A N 1
ATOM 2560 C CA . ILE A 1 322 ? -11.894 4.992 21.451 1.00 93.12 322 ILE A CA 1
ATOM 2561 C C . ILE A 1 322 ? -10.644 4.548 20.715 1.00 93.12 322 ILE A C 1
ATOM 2563 O O . ILE A 1 322 ? -10.507 3.374 20.369 1.00 93.12 322 ILE A O 1
ATOM 2567 N N . SER A 1 323 ? -9.748 5.501 20.487 1.00 92.75 323 SER A N 1
ATOM 2568 C CA . SER A 1 323 ? -8.441 5.301 19.874 1.00 92.75 323 SER A CA 1
ATOM 2569 C C . SER A 1 323 ? -7.367 5.311 20.946 1.00 92.75 323 SER A C 1
ATOM 2571 O O . SER A 1 323 ? -7.322 6.234 21.756 1.00 92.75 323 SER A O 1
ATOM 2573 N N . GLY A 1 324 ? -6.492 4.313 20.934 1.00 91.00 324 GLY A N 1
ATOM 2574 C CA . GLY A 1 324 ? -5.352 4.225 21.842 1.00 91.00 324 GLY A CA 1
ATOM 2575 C C . GLY A 1 324 ? -4.641 2.881 21.718 1.00 91.00 324 GLY A C 1
ATOM 2576 O O . GLY A 1 324 ? -5.081 1.999 20.974 1.00 91.00 324 GLY A O 1
ATOM 2577 N N . ILE A 1 325 ? -3.543 2.704 22.453 1.00 92.44 325 ILE A N 1
ATOM 2578 C CA . ILE A 1 325 ? -2.875 1.399 22.544 1.00 92.44 325 ILE A CA 1
ATOM 2579 C C . ILE A 1 325 ? -3.622 0.561 23.579 1.00 92.44 325 ILE A C 1
ATOM 2581 O O . ILE A 1 325 ? -3.672 0.931 24.751 1.00 92.44 325 ILE A O 1
ATOM 2585 N N . LEU A 1 326 ? -4.220 -0.553 23.159 1.00 94.38 326 LEU A N 1
ATOM 2586 C CA . LEU A 1 326 ? -4.921 -1.460 24.068 1.00 94.38 326 LEU A CA 1
ATOM 2587 C C . LEU A 1 326 ? -3.890 -2.243 24.890 1.00 94.38 326 LEU A C 1
ATOM 2589 O O . LEU A 1 326 ? -3.143 -3.053 24.348 1.00 94.38 326 LEU A O 1
ATOM 2593 N N . TYR A 1 327 ? -3.862 -2.004 26.199 1.00 93.50 327 TYR A N 1
ATOM 2594 C CA . TYR A 1 327 ? -2.890 -2.600 27.113 1.00 93.50 327 TYR A CA 1
ATOM 2595 C C . TYR A 1 327 ? -3.426 -3.850 27.810 1.00 93.50 327 TYR A C 1
ATOM 2597 O O . TYR A 1 327 ? -2.789 -4.904 27.786 1.00 93.50 327 TYR A O 1
ATOM 2605 N N . ASP A 1 328 ? -4.608 -3.746 28.418 1.00 94.00 328 ASP A N 1
ATOM 2606 C CA . ASP A 1 328 ? -5.219 -4.838 29.176 1.00 94.00 328 ASP A CA 1
ATOM 2607 C C . ASP A 1 328 ? -6.739 -4.872 29.000 1.00 94.00 328 ASP A C 1
ATOM 2609 O O . ASP A 1 328 ? -7.375 -3.876 28.649 1.00 94.00 328 ASP A O 1
ATOM 2613 N N . MET A 1 329 ? -7.337 -6.031 29.259 1.00 95.00 329 MET A N 1
ATOM 2614 C CA . MET A 1 329 ? -8.784 -6.205 29.271 1.00 95.00 329 MET A CA 1
ATOM 2615 C C . MET A 1 329 ? -9.206 -7.254 30.300 1.00 95.00 329 MET A C 1
ATOM 2617 O O . MET A 1 329 ? -8.603 -8.319 30.425 1.00 95.00 329 MET A O 1
ATOM 2621 N N . LYS A 1 330 ? -10.301 -6.981 31.017 1.00 91.62 330 LYS A N 1
ATOM 2622 C CA . LYS A 1 330 ? -10.901 -7.947 31.949 1.00 91.62 330 LYS A CA 1
ATOM 2623 C C . LYS A 1 330 ? -12.101 -8.610 31.302 1.00 91.62 330 LYS A C 1
ATOM 2625 O O . LYS A 1 330 ? -13.019 -7.933 30.841 1.00 91.62 330 LYS A O 1
ATOM 2630 N N . ILE A 1 331 ? -12.100 -9.939 31.316 1.00 90.75 331 ILE A N 1
ATOM 2631 C CA . ILE A 1 331 ? -13.125 -10.773 30.687 1.00 90.75 331 ILE A CA 1
ATOM 2632 C C . ILE A 1 331 ? -13.801 -11.619 31.763 1.00 90.75 331 ILE A C 1
ATOM 2634 O O . ILE A 1 331 ? -13.134 -12.202 32.620 1.00 90.75 331 ILE A O 1
ATOM 2638 N N . HIS A 1 332 ? -15.126 -11.716 31.703 1.00 84.25 332 HIS A N 1
ATOM 2639 C CA . HIS A 1 332 ? -15.917 -12.561 32.587 1.00 84.25 332 HIS A CA 1
ATOM 2640 C C . HIS A 1 332 ? -17.000 -13.300 31.797 1.00 84.25 332 HIS A C 1
ATOM 2642 O O . HIS A 1 332 ? -17.872 -12.664 31.208 1.00 84.25 332 HIS A O 1
ATOM 2648 N N . PHE A 1 333 ? -16.940 -14.639 31.784 1.00 80.00 333 PHE A N 1
ATOM 2649 C CA . PHE A 1 333 ? -17.824 -15.501 30.979 1.00 80.00 333 PHE A CA 1
ATOM 2650 C C . PHE A 1 333 ? -17.966 -14.997 29.531 1.00 80.00 333 PHE A C 1
ATOM 2652 O O . PHE A 1 333 ? -19.071 -14.724 29.071 1.00 80.00 333 PHE A O 1
ATOM 2659 N N . ASP A 1 334 ? -16.826 -14.790 28.864 1.00 77.94 334 ASP A N 1
ATOM 2660 C CA . ASP A 1 334 ? -16.696 -14.280 27.487 1.00 77.94 334 ASP A CA 1
ATOM 2661 C C . ASP A 1 334 ? -17.187 -12.841 27.237 1.00 77.94 334 ASP A C 1
ATOM 2663 O O . ASP A 1 334 ? -17.062 -12.332 26.123 1.00 77.94 334 ASP A O 1
ATOM 2667 N N . ASN A 1 335 ? -17.661 -12.137 28.270 1.00 84.81 335 ASN A N 1
ATOM 2668 C CA . ASN A 1 335 ? -18.023 -10.725 28.182 1.00 84.81 335 ASN A CA 1
ATOM 2669 C C . ASN A 1 335 ? -16.862 -9.834 28.616 1.00 84.81 335 ASN A C 1
ATOM 2671 O O . ASN A 1 335 ? -16.247 -10.050 29.664 1.00 84.81 335 ASN A O 1
ATOM 2675 N N . ILE A 1 336 ? -16.592 -8.799 27.827 1.00 90.38 336 ILE A N 1
ATOM 2676 C CA . ILE A 1 336 ? -15.587 -7.788 28.148 1.00 90.38 336 ILE A CA 1
ATOM 2677 C C . ILE A 1 336 ? -16.189 -6.854 29.197 1.00 90.38 336 ILE A C 1
ATOM 2679 O O . ILE A 1 336 ? -17.210 -6.218 28.950 1.00 90.38 336 ILE A O 1
ATOM 2683 N N . GLN A 1 337 ? -15.571 -6.790 30.373 1.00 90.56 337 GLN A N 1
ATOM 2684 C CA . GLN A 1 337 ? -16.005 -5.909 31.457 1.00 90.56 337 GLN A CA 1
ATOM 2685 C C . GLN A 1 337 ? -15.265 -4.580 31.422 1.00 90.56 337 GLN A C 1
ATOM 2687 O O . GLN A 1 337 ? -15.875 -3.525 31.572 1.00 90.56 337 GLN A O 1
ATOM 2692 N N . THR A 1 338 ? -13.946 -4.626 31.235 1.00 93.25 338 THR A N 1
ATOM 2693 C CA . THR A 1 338 ? -13.124 -3.419 31.154 1.00 93.25 338 THR A CA 1
ATOM 2694 C C . THR A 1 338 ? -12.100 -3.527 30.045 1.00 93.25 338 THR A C 1
ATOM 2696 O O . THR A 1 338 ? -11.589 -4.617 29.779 1.00 93.25 338 THR A O 1
ATOM 2699 N N . ILE A 1 339 ? -11.758 -2.384 29.462 1.00 95.12 339 ILE A N 1
ATOM 2700 C CA . ILE A 1 339 ? -10.655 -2.231 28.514 1.00 95.12 339 ILE A CA 1
ATOM 2701 C C . ILE A 1 339 ? -9.765 -1.109 29.037 1.00 95.12 339 ILE A C 1
ATOM 2703 O O . ILE A 1 339 ? -10.262 -0.060 29.434 1.00 95.12 339 ILE A O 1
ATOM 2707 N N . GLN A 1 340 ? -8.460 -1.333 29.060 1.00 94.19 340 GLN A N 1
ATOM 2708 C CA . GLN A 1 340 ? -7.478 -0.328 29.426 1.00 94.19 340 GLN A CA 1
ATOM 2709 C C . GLN A 1 340 ? -6.704 0.092 28.184 1.00 94.19 340 GLN A C 1
ATOM 2711 O O . GLN A 1 340 ? -6.013 -0.728 27.575 1.00 94.19 340 GLN A O 1
ATOM 2716 N N . TRP A 1 341 ? -6.785 1.375 27.850 1.00 93.00 341 TRP A N 1
ATOM 2717 C CA . TRP A 1 341 ? -5.921 1.993 26.852 1.00 93.00 341 TRP A CA 1
ATOM 2718 C C . TRP A 1 341 ? -4.787 2.736 27.544 1.00 93.00 341 TRP A C 1
ATOM 2720 O O . TRP A 1 341 ? -4.966 3.299 28.623 1.00 93.00 341 TRP A O 1
ATOM 2730 N N . THR A 1 342 ? -3.614 2.747 26.931 1.00 86.69 342 THR A N 1
ATOM 2731 C CA . THR A 1 342 ? -2.439 3.474 27.417 1.00 86.69 342 THR A CA 1
ATOM 2732 C C . THR A 1 342 ? -1.990 4.490 26.389 1.00 86.69 342 THR A C 1
ATOM 2734 O O . THR A 1 342 ? -1.923 4.131 25.214 1.00 86.69 342 THR A O 1
ATOM 2737 N N . ILE A 1 343 ? -1.583 5.671 26.877 1.00 70.69 343 ILE A N 1
ATOM 2738 C CA . ILE A 1 343 ? -0.962 6.769 26.117 1.00 70.69 343 ILE A CA 1
ATOM 2739 C C . ILE A 1 343 ? -1.902 7.352 25.042 1.00 70.69 343 ILE A C 1
ATOM 2741 O O . ILE A 1 343 ? -2.537 6.607 24.307 1.00 70.69 343 ILE A O 1
ATOM 2745 N N . ALA A 1 344 ? -1.963 8.689 24.947 1.00 69.12 344 ALA A N 1
ATOM 2746 C CA . ALA A 1 344 ? -2.660 9.458 23.902 1.00 69.12 344 ALA A CA 1
ATOM 2747 C C . ALA A 1 344 ? -4.021 8.857 23.497 1.00 69.12 344 ALA A C 1
ATOM 2749 O O . ALA A 1 344 ? -4.139 8.177 22.483 1.00 69.12 344 ALA A O 1
ATOM 2750 N N . VAL A 1 345 ? -5.056 9.071 24.310 1.00 81.88 345 VAL A N 1
ATOM 2751 C CA . VAL A 1 345 ? -6.386 8.503 24.047 1.00 81.88 345 VAL A CA 1
ATOM 2752 C C . VAL A 1 345 ? -7.282 9.538 23.378 1.00 81.88 345 VAL A C 1
ATOM 2754 O O . VAL A 1 345 ? -7.442 10.639 23.894 1.00 81.88 345 VAL A O 1
ATOM 2757 N N . GLN A 1 346 ? -7.893 9.169 22.251 1.00 87.31 346 GLN A N 1
ATOM 2758 C CA . GLN A 1 346 ? -8.868 9.998 21.537 1.00 87.31 346 GLN A CA 1
ATOM 2759 C C . GLN A 1 346 ? -10.223 9.300 21.514 1.00 87.31 346 GLN A C 1
ATOM 2761 O O . GLN A 1 346 ? -10.332 8.156 21.068 1.00 87.31 346 GLN A O 1
ATOM 2766 N N . ALA A 1 347 ? -11.262 10.008 21.943 1.00 89.12 347 ALA A N 1
ATOM 2767 C CA . ALA A 1 347 ? -12.637 9.548 21.846 1.00 89.12 347 ALA A CA 1
ATOM 2768 C C . ALA A 1 347 ? -13.373 10.222 20.681 1.00 89.12 347 ALA A C 1
ATOM 2770 O O . ALA A 1 347 ? -13.079 11.351 20.285 1.00 89.12 347 ALA A O 1
ATOM 2771 N N . GLY A 1 348 ? -14.377 9.539 20.147 1.00 89.06 348 GLY A N 1
ATOM 2772 C CA . GLY A 1 348 ? -15.300 10.122 19.184 1.00 89.06 348 GLY A CA 1
ATOM 2773 C C . GLY A 1 348 ? -16.594 9.344 19.071 1.00 89.06 348 GLY A C 1
ATOM 2774 O O . GLY A 1 348 ? -16.713 8.241 19.601 1.00 89.06 348 GLY A O 1
ATOM 2775 N N . VAL A 1 349 ? -17.573 9.910 18.377 1.00 88.12 349 VAL A N 1
ATOM 2776 C CA . VAL A 1 349 ? -18.860 9.262 18.125 1.00 88.12 349 VAL A CA 1
ATOM 2777 C C . VAL A 1 349 ? -19.184 9.340 16.641 1.00 88.12 349 VAL A C 1
ATOM 2779 O O . VAL A 1 349 ? -18.972 10.373 16.013 1.00 88.12 349 VAL A O 1
ATOM 2782 N N . ASP A 1 350 ? -19.648 8.223 16.080 1.00 86.06 350 ASP A N 1
ATOM 2783 C CA . ASP A 1 350 ? -19.999 8.085 14.659 1.00 86.06 350 ASP A CA 1
ATOM 2784 C C . ASP A 1 350 ? -18.890 8.600 13.724 1.00 86.06 350 ASP A C 1
ATOM 2786 O O . ASP A 1 350 ? -19.078 9.469 12.876 1.00 86.06 350 ASP A O 1
ATOM 2790 N N . SER A 1 351 ? -17.675 8.091 13.951 1.00 82.06 351 SER A N 1
ATOM 2791 C CA . SER A 1 351 ? -16.466 8.458 13.201 1.00 82.06 351 SER A CA 1
ATOM 2792 C C . SER A 1 351 ? -16.018 9.922 13.327 1.00 82.06 351 SER A C 1
ATOM 2794 O O . SER A 1 351 ? -15.086 10.327 12.640 1.00 82.06 351 SER A O 1
ATOM 2796 N N . THR A 1 352 ? -16.623 10.701 14.227 1.00 85.50 352 THR A N 1
ATOM 2797 C CA . THR A 1 352 ? -16.263 12.102 14.471 1.00 85.50 352 THR A CA 1
ATOM 2798 C C . THR A 1 352 ? -15.571 12.243 15.829 1.00 85.50 352 THR A C 1
ATOM 2800 O O . THR A 1 352 ? -16.165 11.861 16.841 1.00 85.50 352 THR A O 1
ATOM 2803 N N . PRO A 1 353 ? -14.342 12.787 15.899 1.00 85.44 353 PRO A N 1
ATOM 2804 C CA . PRO A 1 353 ? -13.679 13.068 17.170 1.00 85.44 353 PRO A CA 1
ATOM 2805 C C . PRO A 1 353 ? -14.491 14.030 18.039 1.00 85.44 353 PRO A C 1
ATOM 2807 O O . PRO A 1 353 ? -15.064 15.002 17.537 1.00 85.44 353 PRO A O 1
ATOM 2810 N N . ILE A 1 354 ? -14.504 13.789 19.348 1.00 84.25 354 ILE A N 1
ATOM 2811 C CA . ILE A 1 354 ? -15.020 14.753 20.323 1.00 84.25 354 ILE A CA 1
ATOM 2812 C C . ILE A 1 354 ? -13.964 15.853 20.462 1.00 84.25 354 ILE A C 1
ATOM 2814 O O . ILE A 1 354 ? -12.851 15.592 20.906 1.00 84.25 354 ILE A O 1
ATOM 2818 N N . LYS A 1 355 ? -14.284 17.081 20.041 1.00 69.56 355 LYS A N 1
ATOM 2819 C CA . LYS A 1 355 ? -13.299 18.177 19.945 1.00 69.56 355 LYS A CA 1
ATOM 2820 C C . LYS A 1 355 ? -12.773 18.628 21.302 1.00 69.56 355 LYS A C 1
ATOM 2822 O O . LYS A 1 355 ? -11.656 19.120 21.389 1.00 69.56 355 LYS A O 1
ATOM 2827 N N . GLU A 1 356 ? -13.600 18.492 22.327 1.00 67.81 356 GLU A N 1
ATOM 2828 C CA . GLU A 1 356 ? -13.302 18.838 23.711 1.00 67.81 356 GLU A CA 1
ATOM 2829 C C . GLU A 1 356 ? -12.438 17.774 24.412 1.00 67.81 356 GLU A C 1
ATOM 2831 O O . GLU A 1 356 ? -12.044 17.977 25.555 1.00 67.81 356 GLU A O 1
ATOM 2836 N N . TRP A 1 357 ? -12.145 16.655 23.737 1.00 72.38 357 TRP A N 1
ATOM 2837 C CA . TRP A 1 357 ? -11.354 15.544 24.256 1.00 72.38 357 TRP A CA 1
ATOM 2838 C C . TRP A 1 357 ? -9.914 15.626 23.730 1.00 72.38 357 TRP A C 1
ATOM 2840 O O . TRP A 1 357 ? -9.625 15.174 22.619 1.00 72.38 357 TRP A O 1
ATOM 2850 N N . ASP A 1 358 ? -8.998 16.201 24.515 1.00 65.25 358 ASP A N 1
ATOM 2851 C CA . ASP A 1 358 ? -7.583 16.295 24.141 1.00 65.25 358 ASP A CA 1
ATOM 2852 C C . ASP A 1 358 ? -6.825 15.012 24.522 1.00 65.25 358 ASP A C 1
ATOM 2854 O O . ASP A 1 358 ? -6.879 14.530 25.654 1.00 65.25 358 ASP A O 1
ATOM 2858 N N . THR A 1 359 ? -6.052 14.465 23.581 1.00 66.44 359 THR A N 1
ATOM 2859 C CA . THR A 1 359 ? -5.117 13.358 23.846 1.00 66.44 359 THR A CA 1
ATOM 2860 C C . THR A 1 359 ? -4.118 13.667 24.968 1.00 66.44 359 THR A C 1
ATOM 2862 O O . THR A 1 359 ? -3.662 12.745 25.651 1.00 66.44 359 THR A O 1
ATOM 2865 N N . ALA A 1 360 ? -3.789 14.948 25.182 1.00 60.44 360 ALA A N 1
ATOM 2866 C CA . ALA A 1 360 ? -2.890 15.405 26.235 1.00 60.44 360 ALA A CA 1
ATOM 2867 C C . ALA A 1 360 ? -3.466 15.230 27.650 1.00 60.44 360 ALA A C 1
ATOM 2869 O O . ALA A 1 360 ? -2.688 15.082 28.593 1.00 60.44 360 ALA A O 1
ATOM 2870 N N . ASP A 1 361 ? -4.791 15.187 27.800 1.00 66.44 361 ASP A N 1
ATOM 2871 C CA . ASP A 1 361 ? -5.443 15.049 29.106 1.00 66.44 361 ASP A CA 1
ATOM 2872 C C . ASP A 1 361 ? -5.383 13.608 29.644 1.00 66.44 361 ASP A C 1
ATOM 2874 O O . ASP A 1 361 ? -5.494 13.395 30.847 1.00 66.44 361 ASP A O 1
ATOM 2878 N N . HIS A 1 362 ? -5.104 12.617 28.786 1.00 74.00 362 HIS A N 1
ATOM 2879 C CA . HIS A 1 362 ? -5.114 11.188 29.138 1.00 74.00 362 HIS A CA 1
ATOM 2880 C C . HIS A 1 362 ? -3.759 10.499 28.930 1.00 74.00 362 HIS A C 1
ATOM 2882 O O . HIS A 1 362 ? -3.675 9.337 28.517 1.00 74.00 362 HIS A O 1
ATOM 2888 N N . GLN A 1 363 ? -2.661 11.204 29.216 1.00 65.25 363 GLN A N 1
ATOM 2889 C CA . GLN A 1 363 ? -1.299 10.679 29.030 1.00 65.25 363 GLN A CA 1
ATOM 2890 C C . GLN A 1 363 ? -1.007 9.414 29.852 1.00 65.25 363 GLN A C 1
ATOM 2892 O O . GLN A 1 363 ? -0.225 8.568 29.415 1.00 65.25 363 GLN A O 1
ATOM 2897 N N . ASN A 1 364 ? -1.673 9.245 30.998 1.00 70.31 364 ASN A N 1
ATOM 2898 C CA . ASN A 1 364 ? -1.527 8.071 31.866 1.00 70.31 364 ASN A CA 1
ATOM 2899 C C . ASN A 1 364 ? -2.371 6.862 31.412 1.00 70.31 364 ASN A C 1
ATOM 2901 O O . ASN A 1 364 ? -2.327 5.805 32.044 1.00 70.31 364 ASN A O 1
ATOM 2905 N N . GLY A 1 365 ? -3.106 6.994 30.302 1.00 80.94 365 GLY A N 1
ATOM 2906 C CA . GLY A 1 365 ? -4.057 6.001 29.816 1.00 80.94 365 GLY A CA 1
ATOM 2907 C C . GLY A 1 365 ? -5.484 6.246 30.302 1.00 80.94 365 GLY A C 1
ATOM 2908 O O . GLY A 1 365 ? -5.749 7.146 31.091 1.00 80.94 365 GLY A O 1
ATOM 2909 N N . LEU A 1 366 ? -6.409 5.424 29.811 1.00 88.75 366 LEU A N 1
ATOM 2910 C CA . LEU A 1 366 ? -7.837 5.515 30.095 1.00 88.75 366 LEU A CA 1
ATOM 2911 C C . LEU A 1 366 ? -8.381 4.135 30.461 1.00 88.75 366 LEU A C 1
ATOM 2913 O O . LEU A 1 366 ? -8.163 3.154 29.744 1.00 88.75 366 LEU A O 1
ATOM 2917 N N . MET A 1 367 ? -9.126 4.062 31.563 1.00 93.00 367 MET A N 1
ATOM 2918 C CA . MET A 1 367 ? -9.885 2.869 31.926 1.00 93.00 367 MET A CA 1
ATOM 2919 C C . MET A 1 367 ? -11.308 2.974 31.381 1.00 93.00 367 MET A C 1
ATOM 2921 O O . MET A 1 367 ? -12.058 3.862 31.775 1.00 93.00 367 MET A O 1
ATOM 2925 N N . GLY A 1 368 ? -11.693 2.044 30.513 1.00 93.75 368 GLY A N 1
ATOM 2926 C CA . GLY A 1 368 ? -13.059 1.862 30.040 1.00 93.75 368 GLY A CA 1
ATOM 2927 C C . GLY A 1 368 ? -13.805 0.814 30.852 1.00 93.75 368 GLY A C 1
ATOM 2928 O O . GLY A 1 368 ? -13.364 -0.334 30.906 1.00 93.75 368 GLY A O 1
ATOM 2929 N N . LEU A 1 369 ? -14.955 1.168 31.425 1.00 93.94 369 LEU A N 1
ATOM 2930 C CA . LEU A 1 369 ? -15.928 0.210 31.961 1.00 93.94 369 LEU A CA 1
ATOM 2931 C C . LEU A 1 369 ? -17.063 0.032 30.955 1.00 93.94 369 LEU A C 1
ATOM 2933 O O . LEU A 1 369 ? -17.706 1.010 30.592 1.00 93.94 369 LEU A O 1
ATOM 2937 N N . LEU A 1 370 ? -17.324 -1.205 30.539 1.00 92.75 370 LEU A N 1
ATOM 2938 C CA . LEU A 1 370 ? -18.380 -1.545 29.589 1.00 92.75 370 LEU A CA 1
ATOM 2939 C C . LEU A 1 370 ? -19.576 -2.105 30.353 1.00 92.75 370 LEU A C 1
ATOM 2941 O O . LEU A 1 370 ? -19.519 -3.217 30.888 1.00 92.75 370 LEU A O 1
ATOM 2945 N N . SER A 1 371 ? -20.663 -1.346 30.427 1.00 89.75 371 SER A N 1
ATOM 2946 C CA . SER A 1 371 ? -21.913 -1.834 31.006 1.00 89.75 371 SER A CA 1
ATOM 2947 C C . SER A 1 371 ? -23.091 -0.951 30.629 1.00 89.75 371 SER A C 1
ATOM 2949 O O . SER A 1 371 ? -22.944 0.239 30.379 1.00 89.75 371 SER A O 1
ATOM 2951 N N . VAL A 1 372 ? -24.288 -1.528 30.646 1.00 85.69 372 VAL A N 1
ATOM 2952 C CA . VAL A 1 372 ? -25.534 -0.774 30.496 1.00 85.69 372 VAL A CA 1
ATOM 2953 C C . VAL A 1 372 ? -26.193 -0.668 31.876 1.00 85.69 372 VAL A C 1
ATOM 2955 O O . VAL A 1 372 ? -26.197 -1.664 32.609 1.00 85.69 372 VAL A O 1
ATOM 2958 N N . PRO A 1 373 ? -26.735 0.501 32.265 1.00 81.88 373 PRO A N 1
ATOM 2959 C CA . PRO A 1 373 ? -27.540 0.623 33.476 1.00 81.88 373 PRO A CA 1
ATOM 2960 C C . PRO A 1 373 ? -28.675 -0.405 33.513 1.00 81.88 373 PRO A C 1
ATOM 2962 O O . PRO A 1 373 ? -29.267 -0.717 32.479 1.00 81.88 373 PRO A O 1
ATOM 2965 N N . LEU A 1 374 ? -29.005 -0.899 34.710 1.00 79.69 374 LEU A N 1
ATOM 2966 C CA . LEU A 1 374 ? -29.952 -2.005 34.895 1.00 79.69 374 LEU A CA 1
ATOM 2967 C C . LEU A 1 374 ? -31.312 -1.743 34.226 1.00 79.69 374 LEU A C 1
ATOM 2969 O O . LEU A 1 374 ? -31.829 -2.605 33.518 1.00 79.69 374 LEU A O 1
ATOM 2973 N N . ASP A 1 375 ? -31.837 -0.526 34.377 1.00 79.69 375 ASP A N 1
ATOM 2974 C CA . ASP A 1 375 ? -33.128 -0.101 33.818 1.00 79.69 375 ASP A CA 1
ATOM 2975 C C . ASP A 1 375 ? -33.156 -0.075 32.276 1.00 79.69 375 ASP A C 1
ATOM 2977 O O . ASP A 1 375 ? -34.227 -0.007 31.676 1.00 79.69 375 ASP A O 1
ATOM 2981 N N . TYR A 1 376 ? -31.987 -0.128 31.630 1.00 79.00 376 TYR A N 1
ATOM 2982 C CA . TYR A 1 376 ? -31.807 0.004 30.181 1.00 79.00 376 TYR A CA 1
ATOM 2983 C C . TYR A 1 376 ? -31.206 -1.251 29.536 1.00 79.00 376 TYR A C 1
ATOM 2985 O O . TYR A 1 376 ? -30.911 -1.259 28.339 1.00 79.00 376 TYR A O 1
ATOM 2993 N N . LYS A 1 377 ? -31.048 -2.336 30.303 1.00 72.06 377 LYS A N 1
ATOM 2994 C CA . LYS A 1 377 ? -30.430 -3.586 29.842 1.00 72.06 377 LYS A CA 1
ATOM 2995 C C . LYS A 1 377 ? -31.093 -4.159 28.584 1.00 72.06 377 LYS A C 1
ATOM 2997 O O . LYS A 1 377 ? -30.395 -4.639 27.694 1.00 72.06 377 LYS A O 1
ATOM 3002 N N . ASP A 1 378 ? -32.420 -4.071 28.500 1.00 68.81 378 ASP A N 1
ATOM 3003 C CA . ASP A 1 378 ? -33.200 -4.636 27.392 1.00 68.81 378 ASP A CA 1
ATOM 3004 C C . ASP A 1 378 ? -33.293 -3.697 26.176 1.00 68.81 378 ASP A C 1
ATOM 3006 O O . ASP A 1 378 ? -33.387 -4.167 25.041 1.00 68.81 378 ASP A O 1
ATOM 3010 N N . SER A 1 379 ? -33.252 -2.372 26.383 1.00 69.00 379 SER A N 1
ATOM 3011 C CA . SER A 1 379 ? -33.299 -1.390 25.288 1.00 69.00 379 SER A CA 1
ATOM 3012 C C . SER A 1 379 ? -31.936 -1.217 24.612 1.00 69.00 379 SER A C 1
ATOM 3014 O O . SER A 1 379 ? -31.865 -0.966 23.408 1.00 69.00 379 SER A O 1
ATOM 3016 N N . GLY A 1 380 ? -30.846 -1.353 25.377 1.00 66.38 380 GLY A N 1
ATOM 3017 C CA . GLY A 1 380 ? -29.467 -1.188 24.911 1.00 66.38 380 GLY A CA 1
ATOM 3018 C C . GLY A 1 380 ? -29.108 0.232 24.459 1.00 66.38 380 GLY A C 1
ATOM 3019 O O . GLY A 1 380 ? -28.040 0.421 23.886 1.00 66.38 380 GLY A O 1
ATOM 3020 N N . MET A 1 381 ? -29.992 1.207 24.679 1.00 79.31 381 MET A N 1
ATOM 3021 C CA . MET A 1 381 ? -29.780 2.631 24.428 1.00 79.31 381 MET A CA 1
ATOM 3022 C C . MET A 1 381 ? -30.256 3.396 25.656 1.00 79.31 381 MET A C 1
ATOM 3024 O O . MET A 1 381 ? -31.416 3.259 26.052 1.00 79.31 381 MET A O 1
ATOM 3028 N N . VAL A 1 382 ? -29.362 4.175 26.261 1.00 85.25 382 VAL A N 1
ATOM 3029 C CA . VAL A 1 382 ? -29.656 4.951 27.468 1.00 85.25 382 VAL A CA 1
ATOM 3030 C C . VAL A 1 382 ? -30.147 6.330 27.043 1.00 85.25 382 VAL A C 1
ATOM 3032 O O . VAL A 1 382 ? -29.437 7.053 26.352 1.00 85.25 382 VAL A O 1
ATOM 3035 N N . ASP A 1 383 ? -31.371 6.692 27.410 1.00 87.38 383 ASP A N 1
ATOM 3036 C CA . ASP A 1 383 ? -31.934 8.011 27.105 1.00 87.38 383 ASP A CA 1
ATOM 3037 C C . ASP A 1 383 ? -31.585 9.052 28.182 1.00 87.38 383 ASP A C 1
ATOM 3039 O O . ASP A 1 383 ? -31.055 8.744 29.253 1.00 87.38 383 ASP A O 1
ATOM 3043 N N . LYS A 1 384 ? -31.905 10.320 27.906 1.00 85.94 384 LYS A N 1
ATOM 3044 C CA . LYS A 1 384 ? -31.686 11.423 28.852 1.00 85.94 384 LYS A CA 1
ATOM 3045 C C . LYS A 1 384 ? -32.547 11.342 30.111 1.00 85.94 384 LYS A C 1
ATOM 3047 O O . LYS A 1 384 ? -32.200 11.979 31.108 1.00 85.94 384 LYS A O 1
ATOM 3052 N N . ASP A 1 385 ? -33.632 10.565 30.109 1.00 87.38 385 ASP A N 1
ATOM 3053 C CA . ASP A 1 385 ? -34.454 10.392 31.310 1.00 87.38 385 ASP A CA 1
ATOM 3054 C C . ASP A 1 385 ? -33.656 9.692 32.412 1.00 87.38 385 ASP A C 1
ATOM 3056 O O . ASP A 1 385 ? -33.935 9.898 33.594 1.00 87.38 385 ASP A O 1
ATOM 3060 N N . TYR A 1 386 ? -32.618 8.931 32.053 1.00 88.50 386 TYR A N 1
ATOM 3061 C CA . TYR A 1 386 ? -31.692 8.340 33.011 1.00 88.50 386 TYR A CA 1
ATOM 3062 C C . TYR A 1 386 ? -31.000 9.390 33.896 1.00 88.50 386 TYR A C 1
ATOM 3064 O O . TYR A 1 386 ? -30.926 9.209 35.113 1.00 88.50 386 TYR A O 1
ATOM 3072 N N . LEU A 1 387 ? -30.576 10.529 33.325 1.00 88.44 387 LEU A N 1
ATOM 3073 C CA . LEU A 1 387 ? -29.993 11.639 34.093 1.00 88.44 387 LEU A CA 1
ATOM 3074 C C . LEU A 1 387 ? -30.990 12.198 35.108 1.00 88.44 387 LEU A C 1
ATOM 3076 O O . LEU A 1 387 ? -30.642 12.431 36.265 1.00 88.44 387 LEU A O 1
ATOM 3080 N N . GLN A 1 388 ? -32.242 12.388 34.684 1.00 86.75 388 GLN A N 1
ATOM 3081 C CA . GLN A 1 388 ? -33.289 12.965 35.526 1.00 86.75 388 GLN A CA 1
ATOM 3082 C C . GLN A 1 388 ? -33.705 12.014 36.651 1.00 86.75 388 GLN A C 1
ATOM 3084 O O . GLN A 1 388 ? -33.804 12.440 37.801 1.00 86.75 388 GLN A O 1
ATOM 3089 N N . LYS A 1 389 ? -33.909 10.727 36.339 1.00 87.12 389 LYS A N 1
ATOM 3090 C CA . LYS A 1 389 ? -34.276 9.686 37.314 1.00 87.12 389 LYS A CA 1
ATOM 3091 C C . LYS A 1 389 ? -33.185 9.483 38.363 1.00 87.12 389 LYS A C 1
ATOM 3093 O O . LYS A 1 389 ? -33.500 9.332 39.540 1.00 87.12 389 LYS A O 1
ATOM 3098 N N . GLY A 1 390 ? -31.920 9.494 37.939 1.00 85.56 390 GLY A N 1
ATOM 3099 C CA . GLY A 1 390 ? -30.766 9.351 38.826 1.00 85.56 390 GLY A CA 1
ATOM 3100 C C . GLY A 1 390 ? -30.363 10.634 39.555 1.00 85.56 390 GLY A C 1
ATOM 3101 O O . GLY A 1 390 ? -29.575 10.574 40.496 1.00 85.56 390 GLY A O 1
ATOM 3102 N N . GLY A 1 391 ? -30.885 11.793 39.138 1.00 89.69 391 GLY A N 1
ATOM 3103 C CA . GLY A 1 391 ? -30.470 13.096 39.656 1.00 89.69 391 GLY A CA 1
ATOM 3104 C C . GLY A 1 391 ? -29.009 13.437 39.346 1.00 89.69 391 GLY A C 1
ATOM 3105 O O . GLY A 1 391 ? -28.406 14.205 40.088 1.00 89.69 391 GLY A O 1
ATOM 3106 N N . PHE A 1 392 ? -28.431 12.860 38.287 1.00 92.88 392 PHE A N 1
ATOM 3107 C CA . PHE A 1 392 ? -27.010 12.996 37.967 1.00 92.88 392 PHE A CA 1
ATOM 3108 C C . PHE A 1 392 ? -26.693 14.384 37.404 1.00 92.88 392 PHE A C 1
ATOM 3110 O O . PHE A 1 392 ? -27.337 14.844 36.458 1.00 92.88 392 PHE A O 1
ATOM 3117 N N . LYS A 1 393 ? -25.677 15.044 37.968 1.00 92.75 393 LYS A N 1
ATOM 3118 C CA . LYS A 1 393 ? -25.193 16.356 37.528 1.00 92.75 393 LYS A CA 1
ATOM 3119 C C . LYS A 1 393 ? -23.673 16.380 37.481 1.00 92.75 393 LYS A C 1
ATOM 3121 O O . LYS A 1 393 ? -23.012 15.804 38.342 1.00 92.75 393 LYS A O 1
ATOM 3126 N N . ILE A 1 394 ? -23.137 17.084 36.487 1.00 94.38 394 ILE A N 1
ATOM 3127 C CA . ILE A 1 394 ? -21.699 17.332 36.378 1.00 94.38 394 ILE A CA 1
ATOM 3128 C C . ILE A 1 394 ? -21.210 18.056 37.645 1.00 94.38 394 ILE A C 1
ATOM 3130 O O . ILE A 1 394 ? -21.835 19.014 38.103 1.00 94.38 394 ILE A O 1
ATOM 3134 N N . GLY A 1 395 ? -20.102 17.578 38.207 1.00 94.19 395 GLY A N 1
ATOM 3135 C CA . GLY A 1 395 ? -19.484 18.048 39.445 1.00 94.19 395 GLY A CA 1
ATOM 3136 C C . GLY A 1 395 ? -19.985 17.366 40.722 1.00 94.19 395 GLY A C 1
ATOM 3137 O O . GLY A 1 395 ? -19.459 17.656 41.796 1.00 94.19 395 GLY A O 1
ATOM 3138 N N . GLU A 1 396 ? -20.980 16.476 40.644 1.00 95.81 396 GLU A N 1
ATOM 3139 C CA . GLU A 1 396 ? -21.508 15.753 41.806 1.00 95.81 396 GLU A CA 1
ATOM 3140 C C . GLU A 1 396 ? -20.992 14.308 41.877 1.00 95.81 396 GLU A C 1
ATOM 3142 O O . GLU A 1 396 ? -20.737 13.649 40.866 1.00 95.81 396 GLU A O 1
ATOM 3147 N N . ASN A 1 397 ? -20.862 13.794 43.103 1.00 96.19 397 ASN A N 1
ATOM 3148 C CA . ASN A 1 397 ? -20.537 12.390 43.333 1.00 96.19 397 ASN A CA 1
ATOM 3149 C C . ASN A 1 397 ? -21.759 11.510 43.073 1.00 96.19 397 ASN A C 1
ATOM 3151 O O . ASN A 1 397 ? -22.797 11.669 43.719 1.00 96.19 397 ASN A O 1
ATOM 3155 N N . ILE A 1 398 ? -21.602 10.535 42.185 1.00 95.12 398 ILE A N 1
ATOM 3156 C CA . ILE A 1 398 ? -22.630 9.553 41.857 1.00 95.12 398 ILE A CA 1
ATOM 3157 C C . ILE A 1 398 ? -22.270 8.180 42.431 1.00 95.12 398 ILE A C 1
ATOM 3159 O O . ILE A 1 398 ? -21.104 7.853 42.660 1.00 95.12 398 ILE A O 1
ATOM 3163 N N . SER A 1 399 ? -23.291 7.362 42.674 1.00 93.12 399 SER A N 1
ATOM 3164 C CA . SER A 1 399 ? -23.146 5.961 43.069 1.00 93.12 399 SER A CA 1
ATOM 3165 C C . SER A 1 399 ? -24.229 5.156 42.374 1.00 93.12 399 SER A C 1
ATOM 3167 O O . SER A 1 399 ? -25.402 5.289 42.716 1.00 93.12 399 SER A O 1
ATOM 3169 N N . VAL A 1 400 ? -23.840 4.313 41.423 1.00 90.38 400 VAL A N 1
ATOM 3170 C CA . VAL A 1 400 ? -24.771 3.533 40.610 1.00 90.38 400 VAL A CA 1
ATOM 3171 C C . VAL A 1 400 ? -24.520 2.045 40.785 1.00 90.38 400 VAL A C 1
ATOM 3173 O O . VAL A 1 400 ? -23.382 1.586 40.722 1.00 90.38 400 VAL A O 1
ATOM 3176 N N . GLN A 1 401 ? -25.596 1.291 40.993 1.00 87.12 401 GLN A N 1
ATOM 3177 C CA . GLN A 1 401 ? -25.571 -0.166 40.994 1.00 87.12 401 GLN A CA 1
ATOM 3178 C C . GLN A 1 401 ? -25.894 -0.694 39.593 1.00 87.12 401 GLN A C 1
ATOM 3180 O O . GLN A 1 401 ? -26.869 -0.281 38.967 1.00 87.12 401 GLN A O 1
ATOM 3185 N N . LEU A 1 402 ? -25.059 -1.608 39.117 1.00 84.12 402 LEU A N 1
ATOM 3186 C CA . LEU A 1 402 ? -25.189 -2.320 37.853 1.00 84.12 402 LEU A CA 1
ATOM 3187 C C . LEU A 1 402 ? -25.672 -3.751 38.098 1.00 84.12 402 LEU A C 1
ATOM 3189 O O . LEU A 1 402 ? -25.822 -4.201 39.236 1.00 84.12 402 LEU A O 1
ATOM 3193 N N . ASP A 1 403 ? -25.860 -4.489 37.008 1.00 72.38 403 ASP A N 1
ATOM 3194 C CA . ASP A 1 403 ? -26.046 -5.936 37.058 1.00 72.38 403 ASP A CA 1
ATOM 3195 C C . ASP A 1 403 ? -24.912 -6.658 37.807 1.00 72.38 403 ASP A C 1
ATOM 3197 O O . ASP A 1 403 ? -23.759 -6.219 37.825 1.00 72.38 403 ASP A O 1
ATOM 3201 N N . ASN A 1 404 ? -25.243 -7.823 38.376 1.00 71.19 404 ASN A N 1
ATOM 3202 C CA . ASN A 1 404 ? -24.334 -8.677 39.150 1.00 71.19 404 ASN A CA 1
ATOM 3203 C C . ASN A 1 404 ? -23.739 -8.000 40.398 1.00 71.19 404 ASN A C 1
ATOM 3205 O O . ASN A 1 404 ? -22.608 -8.301 40.759 1.00 71.19 404 ASN A O 1
ATOM 3209 N N . ASP A 1 405 ? -24.464 -7.089 41.051 1.00 78.50 405 ASP A N 1
ATOM 3210 C CA . ASP A 1 405 ? -24.017 -6.401 42.275 1.00 78.50 405 ASP A CA 1
ATOM 3211 C C . ASP A 1 405 ? -22.709 -5.598 42.112 1.00 78.50 405 ASP A C 1
ATOM 3213 O O . ASP A 1 405 ? -21.981 -5.373 43.083 1.00 78.50 405 ASP A O 1
ATOM 3217 N N . VAL A 1 406 ? -22.398 -5.148 40.889 1.00 87.62 406 VAL A N 1
ATOM 3218 C CA . VAL A 1 406 ? -21.279 -4.227 40.645 1.00 87.62 406 VAL A CA 1
ATOM 3219 C C . VAL A 1 406 ? -21.727 -2.803 40.964 1.00 87.62 406 VAL A C 1
ATOM 3221 O O . VAL A 1 406 ? -22.756 -2.353 40.472 1.00 87.62 406 VAL A O 1
ATOM 3224 N N . ILE A 1 407 ? -20.962 -2.069 41.771 1.00 90.62 407 ILE A N 1
ATOM 3225 C CA . ILE A 1 407 ? -21.255 -0.671 42.113 1.00 90.62 407 ILE A CA 1
ATOM 3226 C C . ILE A 1 407 ? -20.158 0.225 41.548 1.00 90.62 407 ILE A C 1
ATOM 3228 O O . ILE A 1 407 ? -18.976 -0.002 41.805 1.00 90.62 407 ILE A O 1
ATOM 3232 N N . VAL A 1 408 ? -20.557 1.269 40.826 1.00 93.69 408 VAL A N 1
ATOM 3233 C CA . VAL A 1 408 ? -19.670 2.306 40.290 1.00 93.69 408 VAL A CA 1
ATOM 3234 C C . VAL A 1 408 ? -19.898 3.595 41.065 1.00 93.69 408 VAL A C 1
ATOM 3236 O O . VAL A 1 408 ? -21.033 4.049 41.207 1.00 93.69 408 VAL A O 1
ATOM 3239 N N . LYS A 1 409 ? -18.823 4.183 41.583 1.00 95.12 409 LYS A N 1
ATOM 3240 C CA . LYS A 1 409 ? -18.831 5.470 42.288 1.00 95.12 409 LYS A CA 1
ATOM 3241 C C . LYS A 1 409 ? -17.811 6.411 41.666 1.00 95.12 409 LYS A C 1
ATOM 3243 O O . LYS A 1 409 ? -16.825 5.935 41.116 1.00 95.12 409 LYS A O 1
ATOM 3248 N N . GLY A 1 410 ? -18.022 7.714 41.791 1.00 95.81 410 GLY A N 1
ATOM 3249 C CA . GLY A 1 410 ? -17.057 8.734 41.375 1.00 95.81 410 GLY A CA 1
ATOM 3250 C C . GLY A 1 410 ? -17.710 10.099 41.195 1.00 95.81 410 GLY A C 1
ATOM 3251 O O . GLY A 1 410 ? -18.937 10.210 41.244 1.00 95.81 410 GLY A O 1
ATOM 3252 N N . CYS A 1 411 ? -16.896 11.125 40.975 1.00 96.12 411 CYS A N 1
ATOM 3253 C CA . CYS A 1 411 ? -17.365 12.461 40.625 1.00 96.12 411 CYS A CA 1
ATOM 3254 C C . CYS A 1 411 ? -17.665 12.517 39.124 1.00 96.12 411 CYS A C 1
ATOM 3256 O O . CYS A 1 411 ? -16.774 12.259 38.314 1.00 96.12 411 CYS A O 1
ATOM 3258 N N . LEU A 1 412 ? -18.907 12.831 38.745 1.00 95.38 412 LEU A N 1
ATOM 3259 C CA . LEU A 1 412 ? -19.300 12.947 37.341 1.00 95.38 412 LEU A CA 1
ATOM 3260 C C . LEU A 1 412 ? -18.662 14.193 36.728 1.00 95.38 412 LEU A C 1
ATOM 3262 O O . LEU A 1 412 ? -19.082 15.308 37.020 1.00 95.38 412 LEU A O 1
ATOM 3266 N N . PHE A 1 413 ? -17.641 14.010 35.898 1.00 92.12 413 PHE A N 1
ATOM 3267 C CA . PHE A 1 413 ? -16.894 15.110 35.297 1.00 92.12 413 PHE A CA 1
ATOM 3268 C C . PHE A 1 413 ? -17.479 15.537 33.952 1.00 92.12 413 PHE A C 1
ATOM 3270 O O . PHE A 1 413 ? -17.576 16.733 33.700 1.00 92.12 413 PHE A O 1
ATOM 3277 N N . ASP A 1 414 ? -17.896 14.581 33.119 1.00 90.81 414 ASP A N 1
ATOM 3278 C CA . ASP A 1 414 ? -18.497 14.880 31.816 1.00 90.81 414 ASP A CA 1
ATOM 3279 C C . ASP A 1 414 ? -19.504 13.804 31.373 1.00 90.81 414 ASP A C 1
ATOM 3281 O O . ASP A 1 414 ? -19.505 12.675 31.881 1.00 90.81 414 ASP A O 1
ATOM 3285 N N . ILE A 1 415 ? -20.378 14.166 30.433 1.00 90.25 415 ILE A N 1
ATOM 3286 C CA . ILE A 1 415 ? -21.418 13.308 29.857 1.00 90.25 415 ILE A CA 1
ATOM 3287 C C . ILE A 1 415 ? -21.344 13.413 28.336 1.00 90.25 415 ILE A C 1
ATOM 3289 O O . ILE A 1 415 ? -21.496 14.497 27.778 1.00 90.25 415 ILE A O 1
ATOM 3293 N N . TYR A 1 416 ? -21.216 12.272 27.660 1.00 88.00 416 TYR A N 1
ATOM 3294 C CA . TYR A 1 416 ? -21.196 12.233 26.200 1.00 88.00 416 TYR A CA 1
ATOM 3295 C C . TYR A 1 416 ? -22.530 11.755 25.665 1.00 88.00 416 TYR A C 1
ATOM 3297 O O . TYR A 1 416 ? -23.061 10.723 26.081 1.00 88.00 416 TYR A O 1
ATOM 3305 N N . GLU A 1 417 ? -23.063 12.511 24.714 1.00 88.56 417 GLU A N 1
ATOM 3306 C CA . GLU A 1 417 ? -24.379 12.288 24.135 1.00 88.56 417 GLU A CA 1
ATOM 3307 C C . GLU A 1 417 ? -24.300 12.317 22.611 1.00 88.56 417 GLU A C 1
ATOM 3309 O O . GLU A 1 417 ? -23.552 13.100 22.027 1.00 88.56 417 GLU A O 1
ATOM 3314 N N . PHE A 1 418 ? -25.116 11.495 21.957 1.00 86.38 418 PHE A N 1
ATOM 3315 C CA . PHE A 1 418 ? -25.245 11.495 20.504 1.00 86.38 418 PHE A CA 1
ATOM 3316 C C . PHE A 1 418 ? -26.670 11.129 20.099 1.00 86.38 418 PHE A C 1
ATOM 3318 O O . PHE A 1 418 ? -27.248 10.187 20.640 1.00 86.38 418 PHE A O 1
ATOM 3325 N N . GLU A 1 419 ? -27.251 11.927 19.199 1.00 86.38 419 GLU A N 1
ATOM 3326 C CA . GLU A 1 419 ? -28.631 11.781 18.702 1.00 86.38 419 GLU A CA 1
ATOM 3327 C C . GLU A 1 419 ? -29.698 11.594 19.804 1.00 86.38 419 GLU A C 1
ATOM 3329 O O . GLU A 1 419 ? -30.702 10.913 19.621 1.00 86.38 419 GLU A O 1
ATOM 3334 N N . GLY A 1 420 ? -29.503 12.229 20.966 1.00 84.31 420 GLY A N 1
ATOM 3335 C CA . GLY A 1 420 ? -30.445 12.171 22.091 1.00 84.31 420 GLY A CA 1
ATOM 3336 C C . GLY A 1 420 ? -30.248 10.994 23.054 1.00 84.31 420 GLY A C 1
ATOM 3337 O O . GLY A 1 420 ? -30.984 10.908 24.037 1.00 84.31 420 GLY A O 1
ATOM 3338 N N . TYR A 1 421 ? -29.241 10.148 22.824 1.00 88.56 421 TYR A N 1
ATOM 3339 C CA . TYR A 1 421 ? -28.870 9.034 23.696 1.00 88.56 421 TYR A CA 1
ATOM 3340 C C . TYR A 1 421 ? -27.535 9.289 24.396 1.00 88.56 421 TYR A C 1
ATOM 3342 O O . TYR A 1 421 ? -26.606 9.850 23.810 1.00 88.56 421 TYR A O 1
ATOM 3350 N N . LEU A 1 422 ? -27.438 8.853 25.649 1.00 90.12 422 LEU A N 1
ATOM 3351 C CA . LEU A 1 422 ? -26.212 8.884 26.433 1.00 90.12 422 LEU A CA 1
ATOM 3352 C C . LEU A 1 422 ? -25.277 7.769 25.955 1.00 90.12 422 LEU A C 1
ATOM 3354 O O . LEU A 1 422 ? -25.667 6.602 25.884 1.00 90.12 422 LEU A O 1
ATOM 3358 N N . GLN A 1 423 ? -24.037 8.139 25.657 1.00 90.12 423 GLN A N 1
ATOM 3359 C CA . GLN A 1 423 ? -22.996 7.239 25.164 1.00 90.12 423 GLN A CA 1
ATOM 3360 C C . GLN A 1 423 ? -22.079 6.771 26.289 1.00 90.12 423 GLN A C 1
ATOM 3362 O O . GLN A 1 423 ? -21.711 5.595 26.356 1.00 90.12 423 GLN A O 1
ATOM 3367 N N . SER A 1 424 ? -21.722 7.691 27.181 1.00 91.56 424 SER A N 1
ATOM 3368 C CA . SER A 1 424 ? -20.849 7.408 28.310 1.00 91.56 424 SER A CA 1
ATOM 3369 C C . SER A 1 424 ? -20.925 8.486 29.385 1.00 91.56 424 SER A C 1
ATOM 3371 O O . SER A 1 424 ? -21.317 9.629 29.132 1.00 91.56 424 SER A O 1
ATOM 3373 N N . PHE A 1 425 ? -20.489 8.113 30.586 1.00 93.31 425 PHE A N 1
ATOM 3374 C CA . PHE A 1 425 ? -20.077 9.042 31.633 1.00 93.31 425 PHE A CA 1
ATOM 3375 C C . PHE A 1 425 ? -18.564 9.041 31.759 1.00 93.31 425 PHE A C 1
ATOM 3377 O O . PHE A 1 425 ? -17.920 7.996 31.670 1.00 93.31 425 PHE A O 1
ATOM 3384 N N . TYR A 1 426 ? -18.004 10.205 32.052 1.00 91.75 426 TYR A N 1
ATOM 3385 C CA . TYR A 1 426 ? -16.611 10.336 32.426 1.00 91.75 426 TYR A CA 1
ATOM 3386 C C . TYR A 1 426 ? -16.511 10.736 33.894 1.00 91.75 426 TYR A C 1
ATOM 3388 O O . TYR A 1 426 ? -17.044 11.766 34.310 1.00 91.75 426 TYR A O 1
ATOM 3396 N N . LEU A 1 427 ? -15.895 9.868 34.694 1.00 93.81 427 LEU A N 1
ATOM 3397 C CA . LEU A 1 427 ? -15.821 9.989 36.144 1.00 93.81 427 LEU A CA 1
ATOM 3398 C C . LEU A 1 427 ? -14.379 10.232 36.589 1.00 93.81 427 LEU A C 1
ATOM 3400 O O . LEU A 1 427 ? -13.464 9.563 36.111 1.00 93.81 427 LEU A O 1
ATOM 3404 N N . LYS A 1 428 ? -14.199 11.125 37.564 1.00 92.19 428 LYS A N 1
ATOM 3405 C CA . LYS A 1 428 ? -12.936 11.309 38.291 1.00 92.19 428 LYS A CA 1
ATOM 3406 C C . LYS A 1 428 ? -13.030 10.735 39.699 1.00 92.19 428 LYS A C 1
ATOM 3408 O O . LYS A 1 428 ? -14.120 10.694 40.273 1.00 92.19 428 LYS A O 1
ATOM 3413 N N . GLU A 1 429 ? -11.893 10.298 40.239 1.00 93.44 429 GLU A N 1
ATOM 3414 C CA . GLU A 1 429 ? -11.800 9.637 41.553 1.00 93.44 429 GLU A CA 1
ATOM 3415 C C . GLU A 1 429 ? -12.788 8.461 41.655 1.00 93.44 429 GLU A C 1
ATOM 3417 O O . GLU A 1 429 ? -13.564 8.314 42.605 1.00 93.44 429 GLU A O 1
ATOM 3422 N N . ALA A 1 430 ? -12.816 7.654 40.598 1.00 93.75 430 ALA A N 1
ATOM 3423 C CA . ALA A 1 430 ? -13.797 6.611 40.418 1.00 93.75 430 ALA A CA 1
ATOM 3424 C C . ALA A 1 430 ? -13.416 5.327 41.162 1.00 93.75 430 ALA A C 1
ATOM 3426 O O . ALA A 1 430 ? -12.250 4.969 41.312 1.00 93.75 430 ALA A O 1
ATOM 3427 N N . LYS A 1 431 ? -14.431 4.580 41.583 1.00 94.44 431 LYS A N 1
ATOM 3428 C CA . LYS A 1 431 ? -14.290 3.289 42.250 1.00 94.44 431 LYS A CA 1
ATOM 3429 C C . LYS A 1 431 ? -15.268 2.287 41.660 1.00 94.44 431 LYS A C 1
ATOM 3431 O O . LYS A 1 431 ? -16.468 2.555 41.595 1.00 94.44 431 LYS A O 1
ATOM 3436 N N . ILE A 1 432 ? -14.761 1.108 41.309 1.00 93.06 432 ILE A N 1
ATOM 3437 C CA . ILE A 1 432 ? -15.572 -0.055 40.938 1.00 93.06 432 ILE A CA 1
ATOM 3438 C C . ILE A 1 432 ? -15.511 -1.071 42.076 1.00 93.06 432 ILE A C 1
ATOM 3440 O O . ILE A 1 432 ? -14.434 -1.528 42.464 1.00 93.06 432 ILE A O 1
ATOM 3444 N N . ILE A 1 433 ? -16.676 -1.436 42.600 1.00 92.25 433 ILE A N 1
ATOM 3445 C CA . ILE A 1 433 ? -16.854 -2.478 43.610 1.00 92.25 433 ILE A CA 1
ATOM 3446 C C . ILE A 1 433 ? -17.487 -3.674 42.908 1.00 92.25 433 ILE A C 1
ATOM 3448 O O . ILE A 1 433 ? -18.630 -3.599 42.469 1.00 92.25 433 ILE A O 1
ATOM 3452 N N . TRP A 1 434 ? -16.741 -4.766 42.777 1.00 89.06 434 TRP A N 1
ATOM 3453 C CA . TRP A 1 434 ? -17.198 -5.983 42.106 1.00 89.06 434 TRP A CA 1
ATOM 3454 C C . TRP A 1 434 ? -18.069 -6.850 43.026 1.00 89.06 434 TRP A C 1
ATOM 3456 O O . TRP A 1 434 ? -18.004 -6.743 44.251 1.00 89.06 434 TRP A O 1
ATOM 3466 N N . SER A 1 435 ? -18.816 -7.789 42.440 1.00 84.00 435 SER A N 1
ATOM 3467 C CA . SER A 1 435 ? -19.709 -8.728 43.145 1.00 84.00 435 SER A CA 1
ATOM 3468 C C . SER A 1 435 ? -19.033 -9.518 44.276 1.00 84.00 435 SER A C 1
ATOM 3470 O O . SER A 1 435 ? -19.624 -9.804 45.316 1.00 84.00 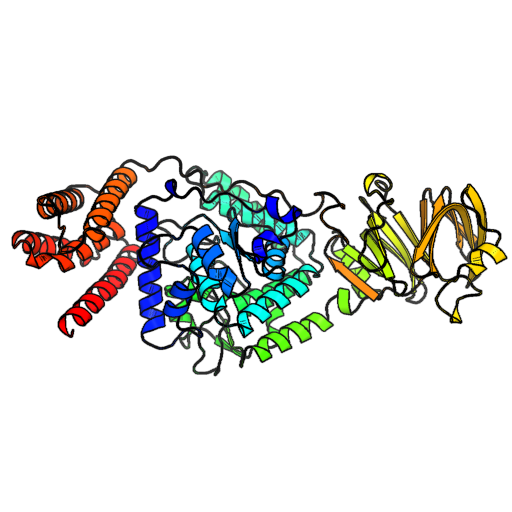435 SER A O 1
ATOM 3472 N N . ASN A 1 436 ? -17.746 -9.826 44.111 1.00 83.44 436 ASN A N 1
ATOM 3473 C CA . ASN A 1 436 ? -16.908 -10.500 45.102 1.00 83.44 436 ASN A CA 1
ATOM 3474 C C . ASN A 1 436 ? -16.360 -9.558 46.193 1.00 83.44 436 ASN A C 1
ATOM 3476 O O . ASN A 1 436 ? -15.462 -9.950 46.938 1.00 83.44 436 ASN A O 1
ATOM 3480 N N . LYS A 1 437 ? -16.875 -8.324 46.278 1.00 82.38 437 LYS A N 1
ATOM 3481 C CA . LYS A 1 437 ? -16.433 -7.236 47.165 1.00 82.38 437 LYS A CA 1
ATOM 3482 C C . LYS A 1 437 ? -14.995 -6.768 46.939 1.00 82.38 437 LYS A C 1
ATOM 3484 O O . LYS A 1 437 ? -14.435 -6.086 47.794 1.00 82.38 437 LYS A O 1
ATOM 3489 N N . LYS A 1 438 ? -14.376 -7.119 45.809 1.00 87.50 438 LYS A N 1
ATOM 3490 C CA . LYS A 1 438 ? -13.093 -6.534 45.419 1.00 87.50 438 LYS A CA 1
ATOM 3491 C C . LYS A 1 438 ? -13.332 -5.094 44.977 1.00 87.50 438 LYS A C 1
ATOM 3493 O O . LYS A 1 438 ? -14.221 -4.843 44.169 1.00 87.50 438 LYS A O 1
ATOM 3498 N N . GLU A 1 439 ? -12.527 -4.173 45.485 1.00 88.69 439 GLU A N 1
ATOM 3499 C CA . GLU A 1 439 ? -12.573 -2.763 45.101 1.00 88.69 439 GLU A CA 1
ATOM 3500 C C . GLU A 1 439 ? -11.383 -2.428 44.200 1.00 88.69 439 GLU A C 1
ATOM 3502 O O . GLU A 1 439 ? -10.275 -2.941 44.387 1.00 88.69 439 GLU A O 1
ATOM 3507 N N . ASN A 1 440 ? -11.626 -1.587 43.201 1.00 90.88 440 ASN A N 1
ATOM 3508 C CA . ASN A 1 440 ? -10.603 -1.011 42.344 1.00 90.88 440 ASN A CA 1
ATOM 3509 C C . ASN A 1 440 ? -10.835 0.496 42.232 1.00 90.88 440 ASN A C 1
ATOM 3511 O O . ASN A 1 440 ? -11.913 0.915 41.809 1.00 90.88 440 ASN A O 1
ATOM 3515 N N . ASP A 1 441 ? -9.823 1.273 42.607 1.00 91.12 441 ASP A N 1
ATOM 3516 C CA . ASP A 1 441 ? -9.799 2.728 42.481 1.00 91.12 441 ASP A CA 1
ATOM 3517 C C . ASP A 1 441 ? -9.147 3.137 41.156 1.00 91.12 441 ASP A C 1
ATOM 3519 O O . ASP A 1 441 ? -8.183 2.511 40.706 1.00 91.12 441 ASP A O 1
ATOM 3523 N N . TYR A 1 442 ? -9.681 4.191 40.550 1.00 89.12 442 TYR A N 1
ATOM 3524 C CA . TYR A 1 442 ? -9.247 4.749 39.278 1.00 89.12 442 TYR A CA 1
ATOM 3525 C C . TYR A 1 442 ? -9.251 6.275 39.375 1.00 89.12 442 TYR A C 1
ATOM 3527 O O . TYR A 1 442 ? -10.235 6.866 39.817 1.00 89.12 442 TYR A O 1
ATOM 3535 N N . GLU A 1 443 ? -8.170 6.928 38.952 1.00 88.44 443 GLU A N 1
ATOM 3536 C CA . GLU A 1 443 ? -8.139 8.397 38.869 1.00 88.44 443 GLU A CA 1
ATOM 3537 C C . GLU A 1 443 ? -9.186 8.900 37.873 1.00 88.44 443 GLU A C 1
ATOM 3539 O O . GLU A 1 443 ? -9.952 9.814 38.177 1.00 88.44 443 GLU A O 1
ATOM 3544 N N . GLU A 1 444 ? -9.259 8.229 36.726 1.00 89.19 444 GLU A N 1
ATOM 3545 C CA . GLU A 1 444 ? -10.169 8.521 35.629 1.00 89.19 444 GLU A CA 1
ATOM 3546 C C . GLU A 1 444 ? -10.844 7.223 35.174 1.00 89.19 444 GLU A C 1
ATOM 3548 O O . GLU A 1 444 ? -10.189 6.195 34.971 1.00 89.19 444 GLU A O 1
ATOM 3553 N N . LEU A 1 445 ? -12.168 7.258 35.023 1.00 91.50 445 LEU A N 1
ATOM 3554 C CA . LEU A 1 445 ? -12.956 6.138 34.525 1.00 91.50 445 LEU A CA 1
ATOM 3555 C C . LEU A 1 445 ? -13.909 6.614 33.440 1.00 91.50 445 LEU A C 1
ATOM 3557 O O . LEU A 1 445 ? -14.795 7.436 33.679 1.00 91.50 445 LEU A O 1
ATOM 3561 N N . PHE A 1 446 ? -13.769 6.024 32.260 1.00 92.62 446 PHE A N 1
ATOM 3562 C CA . PHE A 1 446 ? -14.693 6.213 31.163 1.00 92.62 446 PHE A CA 1
ATOM 3563 C C . PHE A 1 446 ? -15.719 5.093 31.144 1.00 92.62 446 PHE A C 1
ATOM 3565 O O . PHE A 1 446 ? -15.451 3.955 30.761 1.00 92.62 446 PHE A O 1
ATOM 3572 N N . TRP A 1 447 ? -16.911 5.402 31.625 1.00 93.62 447 TRP A N 1
ATOM 3573 C CA . TRP A 1 447 ? -17.987 4.441 31.715 1.00 93.62 447 TRP A CA 1
ATOM 3574 C C . TRP A 1 447 ? -18.823 4.468 30.438 1.00 93.62 447 TRP A C 1
ATOM 3576 O O . TRP A 1 447 ? -19.623 5.370 30.216 1.00 93.62 447 TRP A O 1
ATOM 3586 N N . ILE A 1 448 ? -18.621 3.453 29.604 1.00 93.06 448 ILE A N 1
ATOM 3587 C CA . ILE A 1 448 ? -19.228 3.272 28.291 1.00 93.06 448 ILE A CA 1
ATOM 3588 C C . ILE A 1 448 ? -20.556 2.532 28.450 1.00 93.06 448 ILE A C 1
ATOM 3590 O O . ILE A 1 448 ? -20.585 1.409 28.961 1.00 93.06 448 ILE A O 1
ATOM 3594 N N . PHE A 1 449 ? -21.644 3.135 27.965 1.00 91.88 449 PHE A N 1
ATOM 3595 C CA . PHE A 1 449 ? -22.988 2.552 27.994 1.00 91.88 449 PHE A CA 1
ATOM 3596 C C . PHE A 1 449 ? -23.217 1.544 26.869 1.00 91.88 449 PHE A C 1
ATOM 3598 O O . PHE A 1 449 ? -24.184 1.618 26.113 1.00 91.88 449 PHE A O 1
ATOM 3605 N N . ASP A 1 450 ? -22.300 0.590 26.758 1.00 89.94 450 ASP A N 1
ATOM 3606 C CA . ASP A 1 450 ? -22.361 -0.515 25.818 1.00 89.94 450 ASP A CA 1
ATOM 3607 C C . ASP A 1 450 ? -21.501 -1.678 26.320 1.00 89.94 450 ASP A C 1
ATOM 3609 O O . ASP A 1 450 ? -20.580 -1.513 27.116 1.00 89.94 450 ASP A O 1
ATOM 3613 N N . THR A 1 451 ? -21.796 -2.870 25.826 1.00 88.88 451 THR A N 1
ATOM 3614 C CA . THR A 1 451 ? -21.020 -4.094 26.072 1.00 88.88 451 THR A CA 1
ATOM 3615 C C . THR A 1 451 ? -20.536 -4.742 24.777 1.00 88.88 451 THR A C 1
ATOM 3617 O O . THR A 1 451 ? -19.722 -5.665 24.808 1.00 88.88 451 THR A O 1
ATOM 3620 N N . LYS A 1 452 ? -21.010 -4.268 23.618 1.00 91.81 452 LYS A N 1
ATOM 3621 C CA . LYS A 1 452 ? -20.743 -4.865 22.315 1.00 91.81 452 LYS A CA 1
ATOM 3622 C C . LYS A 1 452 ? -19.765 -4.018 21.510 1.00 91.81 452 LYS A C 1
ATOM 3624 O O . LYS A 1 452 ? -20.112 -2.962 20.987 1.00 91.81 452 LYS A O 1
ATOM 3629 N N . VAL A 1 453 ? -18.569 -4.565 21.313 1.00 95.00 453 VAL A N 1
ATOM 3630 C CA . VAL A 1 453 ? -17.594 -4.066 20.336 1.00 95.00 453 VAL A CA 1
ATOM 3631 C C . VAL A 1 453 ? -17.991 -4.533 18.941 1.00 95.00 453 VAL A C 1
ATOM 3633 O O . VAL A 1 453 ? -18.063 -5.735 18.680 1.00 95.00 453 VAL A O 1
ATOM 3636 N N . THR A 1 454 ? -18.248 -3.590 18.041 1.00 95.88 454 THR A N 1
ATOM 3637 C CA . THR A 1 454 ? -18.681 -3.863 16.662 1.00 95.88 454 THR A CA 1
ATOM 3638 C C . THR A 1 454 ? -17.558 -3.780 15.640 1.00 95.88 454 THR A C 1
ATOM 3640 O O . THR A 1 454 ? -17.711 -4.326 14.556 1.00 95.88 454 THR A O 1
ATOM 3643 N N . SER A 1 455 ? -16.454 -3.103 15.958 1.00 97.31 455 SER A N 1
ATOM 3644 C CA . SER A 1 455 ? -15.313 -2.943 15.053 1.00 97.31 455 SER A CA 1
ATOM 3645 C C . SER A 1 455 ? -14.047 -2.629 15.847 1.00 97.31 455 SER A C 1
ATOM 3647 O O . SER A 1 455 ? -14.112 -1.903 16.839 1.00 97.31 455 SER A O 1
ATOM 3649 N N . VAL A 1 456 ? -12.906 -3.150 15.395 1.00 97.69 456 VAL A N 1
ATOM 3650 C CA . VAL A 1 456 ? -11.572 -2.717 15.832 1.00 97.69 456 VAL A CA 1
ATOM 3651 C C . VAL A 1 456 ? -10.682 -2.569 14.598 1.00 97.69 456 VAL A C 1
ATOM 3653 O O . VAL A 1 456 ? -10.552 -3.530 13.847 1.00 97.69 456 VAL A O 1
ATOM 3656 N N . TYR A 1 457 ? -10.091 -1.398 14.362 1.00 95.88 457 TYR A N 1
ATOM 3657 C CA . TYR A 1 457 ? -9.217 -1.150 13.203 1.00 95.88 457 TYR A CA 1
ATOM 3658 C C . TYR A 1 457 ? -7.891 -0.501 13.600 1.00 95.88 457 TYR A C 1
ATOM 3660 O O . TYR A 1 457 ? -7.791 0.105 14.666 1.00 95.88 457 TYR A O 1
ATOM 3668 N N . GLY A 1 458 ? -6.870 -0.644 12.751 1.00 93.00 458 GLY A N 1
ATOM 3669 C CA . GLY A 1 458 ? -5.558 -0.027 12.961 1.00 93.00 458 GLY A CA 1
ATOM 3670 C C . GLY A 1 458 ? -5.580 1.492 12.784 1.00 93.00 458 GLY A C 1
ATOM 3671 O O . GLY A 1 458 ? -6.272 2.009 11.911 1.00 93.00 458 GLY A O 1
ATOM 3672 N N . GLY A 1 459 ? -4.810 2.201 13.610 1.00 90.06 459 GLY A N 1
ATOM 3673 C CA . GLY A 1 459 ? -4.723 3.659 13.583 1.00 90.06 459 GLY A CA 1
ATOM 3674 C C . GLY A 1 459 ? -5.809 4.372 14.403 1.00 90.06 459 GLY A C 1
ATOM 3675 O O . GLY A 1 459 ? -6.731 3.733 14.930 1.00 90.06 459 GLY A O 1
ATOM 3676 N N . PRO A 1 460 ? -5.674 5.698 14.566 1.00 90.19 460 PRO A N 1
ATOM 3677 C CA . PRO A 1 460 ? -6.605 6.520 15.326 1.00 90.19 460 PRO A CA 1
ATOM 3678 C C . PRO A 1 460 ? -7.876 6.859 14.536 1.00 90.19 460 PRO A C 1
ATOM 3680 O O . PRO A 1 460 ? -7.959 6.670 13.321 1.00 90.19 460 PRO A O 1
ATOM 3683 N N . LEU A 1 461 ? -8.877 7.384 15.242 1.00 89.69 461 LEU A N 1
ATOM 3684 C CA . LEU A 1 461 ? -10.125 7.872 14.664 1.00 89.69 461 LEU A CA 1
ATOM 3685 C C . LEU A 1 461 ? -9.886 9.052 13.716 1.00 89.69 461 LEU A C 1
ATOM 3687 O O . LEU A 1 461 ? -10.429 9.057 12.615 1.00 89.69 461 LEU A O 1
ATOM 3691 N N . ASP A 1 462 ? -9.066 10.015 14.139 1.00 87.62 462 ASP A N 1
ATOM 3692 C CA . ASP A 1 462 ? -8.611 11.125 13.308 1.00 87.62 462 ASP A CA 1
ATOM 3693 C C . ASP A 1 462 ? -7.102 11.322 13.441 1.00 87.62 462 ASP A C 1
ATOM 3695 O O . ASP A 1 462 ? -6.598 11.801 14.458 1.00 87.62 462 ASP A O 1
ATOM 3699 N N . GLN A 1 463 ? -6.382 10.981 12.374 1.00 85.00 463 GLN A N 1
ATOM 3700 C CA . GLN A 1 463 ? -4.925 11.051 12.317 1.00 85.00 463 GLN A CA 1
ATOM 3701 C C . GLN A 1 463 ? -4.395 12.479 12.504 1.00 85.00 463 GLN A C 1
ATOM 3703 O O . GLN A 1 463 ? -3.302 12.655 13.042 1.00 85.00 463 GLN A O 1
ATOM 3708 N N . GLN A 1 464 ? -5.147 13.495 12.068 1.00 82.00 464 GLN A N 1
ATOM 3709 C CA . GLN A 1 464 ? -4.692 14.881 12.115 1.00 82.00 464 GLN A CA 1
ATOM 3710 C C . GLN A 1 464 ? -4.662 15.434 13.545 1.00 82.00 464 GLN A C 1
ATOM 3712 O O . GLN A 1 464 ? -3.679 16.067 13.925 1.00 82.00 464 GLN A O 1
ATOM 3717 N N . SER A 1 465 ? -5.713 15.201 14.335 1.00 78.62 465 SER A N 1
ATOM 3718 C CA . SER A 1 465 ? -5.800 15.685 15.720 1.00 78.62 465 SER A CA 1
ATOM 3719 C C . SER A 1 465 ? -5.167 14.753 16.753 1.00 78.62 465 SER A C 1
ATOM 3721 O O . SER A 1 465 ? -4.795 15.229 17.820 1.00 78.62 465 SER A O 1
ATOM 3723 N N . PHE A 1 466 ? -4.986 13.461 16.454 1.00 78.25 466 PHE A N 1
ATOM 3724 C CA . PHE A 1 466 ? -4.355 12.510 17.383 1.00 78.25 466 PHE A CA 1
ATOM 3725 C C . PHE A 1 466 ? -2.856 12.788 17.630 1.00 78.25 466 PHE A C 1
ATOM 3727 O O . PHE A 1 466 ? -2.299 12.366 18.641 1.00 78.25 466 PHE A O 1
ATOM 3734 N N . GLY A 1 467 ? -2.193 13.501 16.714 1.00 66.00 467 GLY A N 1
ATOM 3735 C CA . GLY A 1 467 ? -0.762 13.805 16.785 1.00 66.00 467 GLY A CA 1
ATOM 3736 C C . GLY A 1 467 ? 0.129 12.766 16.090 1.00 66.00 467 GLY A C 1
ATOM 3737 O O . GLY A 1 467 ? -0.293 11.669 15.727 1.00 66.00 467 GLY A O 1
ATOM 3738 N N . GLU A 1 468 ? 1.399 13.120 15.872 1.00 55.69 468 GLU A N 1
ATOM 3739 C CA . GLU A 1 468 ? 2.353 12.368 15.032 1.00 55.69 468 GLU A CA 1
ATOM 3740 C C . GLU A 1 468 ? 2.893 11.064 15.649 1.00 55.69 468 GLU A C 1
ATOM 3742 O O . GLU A 1 468 ? 3.906 10.532 15.203 1.00 55.69 468 GLU A O 1
ATOM 3747 N N . HIS A 1 469 ? 2.237 10.502 16.661 1.00 50.03 469 HIS A N 1
ATOM 3748 C CA . HIS A 1 469 ? 2.806 9.420 17.470 1.00 50.03 469 HIS A CA 1
ATOM 3749 C C . HIS A 1 469 ? 2.906 8.046 16.779 1.00 50.03 469 HIS A C 1
ATOM 3751 O O . HIS A 1 469 ? 3.276 7.079 17.442 1.00 50.03 469 HIS A O 1
ATOM 3757 N N . LEU A 1 470 ? 2.561 7.908 15.491 1.00 50.34 470 LEU A N 1
ATOM 3758 C CA . LEU A 1 470 ? 2.285 6.583 14.910 1.00 50.34 470 LEU A CA 1
ATOM 3759 C C . LEU A 1 470 ? 2.806 6.298 13.513 1.00 50.34 470 LEU A C 1
ATOM 3761 O O . LEU A 1 470 ? 2.774 5.143 13.097 1.00 50.34 470 LEU A O 1
ATOM 3765 N N . ILE A 1 471 ? 3.267 7.296 12.771 1.00 51.09 471 ILE A N 1
ATOM 3766 C CA . ILE A 1 471 ? 3.707 7.055 11.400 1.00 51.09 471 ILE A CA 1
ATOM 3767 C C . ILE A 1 471 ? 4.982 7.855 11.201 1.00 51.09 471 ILE A C 1
ATOM 3769 O O . ILE A 1 471 ? 4.942 9.087 11.257 1.00 51.09 471 ILE A O 1
ATOM 3773 N N . GLY A 1 472 ? 6.091 7.123 11.052 1.00 51.28 472 GLY A N 1
ATOM 3774 C CA . GLY A 1 472 ? 7.460 7.633 11.042 1.00 51.28 472 GLY A CA 1
ATOM 3775 C C . GLY A 1 472 ? 7.659 8.878 10.180 1.00 51.28 472 GLY A C 1
ATOM 3776 O O . GLY A 1 472 ? 6.875 9.181 9.271 1.00 51.28 472 GLY A O 1
ATOM 3777 N N . GLU A 1 473 ? 8.714 9.626 10.494 1.00 49.66 473 GLU A N 1
ATOM 3778 C CA . GLU A 1 473 ? 9.073 10.823 9.743 1.00 49.66 473 GLU A CA 1
ATOM 3779 C C . GLU A 1 473 ? 9.391 10.471 8.287 1.00 49.66 473 GLU A C 1
ATOM 3781 O O . GLU A 1 473 ? 10.055 9.472 7.991 1.00 49.66 473 GLU A O 1
ATOM 3786 N N . ALA A 1 474 ? 8.942 11.328 7.368 1.00 47.66 474 ALA A N 1
ATOM 3787 C CA . ALA A 1 474 ? 9.417 11.311 5.996 1.00 47.66 474 ALA A CA 1
ATOM 3788 C C . ALA A 1 474 ? 10.896 11.708 6.015 1.00 47.66 474 ALA A C 1
ATOM 3790 O O . ALA A 1 474 ? 11.250 12.886 6.018 1.00 47.66 474 ALA A O 1
ATOM 3791 N N . SER A 1 475 ? 11.772 10.715 6.099 1.00 52.56 475 SER A N 1
ATOM 3792 C CA . SER A 1 475 ? 13.204 10.964 6.056 1.00 52.56 475 SER A CA 1
ATOM 3793 C C . SER A 1 475 ? 13.636 11.239 4.621 1.00 52.56 475 SER A C 1
ATOM 3795 O O . SER A 1 475 ? 13.049 10.790 3.634 1.00 52.56 475 SER A O 1
ATOM 3797 N N . THR A 1 476 ? 14.649 12.084 4.512 1.00 48.28 476 THR A N 1
ATOM 3798 C CA . THR A 1 476 ? 15.217 12.515 3.243 1.00 48.28 476 THR A CA 1
ATOM 3799 C C . THR A 1 476 ? 15.853 11.331 2.527 1.00 48.28 476 THR A C 1
ATOM 3801 O O . THR A 1 476 ? 16.695 10.656 3.115 1.00 48.28 476 THR A O 1
ATOM 3804 N N . SER A 1 477 ? 15.496 11.126 1.254 1.00 47.66 477 SER A N 1
ATOM 3805 C CA . SER A 1 477 ? 16.203 10.188 0.373 1.00 47.66 477 SER A CA 1
ATOM 3806 C C . SER A 1 477 ? 17.723 10.449 0.436 1.00 47.66 477 SER A C 1
ATOM 3808 O O . SER A 1 477 ? 18.129 11.612 0.318 1.00 47.66 477 SER A O 1
ATOM 3810 N N . PRO A 1 478 ? 18.566 9.412 0.601 1.00 46.12 478 PRO A N 1
ATOM 3811 C CA . PRO A 1 478 ? 20.028 9.527 0.621 1.00 46.12 478 PRO A CA 1
ATOM 3812 C C . PRO A 1 478 ? 20.637 9.943 -0.712 1.00 46.12 478 PRO A C 1
ATOM 3814 O O . PRO A 1 478 ? 21.841 10.205 -0.768 1.00 46.12 478 PRO A O 1
ATOM 3817 N N . ASN A 1 479 ? 19.836 10.005 -1.782 1.00 47.75 479 ASN A N 1
ATOM 3818 C CA . ASN A 1 479 ? 20.252 10.566 -3.058 1.00 47.75 479 ASN A CA 1
ATOM 3819 C C . ASN A 1 479 ? 20.363 12.089 -2.952 1.00 47.75 479 ASN A C 1
ATOM 3821 O O . ASN A 1 479 ? 19.668 12.859 -3.617 1.00 47.75 479 ASN A O 1
ATOM 3825 N N . ASP A 1 480 ? 21.319 12.537 -2.147 1.00 48.28 480 ASP A N 1
ATOM 3826 C CA . ASP A 1 480 ? 22.052 13.726 -2.508 1.00 48.28 480 ASP A CA 1
ATOM 3827 C C . ASP A 1 480 ? 22.749 13.394 -3.832 1.00 48.28 480 ASP A C 1
ATOM 3829 O O . ASP A 1 480 ? 23.724 12.643 -3.894 1.00 48.28 480 ASP A O 1
ATOM 3833 N N . LEU A 1 481 ? 22.207 13.913 -4.933 1.00 50.91 481 LEU A N 1
ATOM 3834 C CA . LEU A 1 481 ? 22.757 13.749 -6.282 1.00 50.91 481 LEU A CA 1
ATOM 3835 C C . LEU A 1 481 ? 24.125 14.447 -6.441 1.00 50.91 481 LEU A C 1
ATOM 3837 O O . LEU A 1 481 ? 24.626 14.609 -7.553 1.00 50.91 481 LEU A O 1
ATOM 3841 N N . SER A 1 482 ? 24.775 14.815 -5.333 1.00 49.16 482 SER A N 1
ATOM 3842 C CA . SER A 1 482 ? 26.052 15.500 -5.293 1.00 49.16 482 SER A CA 1
ATOM 3843 C C . SER A 1 482 ? 27.200 14.600 -5.769 1.00 49.16 482 SER A C 1
ATOM 3845 O O . SER A 1 482 ? 27.543 13.569 -5.187 1.00 49.16 482 SER A O 1
ATOM 3847 N N . GLY A 1 483 ? 27.809 15.040 -6.873 1.00 63.06 483 GLY A N 1
ATOM 3848 C CA . GLY A 1 483 ? 29.068 14.546 -7.424 1.00 63.06 483 GLY A CA 1
ATOM 3849 C C . GLY A 1 483 ? 28.913 13.359 -8.369 1.00 63.06 483 GLY A C 1
ATOM 3850 O O . GLY A 1 483 ? 28.700 12.227 -7.937 1.00 63.06 483 GLY A O 1
ATOM 3851 N N . LEU A 1 484 ? 29.049 13.620 -9.667 1.00 74.06 484 LEU A N 1
ATOM 3852 C CA . LEU A 1 484 ? 29.492 12.614 -10.629 1.00 74.06 484 LEU A CA 1
ATOM 3853 C C . LEU A 1 484 ? 31.005 12.428 -10.455 1.00 74.06 484 LEU A C 1
ATOM 3855 O O . LEU A 1 484 ? 31.709 13.401 -10.169 1.00 74.06 484 LEU A O 1
ATOM 3859 N N . ASN A 1 485 ? 31.509 11.203 -10.601 1.00 82.38 485 ASN A N 1
ATOM 3860 C CA . ASN A 1 485 ? 32.958 11.007 -10.707 1.00 82.38 485 ASN A CA 1
ATOM 3861 C C . ASN A 1 485 ? 33.479 11.518 -12.070 1.00 82.38 485 ASN A C 1
ATOM 3863 O O . ASN A 1 485 ? 32.686 11.845 -12.950 1.00 82.38 485 ASN A O 1
ATOM 3867 N N . GLU A 1 486 ? 34.798 11.601 -12.263 1.00 81.25 486 GLU A N 1
ATOM 3868 C CA . GLU A 1 486 ? 35.387 12.142 -13.504 1.00 81.25 486 GLU A CA 1
ATOM 3869 C C . GLU A 1 486 ? 34.887 11.429 -14.773 1.00 81.25 486 GLU A C 1
ATOM 3871 O O . GLU A 1 486 ? 34.555 12.082 -15.762 1.00 81.25 486 GLU A O 1
ATOM 3876 N N . GLU A 1 487 ? 34.763 10.101 -14.735 1.00 81.56 487 GLU A N 1
ATOM 3877 C CA . GLU A 1 487 ? 34.247 9.300 -15.850 1.00 81.56 487 GLU A CA 1
ATOM 3878 C C . GLU A 1 487 ? 32.763 9.588 -16.124 1.00 81.56 487 GLU A C 1
ATOM 3880 O O . GLU A 1 487 ? 32.350 9.766 -17.271 1.00 81.56 487 GLU A O 1
ATOM 3885 N N . GLU A 1 488 ? 31.956 9.692 -15.071 1.00 85.12 488 GLU A N 1
ATOM 3886 C CA . GLU A 1 488 ? 30.534 10.004 -15.168 1.00 85.12 488 GLU A CA 1
ATOM 3887 C C . GLU A 1 488 ? 30.284 11.440 -15.632 1.00 85.12 488 GLU A C 1
ATOM 3889 O O . GLU A 1 488 ? 29.311 11.668 -16.343 1.00 85.12 488 GLU A O 1
ATOM 3894 N N . ILE A 1 489 ? 31.150 12.401 -15.289 1.00 87.56 489 ILE A N 1
ATOM 3895 C CA . ILE A 1 489 ? 31.081 13.773 -15.815 1.00 87.56 489 ILE A CA 1
ATOM 3896 C C . ILE A 1 489 ? 31.241 13.741 -17.335 1.00 87.56 489 ILE A C 1
ATOM 3898 O O . ILE A 1 489 ? 30.369 14.236 -18.050 1.00 87.56 489 ILE A O 1
ATOM 3902 N N . ILE A 1 490 ? 32.302 13.092 -17.829 1.00 86.25 490 ILE A N 1
ATOM 3903 C CA . ILE A 1 490 ? 32.569 12.976 -19.269 1.00 86.25 490 ILE A CA 1
ATOM 3904 C C . ILE A 1 490 ? 31.405 12.266 -19.968 1.00 86.25 490 ILE A C 1
ATOM 3906 O O . ILE A 1 490 ? 30.925 12.722 -21.007 1.00 86.25 490 ILE A O 1
ATOM 3910 N N . MET A 1 491 ? 30.913 11.164 -19.392 1.00 87.88 491 MET A N 1
ATOM 3911 C CA . MET A 1 491 ? 29.782 10.430 -19.957 1.00 87.88 491 MET A CA 1
ATOM 3912 C C . MET A 1 491 ? 28.497 11.263 -19.963 1.00 87.88 491 MET A C 1
ATOM 3914 O O . MET A 1 491 ? 27.747 11.229 -20.936 1.00 87.88 491 MET A O 1
ATOM 3918 N N . ASN A 1 492 ? 28.229 12.016 -18.899 1.00 90.88 492 ASN A N 1
ATOM 3919 C CA . ASN A 1 492 ? 27.046 12.857 -18.797 1.00 90.88 492 ASN A CA 1
ATOM 3920 C C . ASN A 1 492 ? 27.057 13.979 -19.844 1.00 90.88 492 ASN A C 1
ATOM 3922 O O . ASN A 1 492 ? 26.049 14.184 -20.515 1.00 90.88 492 ASN A O 1
ATOM 3926 N N . GLU A 1 493 ? 28.196 14.649 -20.038 1.00 89.94 493 GLU A N 1
ATOM 3927 C CA . GLU A 1 493 ? 28.378 15.651 -21.098 1.00 89.94 493 GLU A CA 1
ATOM 3928 C C . GLU A 1 493 ? 28.247 15.036 -22.500 1.00 89.94 493 GLU A C 1
ATOM 3930 O O . GLU A 1 493 ? 27.653 15.627 -23.404 1.00 89.94 493 GLU A O 1
ATOM 3935 N N . ALA A 1 494 ? 28.771 13.826 -22.701 1.00 88.75 494 ALA A N 1
ATOM 3936 C CA . ALA A 1 494 ? 28.642 13.119 -23.970 1.00 88.75 494 ALA A CA 1
ATOM 3937 C C . ALA A 1 494 ? 27.179 12.747 -24.274 1.00 88.75 494 ALA A C 1
ATOM 3939 O O . ALA A 1 494 ? 26.690 12.970 -25.384 1.00 88.75 494 ALA A O 1
ATOM 3940 N N . LEU A 1 495 ? 26.453 12.226 -23.281 1.00 91.44 495 LEU A N 1
ATOM 3941 C CA . LEU A 1 495 ? 25.036 11.877 -23.404 1.00 91.44 495 LEU A CA 1
ATOM 3942 C C . LEU A 1 495 ? 24.135 13.109 -23.540 1.00 91.44 495 LEU A C 1
ATOM 3944 O O . LEU A 1 495 ? 23.105 13.021 -24.213 1.00 91.44 495 LEU A O 1
ATOM 3948 N N . GLN A 1 496 ? 24.522 14.251 -22.962 1.00 92.25 496 GLN A N 1
ATOM 3949 C CA . GLN A 1 496 ? 23.877 15.536 -23.225 1.00 92.25 496 GLN A CA 1
ATOM 3950 C C . GLN A 1 496 ? 23.907 15.858 -24.717 1.00 92.25 496 GLN A C 1
ATOM 3952 O O . GLN A 1 496 ? 22.855 16.048 -25.323 1.00 92.25 496 GLN A O 1
ATOM 3957 N N . LYS A 1 497 ? 25.099 15.837 -25.324 1.00 89.38 497 LYS A N 1
ATOM 3958 C CA . LYS A 1 497 ? 25.262 16.119 -26.755 1.00 89.38 497 LYS A CA 1
ATOM 3959 C C . LYS A 1 497 ? 24.479 15.132 -27.614 1.00 89.38 497 LYS A C 1
ATOM 3961 O O . LYS A 1 497 ? 23.760 15.545 -28.513 1.00 89.38 497 LYS A O 1
ATOM 3966 N N . ILE A 1 498 ? 24.527 13.830 -27.309 1.00 89.62 498 ILE A N 1
ATOM 3967 C CA . ILE A 1 498 ? 23.711 12.830 -28.028 1.00 89.62 498 ILE A CA 1
ATOM 3968 C C . ILE A 1 498 ? 22.219 13.177 -27.956 1.00 89.62 498 ILE A C 1
ATOM 3970 O O . ILE A 1 498 ? 21.501 13.031 -28.947 1.00 89.62 498 ILE A O 1
ATOM 3974 N N . ARG A 1 499 ? 21.733 13.630 -26.797 1.00 89.56 499 ARG A N 1
ATOM 3975 C CA . ARG A 1 499 ? 20.338 14.043 -26.637 1.00 89.56 499 ARG A CA 1
ATOM 3976 C C . ARG A 1 499 ? 20.011 15.280 -27.473 1.00 89.56 499 ARG A C 1
ATOM 3978 O O . ARG A 1 499 ? 19.014 15.244 -28.186 1.00 89.56 499 ARG A O 1
ATOM 3985 N N . GLU A 1 500 ? 20.841 16.317 -27.425 1.00 88.38 500 GLU A N 1
ATOM 3986 C CA . GLU A 1 500 ? 20.679 17.540 -28.226 1.00 88.38 500 GLU A CA 1
ATOM 3987 C C . GLU A 1 500 ? 20.633 17.216 -29.728 1.00 88.38 500 GLU A C 1
ATOM 3989 O O . GLU A 1 500 ? 19.727 17.647 -30.443 1.00 88.38 500 GLU A O 1
ATOM 3994 N N . LEU A 1 501 ? 21.539 16.349 -30.189 1.00 85.62 501 LEU A N 1
ATOM 3995 C CA . LEU A 1 501 ? 21.569 15.847 -31.562 1.00 85.62 501 LEU A CA 1
ATOM 3996 C C . LEU A 1 501 ? 20.294 15.060 -31.913 1.00 85.62 501 LEU A C 1
ATOM 3998 O O . LEU A 1 501 ? 19.762 15.209 -33.011 1.00 85.62 501 LEU A O 1
ATOM 4002 N N . ARG A 1 502 ? 19.761 14.243 -30.995 1.00 85.50 502 ARG A N 1
ATOM 4003 C CA . ARG A 1 502 ? 18.515 13.483 -31.206 1.00 85.50 502 ARG A CA 1
ATOM 4004 C C . ARG A 1 502 ? 17.274 14.379 -31.268 1.00 85.50 502 ARG A C 1
ATOM 4006 O O . ARG A 1 502 ? 16.341 14.054 -31.998 1.00 85.50 502 ARG A O 1
ATOM 4013 N N . GLU A 1 503 ? 17.237 15.446 -30.475 1.00 83.88 503 GLU A N 1
ATOM 4014 C CA . GLU A 1 503 ? 16.116 16.394 -30.419 1.00 83.88 503 GLU A CA 1
ATOM 4015 C C . GLU A 1 503 ? 16.166 17.423 -31.566 1.00 83.88 503 GLU A C 1
ATOM 4017 O O . GLU A 1 503 ? 15.150 18.050 -31.876 1.00 83.88 503 GLU A O 1
ATOM 4022 N N . SER A 1 504 ? 17.309 17.555 -32.253 1.00 76.31 504 SER A N 1
ATOM 4023 C CA . SER A 1 504 ? 17.417 18.345 -33.481 1.00 76.31 504 SER A CA 1
ATOM 4024 C C . SER A 1 504 ? 16.556 17.745 -34.608 1.00 76.31 504 SER A C 1
ATOM 4026 O O . SER A 1 504 ? 16.596 16.548 -34.891 1.00 76.31 504 SER A O 1
ATOM 4028 N N . SER A 1 505 ? 15.711 18.570 -35.236 1.00 57.72 505 SER A N 1
ATOM 4029 C CA . SER A 1 505 ? 14.844 18.119 -36.336 1.00 57.72 505 SER A CA 1
ATOM 4030 C C . SER A 1 505 ? 15.653 17.852 -37.612 1.00 57.72 505 SER A C 1
ATOM 4032 O O . SER A 1 505 ? 16.673 18.499 -37.837 1.00 57.72 505 SER A O 1
ATOM 4034 N N . GLU A 1 506 ? 15.174 16.974 -38.505 1.00 56.03 506 GLU A N 1
ATOM 4035 C CA . GLU A 1 506 ? 15.825 16.707 -39.809 1.00 56.03 506 GLU A CA 1
ATOM 4036 C C . GLU A 1 506 ? 16.036 17.987 -40.648 1.00 56.03 506 GLU A C 1
ATOM 4038 O O . GLU A 1 506 ? 16.961 18.071 -41.452 1.00 56.03 506 GLU A O 1
ATOM 4043 N N . THR A 1 507 ? 15.218 19.022 -40.429 1.00 54.19 507 THR A N 1
ATOM 4044 C CA . THR A 1 507 ? 15.325 20.345 -41.069 1.00 54.19 507 THR A CA 1
ATOM 4045 C C . THR A 1 507 ? 16.277 21.324 -40.370 1.00 54.19 507 THR A C 1
ATOM 4047 O O . THR A 1 507 ? 16.504 22.419 -40.880 1.00 54.19 507 THR A O 1
ATOM 4050 N N . GLN A 1 508 ? 16.804 20.968 -39.198 1.00 58.41 508 GLN A N 1
ATOM 4051 C CA . GLN A 1 508 ? 17.670 21.796 -38.349 1.00 58.41 508 GLN A CA 1
ATOM 4052 C C . GLN A 1 508 ? 18.900 21.025 -37.854 1.00 58.41 508 GLN A C 1
ATOM 4054 O O . GLN A 1 508 ? 19.416 21.339 -36.784 1.00 58.41 508 GLN A O 1
ATOM 4059 N N . ILE A 1 509 ? 19.374 20.030 -38.610 1.00 63.56 509 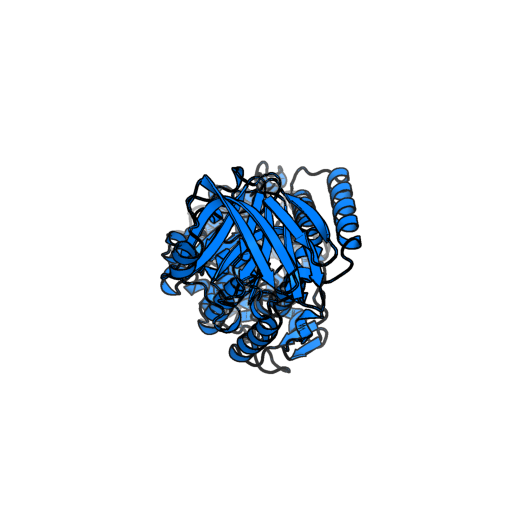ILE A N 1
ATOM 4060 C CA . ILE A 1 509 ? 20.635 19.347 -38.302 1.00 63.56 509 ILE A CA 1
ATOM 4061 C C . ILE A 1 509 ? 21.730 20.428 -38.201 1.00 63.56 509 ILE A C 1
ATOM 4063 O O . ILE A 1 509 ? 21.964 21.133 -39.190 1.00 63.56 509 ILE A O 1
ATOM 4067 N N . PRO A 1 510 ? 22.369 20.616 -37.029 1.00 64.44 510 PRO A N 1
ATOM 4068 C CA . PRO A 1 510 ? 23.420 21.610 -36.856 1.00 64.44 510 PRO A CA 1
ATOM 4069 C C . PRO A 1 510 ? 24.516 21.454 -37.916 1.00 64.44 510 PRO A C 1
ATOM 4071 O O . PRO A 1 510 ? 24.873 20.332 -38.278 1.00 64.44 510 PRO A O 1
ATOM 4074 N N . LEU A 1 511 ? 25.097 22.560 -38.404 1.00 65.94 511 LEU A N 1
ATOM 4075 C CA . LEU A 1 511 ? 26.207 22.492 -39.374 1.00 65.94 511 LEU A CA 1
ATOM 4076 C C . LEU A 1 511 ? 27.373 21.630 -38.857 1.00 65.94 511 LEU A C 1
ATOM 4078 O O . LEU A 1 511 ? 28.063 20.984 -39.639 1.00 65.94 511 LEU A O 1
ATOM 4082 N N . ASN A 1 512 ? 27.561 21.615 -37.539 1.00 74.44 512 ASN A N 1
ATOM 4083 C CA . ASN A 1 512 ? 28.578 20.863 -36.817 1.00 74.44 512 ASN A CA 1
ATOM 4084 C C . ASN A 1 512 ? 28.081 19.502 -36.288 1.00 74.44 512 ASN A C 1
ATOM 4086 O O . ASN A 1 512 ? 28.826 18.841 -35.576 1.00 74.44 512 ASN A O 1
ATOM 4090 N N . PHE A 1 513 ? 26.869 19.045 -36.636 1.00 77.19 513 PHE A N 1
ATOM 4091 C CA . PHE A 1 513 ? 26.299 17.771 -36.162 1.00 77.19 513 PHE A CA 1
ATOM 4092 C C . PHE A 1 513 ? 27.254 16.595 -36.385 1.00 77.19 513 PHE A C 1
ATOM 4094 O O . PHE A 1 513 ? 27.462 15.763 -35.504 1.00 77.19 513 PHE A O 1
ATOM 4101 N N . ILE A 1 514 ? 27.861 16.541 -37.575 1.00 73.69 514 ILE A N 1
ATOM 4102 C CA . ILE A 1 514 ? 28.823 15.493 -37.907 1.00 73.69 514 ILE A CA 1
ATOM 4103 C C . ILE A 1 514 ? 30.080 15.644 -37.057 1.00 73.69 514 ILE A C 1
ATOM 4105 O O . ILE A 1 514 ? 30.466 14.668 -36.430 1.00 73.69 514 ILE A O 1
ATOM 4109 N N . GLU A 1 515 ? 30.664 16.846 -36.986 1.00 79.38 515 GLU A N 1
ATOM 4110 C CA . GLU A 1 515 ? 31.866 17.155 -36.191 1.00 79.38 515 GLU A CA 1
ATOM 4111 C C . GLU A 1 515 ? 31.698 16.777 -34.711 1.00 79.38 515 GLU A C 1
ATOM 4113 O O . GLU A 1 515 ? 32.600 16.200 -34.098 1.00 79.38 515 GLU A O 1
ATOM 4118 N N . GLU A 1 516 ? 30.522 17.048 -34.145 1.00 82.88 516 GLU A N 1
ATOM 4119 C CA . GLU A 1 516 ? 30.167 16.676 -32.778 1.00 82.88 516 GLU A CA 1
ATOM 4120 C C . GLU A 1 516 ? 30.069 15.158 -32.602 1.00 82.88 516 GLU A C 1
ATOM 4122 O O . GLU A 1 516 ? 30.647 14.626 -31.651 1.00 82.88 516 GLU A O 1
ATOM 4127 N N . LEU A 1 517 ? 29.421 14.443 -33.529 1.00 78.69 517 LEU A N 1
ATOM 4128 C CA . LEU A 1 517 ? 29.403 12.977 -33.523 1.00 78.69 517 LEU A CA 1
ATOM 4129 C C . LEU A 1 517 ? 30.806 12.378 -33.672 1.00 78.69 517 LEU A C 1
ATOM 4131 O O . LEU A 1 517 ? 31.122 11.412 -32.976 1.00 78.69 517 LEU A O 1
ATOM 4135 N N . GLU A 1 518 ? 31.666 12.951 -34.523 1.00 77.62 518 GLU A N 1
ATOM 4136 C CA . GLU A 1 518 ? 33.058 12.499 -34.646 1.00 77.62 518 GLU A CA 1
ATOM 4137 C C . GLU A 1 518 ? 33.795 12.653 -33.317 1.00 77.62 518 GLU A C 1
ATOM 4139 O O . GLU A 1 518 ? 34.563 11.781 -32.916 1.00 77.62 518 GLU A O 1
ATOM 4144 N N . CYS A 1 519 ? 33.584 13.785 -32.641 1.00 83.19 519 CYS A N 1
ATOM 4145 C CA . CYS A 1 519 ? 34.195 14.078 -31.355 1.00 83.19 519 CYS A CA 1
ATOM 4146 C C . CYS A 1 519 ? 33.728 13.077 -30.295 1.00 83.19 519 CYS A C 1
ATOM 4148 O O . CYS A 1 519 ? 34.558 12.501 -29.598 1.00 83.19 519 CYS A O 1
ATOM 4150 N N . LEU A 1 520 ? 32.425 12.794 -30.229 1.00 85.00 520 LEU A N 1
ATOM 4151 C CA . LEU A 1 520 ? 31.853 11.800 -29.318 1.00 85.00 520 LEU A CA 1
ATOM 4152 C C . LEU A 1 520 ? 32.397 10.391 -29.578 1.00 85.00 520 LEU A C 1
ATOM 4154 O O . LEU A 1 520 ? 32.776 9.699 -28.633 1.00 85.00 520 LEU A O 1
ATOM 4158 N N . ALA A 1 521 ? 32.499 9.986 -30.847 1.00 79.50 521 ALA A N 1
ATOM 4159 C CA . ALA A 1 521 ? 33.084 8.703 -31.220 1.00 79.50 521 ALA A CA 1
ATOM 4160 C C . ALA A 1 521 ? 34.560 8.619 -30.836 1.00 79.50 521 ALA A C 1
ATOM 4162 O O . ALA A 1 521 ? 34.980 7.639 -30.226 1.00 79.50 521 ALA A O 1
ATOM 4163 N N . LYS A 1 522 ? 35.342 9.670 -31.103 1.00 79.88 522 LYS A N 1
ATOM 4164 C CA . LYS A 1 522 ? 36.741 9.743 -30.666 1.00 79.88 522 LYS A CA 1
ATOM 4165 C C . LYS A 1 522 ? 36.844 9.675 -29.143 1.00 79.88 522 LYS A C 1
ATOM 4167 O O . LYS A 1 522 ? 37.679 8.921 -28.651 1.00 79.88 522 LYS A O 1
ATOM 4172 N N . ILE A 1 523 ? 36.001 10.396 -28.396 1.00 81.19 523 ILE A N 1
ATOM 4173 C CA . ILE A 1 523 ? 35.977 10.349 -26.925 1.00 81.19 523 ILE A CA 1
ATOM 4174 C C . ILE A 1 523 ? 35.770 8.909 -26.464 1.00 81.19 523 ILE A C 1
ATOM 4176 O O . ILE A 1 523 ? 36.578 8.406 -25.691 1.00 81.19 523 ILE A O 1
ATOM 4180 N N . TYR A 1 524 ? 34.760 8.217 -26.988 1.00 81.06 524 TYR A N 1
ATOM 4181 C CA . TYR A 1 524 ? 34.496 6.823 -26.639 1.00 81.06 524 TYR A CA 1
ATOM 4182 C C . TYR A 1 524 ? 35.674 5.888 -26.976 1.00 81.06 524 TYR A C 1
ATOM 4184 O O . TYR A 1 524 ? 36.091 5.098 -26.138 1.00 81.06 524 TYR A O 1
ATOM 4192 N N . LEU A 1 525 ? 36.256 6.019 -28.173 1.00 76.56 525 LEU A N 1
ATOM 4193 C CA . LEU A 1 525 ? 37.340 5.152 -28.658 1.00 76.56 525 LEU A CA 1
ATOM 4194 C C . LEU A 1 525 ? 38.697 5.387 -27.974 1.00 76.56 525 LEU A C 1
ATOM 4196 O O . LEU A 1 525 ? 39.502 4.464 -27.875 1.00 76.56 525 LEU A O 1
ATOM 4200 N N . SER A 1 526 ? 38.982 6.626 -27.565 1.00 72.19 526 SER A N 1
ATOM 4201 C CA . SER A 1 526 ? 40.281 7.036 -27.002 1.00 72.19 526 SER A CA 1
ATOM 4202 C C . SER A 1 526 ? 40.320 7.080 -25.479 1.00 72.19 526 SER A C 1
ATOM 4204 O O . SER A 1 526 ? 41.403 7.095 -24.893 1.00 72.19 526 SER A O 1
ATOM 4206 N N . SER A 1 527 ? 39.159 7.132 -24.833 1.00 68.19 527 SER A N 1
ATOM 4207 C CA . SER A 1 527 ? 39.067 7.084 -23.380 1.00 68.19 527 SER A CA 1
ATOM 4208 C C . SER A 1 527 ? 39.035 5.640 -22.877 1.00 68.19 527 SER A C 1
ATOM 4210 O O . SER A 1 527 ? 38.702 4.705 -23.602 1.00 68.19 527 SER A O 1
ATOM 4212 N N . ASN A 1 528 ? 39.316 5.455 -21.588 1.00 66.31 528 ASN A N 1
ATOM 4213 C CA . ASN A 1 528 ? 39.040 4.188 -20.907 1.00 66.31 528 ASN A CA 1
ATOM 4214 C C . ASN A 1 528 ? 37.532 3.979 -20.625 1.00 66.31 528 ASN A C 1
ATOM 4216 O O . ASN A 1 528 ? 37.178 2.998 -19.974 1.00 66.31 528 ASN A O 1
ATOM 4220 N N . LEU A 1 529 ? 36.640 4.858 -21.114 1.00 68.50 529 LEU A N 1
ATOM 4221 C CA . LEU A 1 529 ? 35.187 4.789 -20.908 1.00 68.50 529 LEU A CA 1
ATOM 4222 C C . LEU A 1 529 ? 34.555 3.703 -21.789 1.00 68.50 529 LEU A C 1
ATOM 4224 O O . LEU A 1 529 ? 33.788 3.981 -22.710 1.00 68.50 529 LEU A O 1
ATOM 4228 N N . LYS A 1 530 ? 34.829 2.435 -21.484 1.00 74.81 530 LYS A N 1
ATOM 4229 C CA . LYS A 1 530 ? 34.148 1.285 -22.097 1.00 74.81 530 LYS A CA 1
ATOM 4230 C C . LYS A 1 530 ? 32.782 1.065 -21.450 1.00 74.81 530 LYS A C 1
ATOM 4232 O O . LYS A 1 530 ? 32.536 0.061 -20.793 1.00 74.81 530 LYS A O 1
ATOM 4237 N N . HIS A 1 531 ? 31.889 2.038 -21.615 1.00 85.44 531 HIS A N 1
ATOM 4238 C CA . HIS A 1 531 ? 30.560 2.018 -21.010 1.00 85.44 531 HIS A CA 1
ATOM 4239 C C . HIS A 1 531 ? 29.490 1.584 -22.018 1.00 85.44 531 HIS A C 1
ATOM 4241 O O . HIS A 1 531 ? 29.302 2.241 -23.044 1.00 85.44 531 HIS A O 1
ATOM 4247 N N . TRP A 1 532 ? 28.741 0.521 -21.712 1.00 88.25 532 TRP A N 1
ATOM 4248 C CA . TRP A 1 532 ? 27.761 -0.075 -22.632 1.00 88.25 532 TRP A CA 1
ATOM 4249 C C . TRP A 1 532 ? 26.648 0.906 -23.041 1.00 88.25 532 TRP A C 1
ATOM 4251 O O . TRP A 1 532 ? 26.323 1.015 -24.219 1.00 88.25 532 TRP A O 1
ATOM 4261 N N . LEU A 1 533 ? 26.101 1.676 -22.088 1.00 90.44 533 LEU A N 1
ATOM 4262 C CA . LEU A 1 533 ? 25.002 2.615 -22.357 1.00 90.44 533 LEU A CA 1
ATOM 4263 C C . LEU A 1 533 ? 25.425 3.740 -23.310 1.00 90.44 533 LEU A C 1
ATOM 4265 O O . LEU A 1 533 ? 24.687 4.071 -24.235 1.00 90.44 533 LEU A O 1
ATOM 4269 N N . PHE A 1 534 ? 26.624 4.299 -23.117 1.00 89.69 534 PHE A N 1
ATOM 4270 C CA . PHE A 1 534 ? 27.169 5.309 -24.020 1.00 89.69 534 PHE A CA 1
ATOM 4271 C C . PHE A 1 534 ? 27.451 4.715 -25.405 1.00 89.69 534 PHE A C 1
ATOM 4273 O O . PHE A 1 534 ? 27.055 5.311 -26.404 1.00 89.69 534 PHE A O 1
ATOM 4280 N N . ALA A 1 535 ? 28.031 3.511 -25.468 1.00 88.62 535 ALA A N 1
ATOM 4281 C CA . ALA A 1 535 ? 28.257 2.791 -26.722 1.00 88.62 535 ALA A CA 1
ATOM 4282 C C . ALA A 1 535 ? 26.958 2.600 -27.516 1.00 88.62 535 ALA A C 1
ATOM 4284 O O . ALA A 1 535 ? 26.908 2.875 -28.713 1.00 88.62 535 ALA A O 1
ATOM 4285 N N . LEU A 1 536 ? 25.893 2.170 -26.834 1.00 90.62 536 LEU A N 1
ATOM 4286 C CA . LEU A 1 536 ? 24.585 1.917 -27.426 1.00 90.62 536 LEU A CA 1
ATOM 4287 C C . LEU A 1 536 ? 23.925 3.203 -27.944 1.00 90.62 536 LEU A C 1
ATOM 4289 O O . LEU A 1 536 ? 23.416 3.231 -29.065 1.00 90.62 536 LEU A O 1
ATOM 4293 N N . GLU A 1 537 ? 23.932 4.265 -27.138 1.00 91.31 537 GLU A N 1
ATOM 4294 C CA . GLU A 1 537 ? 23.366 5.572 -27.493 1.00 91.31 537 GLU A CA 1
ATOM 4295 C C . GLU A 1 537 ? 24.109 6.198 -28.682 1.00 91.31 537 GLU A C 1
ATOM 4297 O O . GLU A 1 537 ? 23.479 6.689 -29.625 1.00 91.31 537 GLU A O 1
ATOM 4302 N N . LEU A 1 538 ? 25.443 6.109 -28.675 1.00 88.44 538 LEU A N 1
ATOM 4303 C CA . LEU A 1 538 ? 26.295 6.562 -29.769 1.00 88.44 538 LEU A CA 1
ATOM 4304 C C . LEU A 1 538 ? 26.068 5.728 -31.040 1.00 88.44 538 LEU A C 1
ATOM 4306 O O . LEU A 1 538 ? 25.940 6.276 -32.135 1.00 88.44 538 LEU A O 1
ATOM 4310 N N . TYR A 1 539 ? 25.969 4.405 -30.909 1.00 88.38 539 TYR A N 1
ATOM 4311 C CA . TYR A 1 539 ? 25.678 3.523 -32.033 1.00 88.38 539 TYR A CA 1
ATOM 4312 C C . TYR A 1 539 ? 24.317 3.843 -32.662 1.00 88.38 539 TYR A C 1
ATOM 4314 O O . TYR A 1 539 ? 24.238 3.962 -33.885 1.00 88.38 539 TYR A O 1
ATOM 4322 N N . GLU A 1 540 ? 23.260 4.037 -31.857 1.00 88.81 540 GLU A N 1
ATOM 4323 C CA . GLU A 1 540 ? 21.925 4.380 -32.368 1.00 88.81 540 GLU A CA 1
ATOM 4324 C C . GLU A 1 540 ? 21.963 5.666 -33.199 1.00 88.81 540 GLU A C 1
ATOM 4326 O O . GLU A 1 540 ? 21.420 5.710 -34.307 1.00 88.81 540 GLU A O 1
ATOM 4331 N N . ILE A 1 541 ? 22.587 6.722 -32.675 1.00 86.56 541 ILE A N 1
ATOM 4332 C CA . ILE A 1 541 ? 22.582 8.007 -33.370 1.00 86.56 541 ILE A CA 1
ATOM 4333 C C . ILE A 1 541 ? 23.419 7.952 -34.651 1.00 86.56 541 ILE A C 1
ATOM 4335 O O . ILE A 1 541 ? 22.981 8.471 -35.679 1.00 86.56 541 ILE A O 1
ATOM 4339 N N . CYS A 1 542 ? 24.547 7.238 -34.641 1.00 83.50 542 CYS A N 1
ATOM 4340 C CA . CYS A 1 542 ? 25.359 7.017 -35.832 1.00 83.50 542 CYS A CA 1
ATOM 4341 C C . CYS A 1 542 ? 24.602 6.197 -36.887 1.00 83.50 542 CYS A C 1
ATOM 4343 O O . CYS A 1 542 ? 24.560 6.592 -38.050 1.00 83.50 542 CYS A O 1
ATOM 4345 N N . ILE A 1 543 ? 23.954 5.086 -36.514 1.00 83.44 543 ILE A N 1
ATOM 4346 C CA . ILE A 1 543 ? 23.306 4.194 -37.490 1.00 83.44 543 ILE A CA 1
ATOM 4347 C C . ILE A 1 543 ? 22.019 4.784 -38.064 1.00 83.44 543 ILE A C 1
ATOM 4349 O O . ILE A 1 543 ? 21.620 4.437 -39.171 1.00 83.44 543 ILE A O 1
ATOM 4353 N N . ILE A 1 544 ? 21.355 5.688 -37.346 1.00 81.44 544 ILE A N 1
ATOM 4354 C CA . ILE A 1 544 ? 20.213 6.427 -37.890 1.00 81.44 544 ILE A CA 1
ATOM 4355 C C . ILE A 1 544 ? 20.682 7.468 -38.918 1.00 81.44 544 ILE A C 1
ATOM 4357 O O . ILE A 1 544 ? 20.018 7.664 -39.937 1.00 81.44 544 ILE A O 1
ATOM 4361 N N . ASN A 1 545 ? 21.843 8.083 -38.689 1.00 79.06 545 ASN A N 1
ATOM 4362 C CA . ASN A 1 545 ? 22.326 9.237 -39.449 1.00 79.06 545 ASN A CA 1
ATOM 4363 C C . ASN A 1 545 ? 23.499 8.927 -40.399 1.00 79.06 545 ASN A C 1
ATOM 4365 O O . ASN A 1 545 ? 24.064 9.838 -40.998 1.00 79.06 545 ASN A O 1
ATOM 4369 N N . PHE A 1 546 ? 23.857 7.653 -40.596 1.00 77.19 546 PHE A N 1
ATOM 4370 C CA . PHE A 1 546 ? 25.030 7.242 -41.390 1.00 77.19 546 PHE A CA 1
ATOM 4371 C C . PHE A 1 546 ? 25.030 7.748 -42.840 1.00 77.19 546 PHE A C 1
ATOM 4373 O O . PHE A 1 546 ? 26.081 7.859 -43.465 1.00 77.19 546 PHE A O 1
ATOM 4380 N N . HIS A 1 547 ? 23.848 8.045 -43.384 1.00 76.12 547 HIS A N 1
ATOM 4381 C CA . HIS A 1 547 ? 23.666 8.553 -44.739 1.00 76.12 547 HIS A CA 1
ATOM 4382 C C . HIS A 1 547 ? 24.149 10.004 -44.910 1.00 76.12 547 HIS A C 1
ATOM 4384 O O . HIS A 1 547 ? 24.343 10.442 -46.041 1.00 76.12 547 HIS A O 1
ATOM 4390 N N . LEU A 1 548 ? 24.356 10.741 -43.813 1.00 74.12 548 LEU A N 1
ATOM 4391 C CA . LEU A 1 548 ? 24.769 12.145 -43.841 1.00 74.12 548 LEU A CA 1
ATOM 4392 C C . LEU A 1 548 ? 26.266 12.331 -44.131 1.00 74.12 548 LEU A C 1
ATOM 4394 O O . LEU A 1 548 ? 26.650 13.360 -44.682 1.00 74.12 548 LEU A O 1
ATOM 4398 N N . ASN A 1 549 ? 27.124 11.366 -43.778 1.00 71.62 549 ASN A N 1
ATOM 4399 C CA . ASN A 1 549 ? 28.560 11.446 -44.054 1.00 71.62 549 ASN A CA 1
ATOM 4400 C C . ASN A 1 549 ? 29.199 10.043 -44.172 1.00 71.62 549 ASN A C 1
ATOM 4402 O O . ASN A 1 549 ? 29.111 9.258 -43.228 1.00 71.62 549 ASN A O 1
ATOM 4406 N N . PRO A 1 550 ? 29.913 9.730 -45.272 1.00 70.06 550 PRO A N 1
ATOM 4407 C CA . PRO A 1 550 ? 30.619 8.458 -45.445 1.00 70.06 550 PRO A CA 1
ATOM 4408 C C . PRO A 1 550 ? 31.631 8.103 -44.341 1.00 70.06 550 PRO A C 1
ATOM 4410 O O . PRO A 1 550 ? 31.840 6.921 -44.084 1.00 70.06 550 PRO A O 1
ATOM 4413 N N . MET A 1 551 ? 32.247 9.078 -43.660 1.00 68.25 551 MET A N 1
ATOM 4414 C CA . MET A 1 551 ? 33.153 8.814 -42.530 1.00 68.25 551 MET A CA 1
ATOM 4415 C C . MET A 1 551 ? 32.434 8.181 -41.333 1.00 68.25 551 MET A C 1
ATOM 4417 O O . MET A 1 551 ? 33.025 7.338 -40.658 1.00 68.25 551 MET A O 1
ATOM 4421 N N . LEU A 1 552 ? 31.143 8.479 -41.128 1.00 67.44 552 LEU A N 1
ATOM 4422 C CA . LEU A 1 552 ? 30.333 7.824 -40.093 1.00 67.44 552 LEU A CA 1
ATOM 4423 C C . LEU A 1 552 ? 30.240 6.315 -40.321 1.00 67.44 552 LEU A C 1
ATOM 4425 O O . LEU A 1 552 ? 30.168 5.558 -39.360 1.00 67.44 552 LEU A O 1
ATOM 4429 N N . PHE A 1 553 ? 30.282 5.860 -41.577 1.00 68.81 553 PHE A N 1
ATOM 4430 C CA . PHE A 1 553 ? 30.288 4.434 -41.898 1.00 68.81 553 PHE A CA 1
ATOM 4431 C C . PHE A 1 553 ? 31.552 3.731 -41.378 1.00 68.81 553 PHE A C 1
ATOM 4433 O O . PHE A 1 553 ? 31.476 2.590 -40.930 1.00 68.81 553 PHE A O 1
ATOM 4440 N N . SER A 1 554 ? 32.705 4.412 -41.384 1.00 71.19 554 SER A N 1
ATOM 4441 C CA . SER A 1 554 ? 33.955 3.865 -40.840 1.00 71.19 554 SER A CA 1
ATOM 4442 C C . SER A 1 554 ? 33.865 3.669 -39.327 1.00 71.19 554 SER A C 1
ATOM 4444 O O . SER A 1 554 ? 34.139 2.574 -38.843 1.00 71.19 554 SER A O 1
ATOM 4446 N N . TRP A 1 555 ? 33.406 4.679 -38.580 1.00 70.94 555 TRP A N 1
ATOM 4447 C CA . TRP A 1 555 ? 33.221 4.530 -37.130 1.00 70.94 555 TRP A CA 1
ATOM 4448 C C . TRP A 1 555 ? 32.082 3.605 -36.771 1.00 70.94 555 TRP A C 1
ATOM 4450 O O . TRP A 1 555 ? 32.162 2.937 -35.755 1.00 70.94 555 TRP A O 1
ATOM 4460 N N . LEU A 1 556 ? 31.036 3.516 -37.589 1.00 74.88 556 LEU A N 1
ATOM 4461 C CA . LEU A 1 556 ? 29.999 2.514 -37.387 1.00 74.88 556 LEU A CA 1
ATOM 4462 C C . LEU A 1 556 ? 30.561 1.102 -37.440 1.00 74.88 556 LEU A C 1
ATOM 4464 O O . LEU A 1 556 ? 30.100 0.271 -36.670 1.00 74.88 556 LEU A O 1
ATOM 4468 N N . ASN A 1 557 ? 31.555 0.832 -38.289 1.00 76.81 557 ASN A N 1
ATOM 4469 C CA . ASN A 1 557 ? 32.226 -0.465 -38.300 1.00 76.81 557 ASN A CA 1
ATOM 4470 C C . ASN A 1 557 ? 33.071 -0.673 -37.035 1.00 76.81 557 ASN A C 1
ATOM 4472 O O . ASN A 1 557 ? 33.021 -1.751 -36.456 1.00 76.81 557 ASN A O 1
ATOM 4476 N N . GLU A 1 558 ? 33.796 0.347 -36.569 1.00 76.81 558 GLU A N 1
ATOM 4477 C CA . GLU A 1 558 ? 34.577 0.269 -35.322 1.00 76.81 558 GLU A CA 1
ATOM 4478 C C . GLU A 1 558 ? 33.681 0.102 -34.087 1.00 76.81 558 GLU A C 1
ATOM 4480 O O . GLU A 1 558 ? 33.900 -0.789 -33.270 1.00 76.81 558 GLU A O 1
ATOM 4485 N N . LEU A 1 559 ? 32.617 0.898 -33.984 1.00 76.50 559 LEU A N 1
ATOM 4486 C CA . LEU A 1 559 ? 31.600 0.779 -32.947 1.00 76.50 559 LEU A CA 1
ATOM 4487 C C . LEU A 1 559 ? 30.875 -0.558 -33.052 1.00 76.50 559 LEU A C 1
ATOM 4489 O O . LEU A 1 559 ? 30.627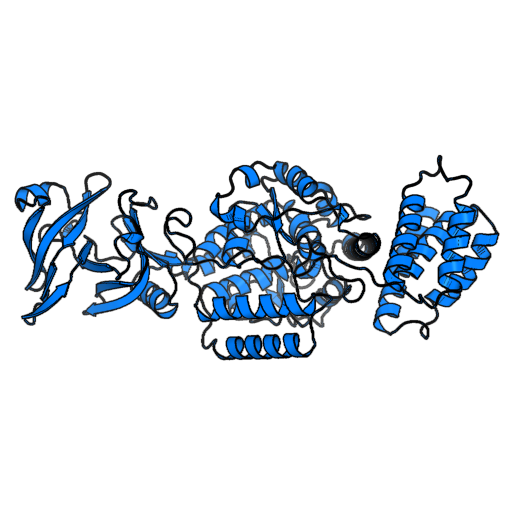 -1.162 -32.022 1.00 76.50 559 LEU A O 1
ATOM 4493 N N . ALA A 1 560 ? 30.577 -1.053 -34.259 1.00 77.56 560 ALA A N 1
ATOM 4494 C CA . ALA A 1 560 ? 30.001 -2.381 -34.448 1.00 77.56 560 ALA A CA 1
ATOM 4495 C C . ALA A 1 560 ? 30.941 -3.476 -33.936 1.00 77.56 560 ALA A C 1
ATOM 4497 O O . ALA A 1 560 ? 30.463 -4.425 -33.330 1.00 77.56 560 ALA A O 1
ATOM 4498 N N . ILE A 1 561 ? 32.255 -3.359 -34.140 1.00 78.06 561 ILE A N 1
ATOM 4499 C CA . ILE A 1 561 ? 33.219 -4.295 -33.552 1.00 78.06 561 ILE A CA 1
ATOM 4500 C C . ILE A 1 561 ? 33.139 -4.217 -32.028 1.00 78.06 561 ILE A C 1
ATOM 4502 O O . ILE A 1 561 ? 32.956 -5.246 -31.396 1.00 78.06 561 ILE A O 1
ATOM 4506 N N . ILE A 1 562 ? 33.181 -3.013 -31.451 1.00 75.44 562 ILE A N 1
ATOM 4507 C CA . ILE A 1 562 ? 33.163 -2.821 -29.994 1.00 75.44 562 ILE A CA 1
ATOM 4508 C C . ILE A 1 562 ? 31.878 -3.347 -29.360 1.00 75.44 562 ILE A C 1
ATOM 4510 O O . ILE A 1 562 ? 31.935 -4.084 -28.385 1.00 75.44 562 ILE A O 1
ATOM 4514 N N . VAL A 1 563 ? 30.712 -3.008 -29.911 1.00 72.50 563 VAL A N 1
ATOM 4515 C CA . VAL A 1 563 ? 29.435 -3.442 -29.330 1.00 72.50 563 VAL A CA 1
ATOM 4516 C C . VAL A 1 563 ? 29.157 -4.933 -29.520 1.00 72.50 563 VAL A C 1
ATOM 4518 O O . VAL A 1 563 ? 28.257 -5.451 -28.873 1.00 72.50 563 VAL A O 1
ATOM 4521 N N . ASN A 1 564 ? 29.906 -5.617 -30.391 1.00 71.81 564 ASN A N 1
ATOM 4522 C CA . ASN A 1 564 ? 29.839 -7.071 -30.571 1.00 71.81 564 ASN A CA 1
ATOM 4523 C C . ASN A 1 564 ? 31.047 -7.803 -29.951 1.00 71.81 564 ASN A C 1
ATOM 4525 O O . ASN A 1 564 ? 31.158 -9.021 -30.101 1.00 71.81 564 ASN A O 1
ATOM 4529 N N . ASP A 1 565 ? 31.964 -7.090 -29.294 1.00 72.44 565 ASP A N 1
ATOM 4530 C CA . ASP A 1 565 ? 33.135 -7.673 -28.644 1.00 72.44 565 ASP A CA 1
ATOM 4531 C C . ASP A 1 565 ? 32.787 -8.030 -27.193 1.00 72.44 565 ASP A C 1
ATOM 4533 O O . ASP A 1 565 ? 32.764 -7.184 -26.295 1.00 72.44 565 ASP A O 1
ATOM 4537 N N . GLY A 1 566 ? 32.490 -9.314 -26.984 1.00 63.16 566 GLY A N 1
ATOM 4538 C CA . GLY A 1 566 ? 32.098 -9.868 -25.688 1.00 63.16 566 GLY A CA 1
ATOM 4539 C C . GLY A 1 566 ? 33.200 -9.856 -24.624 1.00 63.16 566 GLY A C 1
ATOM 4540 O O . GLY A 1 566 ? 32.895 -10.125 -23.467 1.00 63.16 566 GLY A O 1
ATOM 4541 N N . ASP A 1 567 ? 34.449 -9.528 -24.978 1.00 72.75 567 ASP A N 1
ATOM 4542 C CA . ASP A 1 567 ? 35.552 -9.414 -24.017 1.00 72.75 567 ASP A CA 1
ATOM 4543 C C . ASP A 1 567 ? 35.689 -7.983 -23.449 1.00 72.75 567 ASP A C 1
ATOM 4545 O O . ASP A 1 567 ? 36.417 -7.763 -22.475 1.00 72.75 567 ASP A O 1
ATOM 4549 N N . LEU A 1 568 ? 35.007 -6.986 -24.036 1.00 76.31 568 LEU A N 1
ATOM 4550 C CA . LEU A 1 568 ? 35.075 -5.580 -23.601 1.00 76.31 568 LEU A CA 1
ATOM 4551 C C . LEU A 1 568 ? 34.164 -5.251 -22.422 1.00 76.31 568 LEU A C 1
ATOM 4553 O O . LEU A 1 568 ? 34.449 -4.304 -21.686 1.00 76.31 568 LEU A O 1
ATOM 4557 N N . PHE A 1 569 ? 33.083 -6.006 -22.257 1.00 81.69 569 PHE A N 1
ATOM 4558 C CA . PHE A 1 569 ? 32.070 -5.784 -21.237 1.00 81.69 569 PHE A CA 1
ATOM 4559 C C . PHE A 1 569 ? 31.945 -7.026 -20.359 1.00 81.69 569 PHE A C 1
ATOM 4561 O O . PHE A 1 569 ? 32.224 -8.143 -20.785 1.00 81.69 569 PHE A O 1
ATOM 4568 N N . ASN A 1 570 ? 31.505 -6.849 -19.114 1.00 83.44 570 ASN A N 1
ATOM 4569 C CA . ASN A 1 570 ? 31.116 -8.007 -18.312 1.00 83.44 570 ASN A CA 1
ATOM 4570 C C . ASN A 1 570 ? 29.866 -8.681 -18.923 1.00 83.44 570 ASN A C 1
ATOM 4572 O O . ASN A 1 570 ? 29.219 -8.145 -19.828 1.00 83.44 570 ASN A O 1
ATOM 4576 N N . GLU A 1 571 ? 29.523 -9.871 -18.432 1.00 83.38 571 GLU A N 1
ATOM 4577 C CA . GLU A 1 571 ? 28.406 -10.666 -18.961 1.00 83.38 571 GLU A CA 1
ATOM 4578 C C . GLU A 1 571 ? 27.057 -9.921 -18.900 1.00 83.38 571 GLU A C 1
ATOM 4580 O O . GLU A 1 571 ? 26.248 -10.015 -19.825 1.00 83.38 571 GLU A O 1
ATOM 4585 N N . GLU A 1 572 ? 26.818 -9.149 -17.836 1.00 83.06 572 GLU A N 1
ATOM 4586 C CA . GLU A 1 572 ? 25.571 -8.403 -17.651 1.00 83.06 572 GLU A CA 1
ATOM 4587 C C . GLU A 1 572 ? 25.458 -7.224 -18.624 1.00 83.06 572 GLU A C 1
ATOM 4589 O O . GLU A 1 572 ? 24.453 -7.089 -19.324 1.00 83.06 572 GLU A O 1
ATOM 4594 N N . ASP A 1 573 ? 26.509 -6.416 -18.725 1.00 86.31 573 ASP A N 1
ATOM 4595 C CA . ASP A 1 573 ? 26.585 -5.273 -19.631 1.00 86.31 573 ASP A CA 1
ATOM 4596 C C . ASP A 1 573 ? 26.523 -5.714 -21.100 1.00 86.31 573 ASP A C 1
ATOM 4598 O O . ASP A 1 573 ? 25.835 -5.081 -21.904 1.00 86.31 573 ASP A O 1
ATOM 4602 N N . SER A 1 574 ? 27.172 -6.832 -21.449 1.00 85.81 574 SER A N 1
ATOM 4603 C CA . SER A 1 574 ? 27.095 -7.427 -22.793 1.00 85.81 574 SER A CA 1
ATOM 4604 C C . SER A 1 574 ? 25.655 -7.782 -23.158 1.00 85.81 574 SER A C 1
ATOM 4606 O O . SER A 1 574 ? 25.181 -7.474 -24.251 1.00 85.81 574 SER A O 1
ATOM 4608 N N . LYS A 1 575 ? 24.915 -8.376 -22.216 1.00 86.44 575 LYS A N 1
ATOM 4609 C CA . LYS A 1 575 ? 23.509 -8.727 -22.419 1.00 86.44 575 LYS A CA 1
ATOM 4610 C C . LYS A 1 575 ? 22.621 -7.491 -22.593 1.00 86.44 575 LYS A C 1
ATOM 4612 O O . LYS A 1 575 ? 21.749 -7.491 -23.462 1.00 86.44 575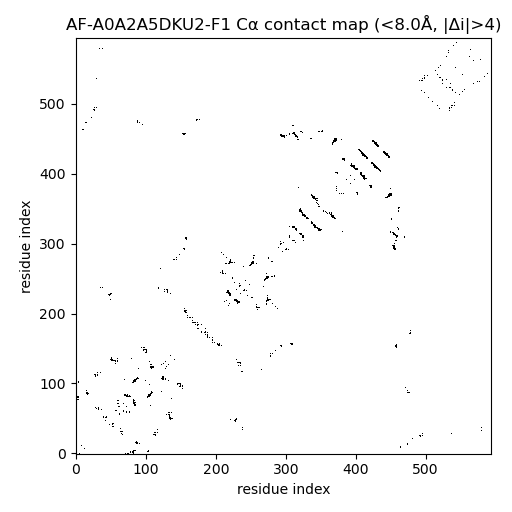 LYS A O 1
ATOM 4617 N N . LEU A 1 576 ? 22.834 -6.442 -21.792 1.00 88.75 576 LEU A N 1
ATOM 4618 C CA . LEU A 1 576 ? 22.119 -5.167 -21.938 1.00 88.75 576 LEU A CA 1
ATOM 4619 C C . LEU A 1 576 ? 22.392 -4.533 -23.312 1.00 88.75 576 LEU A C 1
ATOM 4621 O O . LEU A 1 576 ? 21.482 -4.055 -23.991 1.00 88.75 576 LEU A O 1
ATOM 4625 N N . LEU A 1 577 ? 23.641 -4.580 -23.764 1.00 88.88 577 LEU A N 1
ATOM 4626 C CA . LEU A 1 577 ? 24.028 -4.069 -25.071 1.00 88.88 577 LEU A CA 1
ATOM 4627 C C . LEU A 1 577 ? 23.347 -4.838 -26.212 1.00 88.88 577 LEU A C 1
ATOM 4629 O O . LEU A 1 577 ? 22.714 -4.220 -27.071 1.00 88.88 577 LEU A O 1
ATOM 4633 N N . ASP A 1 578 ? 23.392 -6.171 -26.179 1.00 88.12 578 ASP A N 1
ATOM 4634 C CA . ASP A 1 578 ? 22.736 -7.052 -27.154 1.00 88.12 578 ASP A CA 1
ATOM 4635 C C . ASP A 1 578 ? 21.234 -6.782 -27.266 1.00 88.12 578 ASP A C 1
ATOM 4637 O O . ASP A 1 578 ? 20.662 -6.716 -28.362 1.00 88.12 578 ASP A O 1
ATOM 4641 N N . ASP A 1 579 ? 20.569 -6.639 -26.123 1.00 88.06 579 ASP A N 1
ATOM 4642 C CA . ASP A 1 579 ? 19.139 -6.386 -26.068 1.00 88.06 579 ASP A CA 1
ATOM 4643 C C . ASP A 1 579 ? 18.792 -5.000 -26.639 1.00 88.06 579 ASP A C 1
ATOM 4645 O O . ASP A 1 579 ? 17.901 -4.888 -27.492 1.00 88.06 579 ASP A O 1
ATOM 4649 N N . GLY A 1 580 ? 19.579 -3.974 -26.305 1.00 89.94 580 GLY A N 1
ATOM 4650 C CA . GLY A 1 580 ? 19.473 -2.649 -26.913 1.00 89.94 580 GLY A CA 1
ATOM 4651 C C . GLY A 1 580 ? 19.673 -2.660 -28.433 1.00 89.94 580 GLY A C 1
ATOM 4652 O O . GLY A 1 580 ? 18.882 -2.070 -29.179 1.00 89.94 580 GLY A O 1
ATOM 4653 N N . LEU A 1 581 ? 20.686 -3.375 -28.932 1.00 90.38 581 LEU A N 1
ATOM 4654 C CA . LEU A 1 581 ? 20.961 -3.500 -30.367 1.00 90.38 581 LEU A CA 1
ATOM 4655 C C . LEU A 1 581 ? 19.795 -4.160 -31.115 1.00 90.38 581 LEU A C 1
ATOM 4657 O O . LEU A 1 581 ? 19.454 -3.744 -32.229 1.00 90.38 581 LEU A O 1
ATOM 4661 N N . LYS A 1 582 ? 19.119 -5.151 -30.515 1.00 88.69 582 LYS A N 1
ATOM 4662 C CA . LYS A 1 582 ? 17.905 -5.757 -31.099 1.00 88.69 582 LYS A CA 1
ATOM 4663 C C . LYS A 1 582 ? 16.789 -4.726 -31.274 1.00 88.69 582 LYS A C 1
ATOM 4665 O O . LYS A 1 582 ? 16.075 -4.778 -32.283 1.00 88.69 582 LYS A O 1
ATOM 4670 N N . ILE A 1 583 ? 16.618 -3.784 -30.342 1.00 87.88 583 ILE A N 1
ATOM 4671 C CA . ILE A 1 583 ? 15.658 -2.676 -30.495 1.00 87.88 583 ILE A CA 1
ATOM 4672 C C . ILE A 1 583 ? 16.023 -1.793 -31.675 1.00 87.88 583 ILE A C 1
ATOM 4674 O O . ILE A 1 583 ? 15.175 -1.566 -32.544 1.00 87.88 583 ILE A O 1
ATOM 4678 N N . ILE A 1 584 ? 17.267 -1.322 -31.716 1.00 89.19 584 ILE A N 1
ATOM 4679 C CA . ILE A 1 584 ? 17.750 -0.415 -32.760 1.00 89.19 584 ILE A CA 1
ATOM 4680 C C . ILE A 1 584 ? 17.559 -1.060 -34.138 1.00 89.19 584 ILE A C 1
ATOM 4682 O O . ILE A 1 584 ? 16.944 -0.475 -35.032 1.00 89.19 584 ILE A O 1
ATOM 4686 N N . ASN A 1 585 ? 17.973 -2.318 -34.285 1.00 85.88 585 ASN A N 1
ATOM 4687 C CA . ASN A 1 585 ? 17.832 -3.071 -35.529 1.00 85.88 585 ASN A CA 1
ATOM 4688 C C . ASN A 1 585 ? 16.367 -3.263 -35.953 1.00 85.88 585 ASN A C 1
ATOM 4690 O O . ASN A 1 585 ? 16.043 -3.163 -37.139 1.00 85.88 585 ASN A O 1
ATOM 4694 N N . ASN A 1 586 ? 15.454 -3.501 -35.006 1.00 82.31 586 ASN A N 1
ATOM 4695 C CA . ASN A 1 586 ? 14.024 -3.604 -35.306 1.00 82.31 586 ASN A CA 1
ATOM 4696 C C . ASN A 1 586 ? 13.432 -2.264 -35.774 1.00 82.31 586 ASN A C 1
ATOM 4698 O O . ASN A 1 586 ? 12.644 -2.246 -36.721 1.00 82.31 586 ASN A O 1
ATOM 4702 N N . LYS A 1 587 ? 13.848 -1.144 -35.170 1.00 80.25 587 LYS A N 1
ATOM 4703 C CA . LYS A 1 587 ? 13.443 0.213 -35.574 1.00 80.25 587 LYS A CA 1
ATOM 4704 C C . LYS A 1 587 ? 13.896 0.534 -37.004 1.00 80.25 587 LYS A C 1
ATOM 4706 O O . LYS A 1 587 ? 13.109 1.050 -37.796 1.00 80.25 587 LYS A O 1
ATOM 4711 N N . LEU A 1 588 ? 15.124 0.157 -37.367 1.00 78.62 588 LEU A N 1
ATOM 4712 C CA . LEU A 1 588 ? 15.659 0.332 -38.723 1.00 78.62 588 LEU A CA 1
ATOM 4713 C C . LEU A 1 588 ? 14.919 -0.514 -39.769 1.00 78.62 588 LEU A C 1
ATOM 4715 O O . LEU A 1 588 ? 14.649 -0.028 -40.865 1.00 78.62 588 LEU A O 1
ATOM 4719 N N . LYS A 1 589 ? 14.546 -1.760 -39.440 1.00 73.25 589 LYS A N 1
ATOM 4720 C CA . LYS A 1 589 ? 13.720 -2.603 -40.327 1.00 73.25 589 LYS A CA 1
ATOM 4721 C C . LYS A 1 589 ? 12.339 -1.991 -40.574 1.00 73.25 589 LYS A C 1
ATOM 4723 O O . LYS A 1 589 ? 11.868 -2.024 -41.704 1.00 73.25 589 LYS A O 1
ATOM 4728 N N . GLY A 1 590 ? 11.721 -1.403 -39.547 1.00 61.72 590 GLY A N 1
ATOM 4729 C CA . GLY A 1 590 ? 10.444 -0.694 -39.678 1.00 61.72 590 GLY A CA 1
ATOM 4730 C C . GLY A 1 590 ? 10.518 0.506 -40.627 1.00 61.72 590 GLY A C 1
ATOM 4731 O O . GLY A 1 590 ? 9.632 0.673 -41.454 1.00 61.72 590 GLY A O 1
ATOM 4732 N N . ARG A 1 591 ? 11.610 1.284 -40.575 1.00 58.84 591 ARG A N 1
ATOM 4733 C CA . ARG A 1 591 ? 11.846 2.434 -41.472 1.00 58.84 591 ARG A CA 1
ATOM 4734 C C . ARG A 1 591 ? 12.121 2.065 -42.932 1.00 58.84 591 ARG A C 1
ATOM 4736 O O . ARG A 1 591 ? 11.940 2.908 -43.791 1.00 58.84 591 ARG A O 1
ATOM 4743 N N . LYS A 1 592 ? 12.583 0.845 -43.225 1.00 52.56 592 LYS A N 1
ATOM 4744 C CA . LYS A 1 592 ? 12.796 0.376 -44.611 1.00 52.56 592 LYS A CA 1
ATOM 4745 C C . LYS A 1 592 ? 11.510 -0.109 -45.295 1.00 52.56 592 LYS A C 1
ATOM 4747 O O . LYS A 1 592 ? 11.517 -0.292 -46.506 1.00 52.56 592 LYS A O 1
ATOM 4752 N N . ASN A 1 593 ? 10.452 -0.355 -44.518 1.00 37.78 593 ASN A N 1
ATOM 4753 C CA . ASN A 1 593 ? 9.163 -0.878 -44.983 1.00 37.78 593 ASN A CA 1
ATOM 4754 C C . ASN A 1 593 ? 8.037 0.178 -44.976 1.00 37.78 593 ASN A C 1
ATOM 4756 O O . ASN A 1 593 ? 6.902 -0.164 -45.307 1.00 37.78 593 ASN A O 1
ATOM 4760 N N . ALA A 1 594 ? 8.338 1.410 -44.562 1.00 34.41 594 ALA A N 1
ATOM 4761 C CA . ALA A 1 594 ? 7.478 2.591 -44.634 1.00 34.41 594 ALA A CA 1
ATOM 4762 C C . ALA A 1 594 ? 8.054 3.541 -45.687 1.00 34.41 594 ALA A C 1
ATOM 4764 O O . ALA A 1 594 ? 7.244 4.207 -46.367 1.00 34.41 594 ALA A O 1
#

Secondary structure (DSSP, 8-state):
--HHHHTS-GGGGGGB----GGG--HHHHHHHHHHHHHHHHHHHHHT-BSS-HHHHHHHTT--SSSPPPHHHHHHHHGGGT-EEEEE-S---HHHHHHHHHTTEEEEE-----TTSSS--SS--HIIIIIIIGGGGGSHHHHHHHHHHHHHHTT----HHHHHHHHHHHHHHHHHH-TT--HHHHHHHHHHHHHHHHH--S--HHHHHHHHHIIIIIT-EEEETTEEEE--HHHHH-HHHHHHHTSTTSEEEE--GGGGG----TTS--SEEEEESSHHHHHHHHHHHHTTSHHHH-HHHHHHHHHHHTSEEEEEETTSEEEEEEEEEEEEETTEEEEEEEEEEEEEEETTEE-TT--GGGGTT-EEEEE---GGGTTT-SEETHHHHHHT--TTSEEEEE-GGG-EEEEEEEEEEEETTEEEEEEEEEEEEE-TTS-EEEEEEEEEES---EEEEEES-S-HHHH-STTS---PPPS-------HHHHHHHHHHHHHHHHHHS-TT---TTHHHHHHHHHHHHHHSS---HHHHHHHHHHHHHHGGG-HHHHHHHHHHHHHHT-TTSS-HHHHHHHHHHHHHHHHHHHHHH--